Protein AF-A0A2E3PZI5-F1 (afdb_monomer_lite)

Sequence (386 aa):
MILSADVLGIIYLLVALAGALVALLAWRGRRAGRARWCPQCDHDLSDSTARTCPACGYHSTDEQSFRQPERRWAMVILGLVMVTMASVLFVGSGQVVRTSGMLGPTWSTVESQPLPGGLVALQLVSNDPDRTGFRTRVRIQDGNETLFDWRGWSATLGFFDRVTAERAG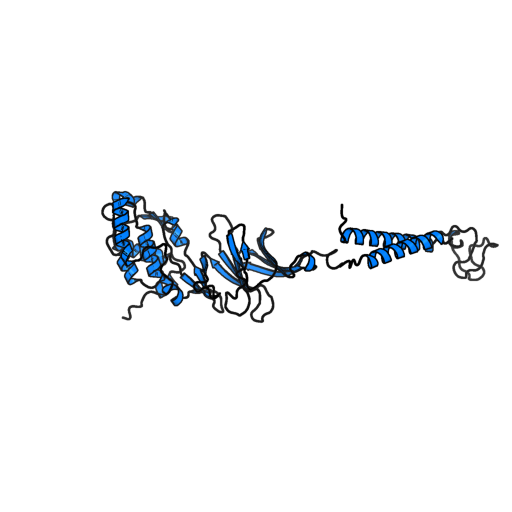LGDDLDRNGEPDLAFRVRRNADDPGSWIVVSLADRTGATRIQPMAVLDDGSFEDANLDGRFEFIATDSVLRDLWNEPRRIRVPAVVMSPDPDGWVFDPELTMSRPWPSDLTAPDDAIRMSADAWRESRTPFITELFGIALELVARGRWEEARGLVGQRWPGDEAYDVFGDTLVLTMPSGESVFYRPDPAFRSELLDRVVSLSRFDGRLRSLEPRLDP

Radius of gyration: 40.38 Å; chains: 1; bounding box: 69×48×125 Å

Structure (mmCIF, N/CA/C/O backbone):
data_AF-A0A2E3PZI5-F1
#
_entry.id   AF-A0A2E3PZI5-F1
#
loop_
_atom_site.group_PDB
_atom_site.id
_atom_site.type_symbol
_atom_site.label_atom_id
_atom_site.label_alt_id
_atom_site.label_comp_id
_atom_site.label_asym_id
_atom_site.label_entity_id
_atom_site.label_seq_id
_atom_site.pdbx_PDB_ins_code
_atom_site.Cartn_x
_atom_site.Cartn_y
_atom_site.Cartn_z
_atom_site.occupancy
_atom_site.B_iso_or_equiv
_atom_site.auth_seq_id
_atom_site.auth_comp_id
_atom_site.auth_asym_id
_atom_site.auth_atom_id
_atom_site.pdbx_PDB_model_num
ATOM 1 N N . MET A 1 1 ? -29.366 25.465 30.460 1.00 44.22 1 MET A N 1
ATOM 2 C CA . MET A 1 1 ? -28.382 24.373 30.616 1.00 44.22 1 MET A CA 1
ATOM 3 C C . MET A 1 1 ? -29.170 23.091 30.813 1.00 44.22 1 MET A C 1
ATOM 5 O O . MET A 1 1 ? -29.795 22.940 31.853 1.00 44.22 1 MET A O 1
ATOM 9 N N . ILE A 1 2 ? -29.258 22.245 29.789 1.00 52.69 2 ILE A N 1
ATOM 10 C CA . ILE A 1 2 ? -29.947 20.954 29.892 1.00 52.69 2 ILE A CA 1
ATOM 11 C C . ILE A 1 2 ? -28.926 19.999 30.514 1.00 52.69 2 ILE A C 1
ATOM 13 O O . ILE A 1 2 ? -27.900 19.725 29.895 1.00 52.69 2 ILE A O 1
ATOM 17 N N . LEU A 1 3 ? -29.138 19.593 31.769 1.00 62.12 3 LEU A N 1
ATOM 18 C CA . LEU A 1 3 ? -28.306 18.571 32.409 1.00 62.12 3 LEU A CA 1
ATOM 19 C C . LEU A 1 3 ? -28.459 17.277 31.603 1.00 62.12 3 LEU A C 1
ATOM 21 O O . LEU A 1 3 ? -29.582 16.903 31.261 1.00 62.12 3 LEU A O 1
ATOM 25 N N . SER A 1 4 ? -27.347 16.619 31.266 1.00 72.75 4 SER A N 1
ATOM 26 C CA . SER A 1 4 ? -27.413 15.334 30.572 1.00 72.75 4 SER A CA 1
ATOM 27 C C . SER A 1 4 ? -28.145 14.310 31.441 1.00 72.75 4 SER A C 1
ATOM 29 O O . SER A 1 4 ? -28.104 14.377 32.674 1.00 72.75 4 SER A O 1
ATOM 31 N N . ALA A 1 5 ? -28.827 13.366 30.791 1.00 71.25 5 ALA A N 1
ATOM 32 C CA . ALA A 1 5 ? -29.592 12.320 31.464 1.00 71.25 5 ALA A CA 1
ATOM 33 C C . ALA A 1 5 ? -28.757 11.594 32.538 1.00 71.25 5 ALA A C 1
ATOM 35 O O . ALA A 1 5 ? -29.240 11.380 33.649 1.00 71.25 5 ALA A O 1
ATOM 36 N N . ASP A 1 6 ? -27.478 11.344 32.247 1.00 69.38 6 ASP A N 1
ATOM 37 C CA . ASP A 1 6 ? -26.530 10.692 33.154 1.00 69.38 6 ASP A CA 1
ATOM 38 C C . ASP A 1 6 ? -26.280 11.489 34.440 1.00 69.38 6 ASP A C 1
ATOM 40 O O . ASP A 1 6 ? -26.226 10.922 35.531 1.00 69.38 6 ASP A O 1
ATOM 44 N N . VAL A 1 7 ? -26.164 12.818 34.340 1.00 77.31 7 VAL A N 1
ATOM 45 C CA . VAL A 1 7 ? -25.943 13.684 35.508 1.00 77.31 7 VAL A CA 1
ATOM 46 C C . VAL A 1 7 ? -27.165 13.666 36.422 1.00 77.31 7 VAL A C 1
ATOM 48 O O . VAL A 1 7 ? -27.022 13.630 37.644 1.00 77.31 7 VAL A O 1
ATOM 51 N N . LEU A 1 8 ? -28.366 13.629 35.842 1.00 80.88 8 LEU A N 1
ATOM 52 C CA . LEU A 1 8 ? -29.612 13.521 36.598 1.00 80.88 8 LEU A CA 1
ATOM 53 C C . LEU A 1 8 ? -29.688 12.186 37.363 1.00 80.88 8 LEU A C 1
ATOM 55 O O . LEU A 1 8 ? -29.986 12.179 38.558 1.00 80.88 8 LEU A O 1
ATOM 59 N N . GLY A 1 9 ? -29.326 11.078 36.705 1.00 78.69 9 GLY A N 1
ATOM 60 C CA . GLY A 1 9 ? -29.261 9.750 37.319 1.00 78.69 9 GLY A CA 1
ATOM 61 C C . GLY A 1 9 ? -28.290 9.682 38.504 1.00 78.69 9 GLY A C 1
ATOM 62 O O . GLY A 1 9 ? -28.630 9.134 39.555 1.00 78.69 9 GLY A O 1
ATOM 63 N N . ILE A 1 10 ? -27.111 10.306 38.381 1.00 80.94 10 ILE A N 1
ATOM 64 C CA . ILE A 1 10 ? -26.120 10.389 39.469 1.00 80.94 10 ILE A CA 1
ATOM 65 C C . ILE A 1 10 ? -26.683 11.156 40.668 1.00 80.94 10 ILE A C 1
ATOM 67 O O . ILE A 1 10 ? -26.527 10.722 41.811 1.00 80.94 10 ILE A O 1
ATOM 71 N N . ILE A 1 11 ? -27.358 12.282 40.422 1.00 86.88 11 ILE A N 1
ATOM 72 C CA . ILE A 1 11 ? -27.960 13.086 41.490 1.00 86.88 11 ILE A CA 1
ATOM 73 C C . ILE A 1 11 ? -28.996 12.254 42.257 1.00 86.88 11 ILE A C 1
ATOM 75 O O . ILE A 1 11 ? -28.969 12.245 43.488 1.00 86.88 11 ILE A O 1
ATOM 79 N N . TYR A 1 12 ? -29.857 11.498 41.566 1.00 87.12 12 TYR A N 1
ATOM 80 C CA . TYR A 1 12 ? -30.839 10.633 42.229 1.00 87.12 12 TYR A CA 1
ATOM 81 C C . TYR A 1 12 ? -30.189 9.528 43.066 1.00 87.12 12 TYR A C 1
ATOM 83 O O . TYR A 1 12 ? -30.612 9.302 44.202 1.00 87.12 12 TYR A O 1
ATOM 91 N N . LEU A 1 13 ? -29.131 8.889 42.557 1.00 85.75 13 LEU A N 1
ATOM 92 C CA . LEU A 1 13 ? -28.398 7.865 43.303 1.00 85.75 13 LEU A CA 1
ATOM 93 C C . LEU A 1 13 ? -27.760 8.436 44.579 1.00 85.75 13 LEU A C 1
ATOM 95 O O . LEU A 1 13 ? -27.880 7.840 45.650 1.00 85.75 13 LEU A O 1
ATOM 99 N N . LEU A 1 14 ? -27.121 9.607 44.494 1.00 89.69 14 LEU A N 1
ATOM 100 C CA . LEU A 1 14 ? -26.512 10.269 45.652 1.00 89.69 14 LEU A CA 1
ATOM 101 C C . LEU A 1 14 ? -2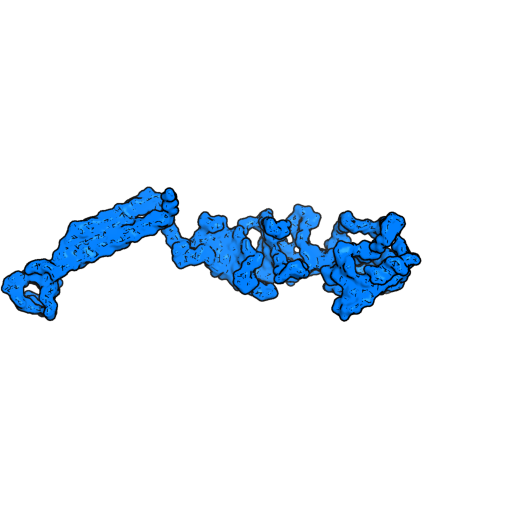7.559 10.664 46.699 1.00 89.69 14 LEU A C 1
ATOM 103 O O . LEU A 1 14 ? -27.336 10.465 47.894 1.00 89.69 14 LEU A O 1
ATOM 107 N N . VAL A 1 15 ? -28.718 11.170 46.265 1.00 91.62 15 VAL A N 1
ATOM 108 C CA . VAL A 1 15 ? -29.840 11.495 47.159 1.00 91.62 15 VAL A CA 1
ATOM 109 C C . VAL A 1 15 ? -30.377 10.238 47.848 1.00 91.62 15 VAL A C 1
ATOM 111 O O . VAL A 1 15 ? -30.625 10.271 49.056 1.00 91.62 15 VAL A O 1
ATOM 114 N N . ALA A 1 16 ? -30.505 9.120 47.127 1.00 90.81 16 ALA A N 1
ATOM 115 C CA . ALA A 1 16 ? -30.934 7.849 47.704 1.00 90.81 16 ALA A CA 1
ATOM 116 C C . ALA A 1 16 ? -29.923 7.318 48.737 1.00 90.81 16 ALA A C 1
ATOM 118 O O . ALA A 1 16 ? -30.311 6.952 49.845 1.00 90.81 16 ALA A O 1
ATOM 119 N N . LEU A 1 17 ? -28.622 7.339 48.428 1.00 92.06 17 LEU A N 1
ATOM 120 C CA . LEU A 1 17 ? -27.571 6.914 49.361 1.00 92.06 17 LEU A CA 1
ATOM 121 C C . LEU A 1 17 ? -27.518 7.799 50.613 1.00 92.06 17 LEU A C 1
ATOM 123 O O . LEU A 1 17 ? -27.419 7.283 51.728 1.00 92.06 17 LEU A O 1
ATOM 127 N N . ALA A 1 18 ? -27.642 9.118 50.451 1.00 93.25 18 ALA A N 1
ATOM 128 C CA . ALA A 1 18 ? -27.716 10.049 51.572 1.00 93.25 18 ALA A CA 1
ATOM 129 C C . ALA A 1 18 ? -28.957 9.786 52.443 1.00 93.25 18 ALA A C 1
ATOM 131 O O . ALA A 1 18 ? -28.843 9.716 53.667 1.00 93.25 18 ALA A O 1
ATOM 132 N N . GLY A 1 19 ? -30.125 9.570 51.827 1.00 91.62 19 GLY A N 1
ATOM 133 C CA . GLY A 1 19 ? -31.361 9.219 52.532 1.00 91.62 19 GLY A CA 1
ATOM 134 C C . GLY A 1 19 ? -31.247 7.903 53.308 1.00 91.62 19 GLY A C 1
ATOM 135 O O . GLY A 1 19 ? -31.623 7.843 54.481 1.00 91.62 19 GLY A O 1
ATOM 136 N N . ALA A 1 20 ? -30.651 6.873 52.700 1.00 91.94 20 ALA A N 1
ATOM 137 C CA . ALA A 1 20 ? -30.399 5.585 53.342 1.00 91.94 20 ALA A CA 1
ATOM 138 C C . ALA A 1 20 ? -29.429 5.711 54.528 1.00 91.94 20 ALA A C 1
ATOM 140 O O . ALA A 1 20 ? -29.676 5.139 55.592 1.00 91.94 20 ALA A O 1
ATOM 141 N N . LEU A 1 21 ? -28.363 6.507 54.387 1.00 93.06 21 LEU A N 1
ATOM 142 C CA . LEU A 1 21 ? -27.416 6.776 55.468 1.00 93.06 21 LEU A CA 1
ATOM 143 C C . LEU A 1 21 ? -28.087 7.516 56.633 1.00 93.06 21 LEU A C 1
ATOM 145 O O . LEU A 1 21 ? -27.906 7.129 57.788 1.00 93.06 21 LEU A O 1
ATOM 149 N N . VAL A 1 22 ? -28.898 8.541 56.347 1.00 91.12 22 VAL A N 1
ATOM 150 C CA . VAL A 1 22 ? -29.671 9.273 57.364 1.00 91.12 22 VAL A CA 1
ATOM 151 C C . VAL A 1 22 ? -30.633 8.336 58.091 1.00 91.12 22 VAL A C 1
ATOM 153 O O . VAL A 1 22 ? -30.660 8.339 59.323 1.00 91.12 22 VAL A O 1
ATOM 156 N N . ALA A 1 23 ? -31.368 7.491 57.362 1.00 90.00 23 ALA A N 1
ATOM 157 C CA . ALA A 1 23 ? -32.277 6.516 57.955 1.00 90.00 23 ALA A CA 1
ATOM 158 C C . ALA A 1 23 ? -31.530 5.510 58.846 1.00 90.00 23 ALA A C 1
ATOM 160 O O . ALA A 1 23 ? -31.954 5.261 59.973 1.00 90.00 23 ALA A O 1
ATOM 161 N N . LEU A 1 24 ? -30.385 4.991 58.392 1.00 90.44 24 LEU A N 1
ATOM 162 C CA . LEU A 1 24 ? -29.572 4.026 59.136 1.00 90.44 24 LEU A CA 1
ATOM 163 C C . LEU A 1 24 ? -28.967 4.630 60.413 1.00 90.44 24 LEU A C 1
ATOM 165 O O . LEU A 1 24 ? -29.005 4.005 61.476 1.00 90.44 24 LEU A O 1
ATOM 169 N N . LEU A 1 25 ? -28.444 5.856 60.338 1.00 88.38 25 LEU A N 1
ATOM 170 C CA . LEU A 1 25 ? -27.908 6.569 61.501 1.00 88.38 25 LEU A CA 1
ATOM 171 C C . LEU A 1 25 ? -29.017 6.951 62.493 1.00 88.38 25 LEU A C 1
ATOM 173 O O . LEU A 1 25 ? -28.835 6.813 63.703 1.00 88.38 25 LEU A O 1
ATOM 177 N N . ALA A 1 26 ? -30.180 7.385 62.002 1.00 87.25 26 ALA A N 1
ATOM 178 C CA . ALA A 1 26 ? -31.329 7.718 62.842 1.00 87.25 26 ALA A CA 1
ATOM 179 C C . ALA A 1 26 ? -31.964 6.478 63.496 1.00 87.25 26 ALA A C 1
ATOM 181 O O . ALA A 1 26 ? -32.426 6.563 64.637 1.00 87.25 26 ALA A O 1
ATOM 182 N N . TRP A 1 27 ? -31.941 5.334 62.803 1.00 85.75 27 TRP A N 1
ATOM 183 C CA . TRP A 1 27 ? -32.412 4.043 63.305 1.00 85.75 27 TRP A CA 1
ATOM 184 C C . TRP A 1 27 ? -31.510 3.482 64.402 1.00 85.75 27 TRP A C 1
ATOM 186 O O . TRP A 1 27 ? -32.006 3.026 65.432 1.00 85.75 27 TRP A O 1
ATOM 196 N N . ARG A 1 28 ? -30.182 3.560 64.216 1.00 81.75 28 ARG A N 1
ATOM 197 C CA . ARG A 1 28 ? -29.206 3.200 65.260 1.00 81.75 28 ARG A CA 1
ATOM 198 C C . ARG A 1 28 ? -29.387 4.040 66.527 1.00 81.75 28 ARG A C 1
ATOM 200 O O . ARG A 1 28 ? -29.111 3.549 67.620 1.00 81.75 28 ARG A O 1
ATOM 207 N N . GLY A 1 29 ? -29.913 5.258 66.377 1.00 72.50 29 GLY A N 1
ATOM 208 C CA . GLY A 1 29 ? -30.230 6.161 67.477 1.00 72.50 29 GLY A CA 1
ATOM 209 C C . GLY A 1 29 ? -28.978 6.651 68.206 1.00 72.50 29 GLY A C 1
ATOM 210 O O . GLY A 1 29 ? -27.852 6.241 67.926 1.00 72.50 29 GLY A O 1
ATOM 211 N N . ARG A 1 30 ? -29.164 7.555 69.171 1.00 71.88 30 ARG A N 1
ATOM 212 C CA . ARG A 1 30 ? -28.128 7.860 70.170 1.00 71.88 30 ARG A CA 1
ATOM 213 C C . ARG A 1 30 ? -28.566 7.253 71.497 1.00 71.88 30 ARG A C 1
ATOM 215 O O . ARG A 1 30 ? -29.729 7.390 71.876 1.00 71.88 30 ARG A O 1
ATOM 222 N N . ARG A 1 31 ? -27.642 6.616 72.222 1.00 65.88 31 ARG A N 1
ATOM 223 C CA . ARG A 1 31 ? -27.869 6.110 73.589 1.00 65.88 31 ARG A CA 1
ATOM 224 C C . ARG A 1 31 ? -27.849 7.270 74.591 1.00 65.88 31 ARG A C 1
ATOM 226 O O . ARG A 1 31 ? -26.936 7.417 75.395 1.00 65.88 31 ARG A O 1
ATOM 233 N N . ALA A 1 32 ? -28.826 8.161 74.460 1.00 64.62 32 ALA A N 1
ATOM 234 C CA . ALA A 1 32 ? -28.942 9.389 75.243 1.00 64.62 32 ALA A CA 1
ATOM 235 C C . ALA A 1 32 ? -30.206 9.429 76.117 1.00 64.62 32 ALA A C 1
ATOM 237 O O . ALA A 1 32 ? -30.366 10.384 76.875 1.00 64.62 32 ALA A O 1
ATOM 238 N N . GLY A 1 33 ? -31.063 8.403 76.040 1.00 64.38 33 GLY A N 1
ATOM 239 C CA . GLY A 1 33 ? -32.292 8.323 76.823 1.00 64.38 33 GLY A CA 1
ATOM 240 C C . GLY A 1 33 ? -32.035 8.351 78.329 1.00 64.38 33 GLY A C 1
ATOM 241 O O . GLY A 1 33 ? -31.012 7.858 78.811 1.00 64.38 33 GLY A O 1
ATOM 242 N N . ARG A 1 34 ? -32.971 8.951 79.076 1.00 65.00 34 ARG A N 1
ATOM 243 C CA . ARG A 1 34 ? -32.920 9.023 80.549 1.00 65.00 34 ARG A CA 1
ATOM 244 C C . ARG A 1 34 ? -33.280 7.698 81.229 1.00 65.00 34 ARG A C 1
ATOM 246 O O . ARG A 1 34 ? -32.854 7.480 82.356 1.00 65.00 34 ARG A O 1
ATOM 253 N N . ALA A 1 35 ? -34.041 6.834 80.558 1.00 77.31 35 ALA A N 1
ATOM 254 C CA . ALA A 1 35 ? -34.474 5.549 81.096 1.00 77.31 35 ALA A CA 1
ATOM 255 C C . ALA A 1 35 ? -33.365 4.486 80.984 1.00 77.31 35 ALA A C 1
ATOM 257 O O . ALA A 1 35 ? -32.714 4.370 79.936 1.00 77.31 35 ALA A O 1
ATOM 258 N N . ARG A 1 36 ? -33.165 3.709 82.058 1.00 84.62 36 ARG A N 1
ATOM 259 C CA . ARG A 1 36 ? -32.172 2.628 82.122 1.00 84.62 36 ARG A CA 1
ATOM 260 C C . ARG A 1 36 ? -32.819 1.283 81.817 1.00 84.62 36 ARG A C 1
ATOM 262 O O . ARG A 1 36 ? -33.778 0.914 82.474 1.00 84.62 36 ARG A O 1
ATOM 269 N N . TRP A 1 37 ? -32.261 0.541 80.870 1.00 86.31 37 TRP A N 1
ATOM 270 C CA . TRP A 1 37 ? -32.748 -0.769 80.440 1.00 86.31 37 TRP A CA 1
ATOM 271 C C . TRP A 1 37 ? -31.567 -1.707 80.183 1.00 86.31 37 TRP A C 1
ATOM 273 O O . TRP A 1 37 ? -30.492 -1.274 79.758 1.00 86.31 37 TRP A O 1
ATOM 283 N N . CYS A 1 38 ? -31.741 -3.002 80.440 1.00 83.69 38 CYS A N 1
ATOM 284 C CA . CYS A 1 38 ? -30.738 -3.998 80.072 1.00 83.69 38 CYS A CA 1
ATOM 285 C C . CYS A 1 38 ? -30.801 -4.299 78.562 1.00 83.69 38 CYS A C 1
ATOM 287 O O . CYS A 1 38 ? -31.843 -4.752 78.100 1.00 83.69 38 CYS A O 1
ATOM 289 N N . PRO A 1 39 ? -29.701 -4.166 77.793 1.00 83.38 39 PRO A N 1
ATOM 290 C CA . PRO A 1 39 ? -29.722 -4.401 76.345 1.00 83.38 39 PRO A CA 1
ATOM 291 C C . PRO A 1 39 ? -29.872 -5.879 75.947 1.00 83.38 39 PRO A C 1
ATOM 293 O O . PRO A 1 39 ? -30.065 -6.167 74.770 1.00 83.38 39 PRO A O 1
ATOM 296 N N . GLN A 1 40 ? -29.725 -6.816 76.891 1.00 85.50 40 GLN A N 1
ATOM 297 C CA . GLN A 1 40 ? -29.783 -8.255 76.619 1.00 85.50 40 GLN A CA 1
ATOM 298 C C . GLN A 1 40 ? -31.158 -8.870 76.909 1.00 85.50 40 GLN A C 1
ATOM 300 O O . GLN A 1 40 ? -31.545 -9.819 76.235 1.00 85.50 40 GLN A O 1
ATOM 305 N N . CYS A 1 41 ? -31.882 -8.369 77.913 1.00 86.19 41 CYS A N 1
ATOM 306 C CA . CYS A 1 41 ? -33.167 -8.940 78.332 1.00 86.19 41 CYS A CA 1
ATOM 307 C C . CYS A 1 41 ? -34.310 -7.922 78.433 1.00 86.19 41 CYS A C 1
ATOM 309 O O . CYS A 1 41 ? -35.385 -8.297 78.891 1.00 86.19 41 CYS A O 1
ATOM 311 N N . ASP A 1 42 ? -34.081 -6.657 78.060 1.00 85.25 42 ASP A N 1
ATOM 312 C CA . ASP A 1 42 ? -35.052 -5.558 78.172 1.00 85.25 42 ASP A CA 1
ATOM 313 C C . ASP A 1 42 ? -35.654 -5.403 79.584 1.00 85.25 42 ASP A C 1
ATOM 315 O O . ASP A 1 42 ? -36.768 -4.918 79.757 1.00 85.25 42 ASP A O 1
ATOM 319 N N . HIS A 1 43 ? -34.920 -5.794 80.630 1.00 84.81 43 HIS A N 1
ATOM 320 C CA . HIS A 1 43 ? -35.343 -5.539 82.006 1.00 84.81 43 HIS A CA 1
ATOM 321 C C . HIS A 1 43 ? -35.156 -4.058 82.353 1.00 84.81 43 HIS A C 1
ATOM 323 O O . HIS A 1 43 ? -34.079 -3.500 82.108 1.00 84.81 43 HIS A O 1
ATOM 329 N N . ASP A 1 44 ? -36.188 -3.444 82.934 1.00 87.06 44 ASP A N 1
ATOM 330 C CA . ASP A 1 44 ? -36.150 -2.063 83.410 1.00 87.06 44 ASP A CA 1
ATOM 331 C C . ASP A 1 44 ? -35.185 -1.950 84.601 1.00 87.06 44 ASP A C 1
ATOM 333 O O . ASP A 1 44 ? -35.259 -2.700 85.574 1.00 87.06 44 ASP A O 1
ATOM 337 N N . LEU A 1 45 ? -34.229 -1.033 84.492 1.00 84.75 45 LEU A N 1
ATOM 338 C CA . LEU A 1 45 ? -33.209 -0.747 85.499 1.00 84.75 45 LEU A CA 1
ATOM 339 C C . LEU A 1 45 ? -33.365 0.674 86.051 1.00 84.75 45 LEU A C 1
ATOM 341 O O . LEU A 1 45 ? -32.415 1.206 86.624 1.00 84.75 45 LEU A O 1
ATOM 345 N N . SER A 1 46 ? -34.525 1.310 85.867 1.00 83.81 46 SER A N 1
ATOM 346 C CA . SER A 1 46 ? -34.779 2.686 86.311 1.00 83.81 46 SER A CA 1
ATOM 347 C C . SER A 1 46 ? -34.549 2.876 87.815 1.00 83.81 46 SER A C 1
ATOM 349 O O . SER A 1 46 ? -34.027 3.915 88.217 1.00 83.81 46 SER A O 1
ATOM 351 N N . ASP A 1 47 ? -34.816 1.840 88.616 1.00 81.94 47 ASP A N 1
ATOM 352 C CA . ASP A 1 47 ? -34.646 1.849 90.076 1.00 81.94 47 ASP A CA 1
ATOM 353 C C . ASP A 1 47 ? -33.284 1.311 90.554 1.00 81.94 47 ASP A C 1
ATOM 355 O O . ASP A 1 47 ? -33.016 1.257 91.755 1.00 81.94 47 ASP A O 1
ATOM 359 N N . SER A 1 48 ? -32.397 0.903 89.638 1.00 78.19 48 SER A N 1
ATOM 360 C CA . SER A 1 48 ? -31.110 0.290 89.979 1.00 78.19 48 SER A CA 1
ATOM 361 C C . SER A 1 48 ? -29.936 1.077 89.414 1.00 78.19 48 SER A C 1
ATOM 363 O O . SER A 1 48 ? -29.838 1.320 88.214 1.00 78.19 48 SER A O 1
ATOM 365 N N . THR A 1 49 ? -28.977 1.415 90.277 1.00 80.56 49 THR A N 1
ATOM 366 C CA . THR A 1 49 ? -27.691 1.999 89.866 1.00 80.56 49 THR A CA 1
ATOM 367 C C . THR A 1 49 ? -26.628 0.947 89.546 1.00 80.56 49 THR A C 1
ATOM 369 O O . THR A 1 49 ? -25.513 1.290 89.146 1.00 80.56 49 THR A O 1
ATOM 372 N N . ALA A 1 50 ? -26.957 -0.342 89.684 1.00 82.19 50 ALA A N 1
ATOM 373 C CA . ALA A 1 50 ? -26.012 -1.431 89.484 1.00 82.19 50 ALA A CA 1
ATOM 374 C C . ALA A 1 50 ? -25.581 -1.552 88.012 1.00 82.19 50 ALA A C 1
ATOM 376 O O . ALA A 1 50 ? -26.391 -1.450 87.090 1.00 82.19 50 ALA A O 1
ATOM 377 N N . ARG A 1 51 ? -24.288 -1.826 87.793 1.00 83.75 51 ARG A N 1
ATOM 378 C CA . ARG A 1 51 ? -23.698 -2.082 86.462 1.00 83.75 51 ARG A CA 1
ATOM 379 C C . ARG A 1 51 ? -23.836 -3.531 85.988 1.00 83.75 51 ARG A C 1
ATOM 381 O O . ARG A 1 51 ? -23.261 -3.910 84.970 1.00 83.75 51 ARG A O 1
ATOM 388 N N . THR A 1 52 ? -24.611 -4.326 86.716 1.00 88.31 52 THR A N 1
ATOM 389 C CA . THR A 1 52 ? -24.943 -5.708 86.380 1.00 88.31 52 THR A CA 1
ATOM 390 C C . THR A 1 52 ? -26.454 -5.845 86.410 1.00 88.31 52 THR A C 1
ATOM 392 O O . THR A 1 52 ? -27.089 -5.474 87.397 1.00 88.31 52 THR A O 1
ATOM 395 N N . CYS A 1 53 ? -27.039 -6.369 85.337 1.00 87.94 53 CYS A N 1
ATOM 396 C CA . CYS A 1 53 ? -28.466 -6.646 85.306 1.00 87.94 53 CYS A CA 1
ATOM 397 C C . CYS A 1 53 ? -28.792 -7.796 86.279 1.00 87.94 53 CYS A C 1
ATOM 399 O O . CYS A 1 53 ? -28.231 -8.883 86.122 1.00 87.94 53 CYS A O 1
ATOM 401 N N . PRO A 1 54 ? -29.713 -7.608 87.240 1.00 86.44 54 PRO A N 1
ATOM 402 C CA . PRO A 1 54 ? -30.070 -8.648 88.202 1.00 86.44 54 PRO A CA 1
ATOM 403 C C . PRO A 1 54 ? -30.867 -9.798 87.568 1.00 86.44 54 PRO A C 1
ATOM 405 O O . PRO A 1 54 ? -30.874 -10.896 88.109 1.00 86.44 54 PRO A O 1
ATOM 408 N N . ALA A 1 55 ? -31.514 -9.566 86.420 1.00 89.69 55 ALA A N 1
ATOM 409 C CA . ALA A 1 55 ? -32.340 -10.570 85.752 1.00 89.69 55 ALA A CA 1
ATOM 410 C C . ALA A 1 55 ? -31.527 -11.547 84.885 1.00 89.69 55 ALA A C 1
ATOM 412 O O . ALA A 1 55 ? -31.828 -12.736 84.857 1.00 89.69 55 ALA A O 1
ATOM 413 N N . CYS A 1 56 ? -30.511 -11.062 84.159 1.00 89.81 56 CYS A N 1
ATOM 414 C CA . CYS A 1 56 ? -29.766 -11.873 83.183 1.00 89.81 56 CYS A CA 1
ATOM 415 C C . CYS A 1 56 ? -28.249 -11.917 83.412 1.00 89.81 56 CYS A C 1
ATOM 417 O O . CYS A 1 56 ? -27.542 -12.592 82.668 1.00 89.81 56 CYS A O 1
ATOM 419 N N . GLY A 1 57 ? -27.729 -11.183 84.401 1.00 88.38 57 GLY A N 1
ATOM 420 C CA . GLY A 1 57 ? -26.299 -11.141 84.711 1.00 88.38 57 GLY A CA 1
ATOM 421 C C . GLY A 1 57 ? -25.441 -10.330 83.733 1.00 88.38 57 GLY A C 1
ATOM 422 O O . GLY A 1 57 ? -24.226 -10.282 83.904 1.00 88.38 57 GLY A O 1
ATOM 423 N N . TYR A 1 58 ? -26.031 -9.669 82.729 1.00 89.44 58 TYR A N 1
ATOM 424 C CA . TYR A 1 58 ? -25.284 -8.825 81.791 1.00 89.44 58 TYR A CA 1
ATOM 425 C C . TYR A 1 58 ? -24.574 -7.680 82.523 1.00 89.44 58 TYR A C 1
ATOM 427 O O . TYR A 1 58 ? -25.220 -6.880 83.204 1.00 89.44 58 TYR A O 1
ATOM 435 N N . HIS A 1 59 ? -23.257 -7.585 82.348 1.00 90.56 59 HIS A N 1
ATOM 436 C CA . HIS A 1 59 ? -22.411 -6.551 82.936 1.00 90.56 59 HIS A CA 1
ATOM 437 C C . HIS A 1 59 ? -21.758 -5.707 81.838 1.00 90.56 59 HIS A C 1
ATOM 439 O O . HIS A 1 59 ? -21.185 -6.242 80.889 1.00 90.56 59 HIS A O 1
ATOM 445 N N . SER A 1 60 ? -21.804 -4.383 81.995 1.00 86.31 60 SER A N 1
ATOM 446 C CA . SER A 1 60 ? -21.122 -3.431 81.114 1.00 86.31 60 SER A CA 1
ATOM 447 C C . SER A 1 60 ? -20.348 -2.417 81.948 1.00 86.31 60 SER A C 1
ATOM 449 O O . SER A 1 60 ? -20.855 -1.877 82.930 1.00 86.31 60 SER A O 1
ATOM 451 N N . THR A 1 61 ? -19.116 -2.129 81.534 1.00 84.88 61 THR A N 1
ATOM 452 C CA . THR A 1 61 ? -18.266 -1.101 82.150 1.00 84.88 61 THR A CA 1
ATOM 453 C C . THR A 1 61 ? -18.709 0.320 81.797 1.00 84.88 61 THR A C 1
ATOM 455 O O . THR A 1 61 ? -18.419 1.246 82.557 1.00 84.88 61 THR A O 1
ATOM 458 N N . ASP A 1 62 ? -19.432 0.489 80.686 1.00 83.56 62 ASP A N 1
ATOM 459 C CA . ASP A 1 62 ? -19.951 1.768 80.201 1.00 83.56 62 ASP A CA 1
ATOM 460 C C . ASP A 1 62 ? -21.434 1.948 80.563 1.00 83.56 62 ASP A C 1
ATOM 462 O O . ASP A 1 62 ? -22.294 1.166 80.141 1.00 83.56 62 ASP A O 1
ATOM 466 N N . GLU A 1 63 ? -21.725 3.015 81.313 1.00 81.38 63 GLU A N 1
ATOM 467 C CA . GLU A 1 63 ? -23.069 3.419 81.742 1.00 81.38 63 GLU A CA 1
ATOM 468 C C . GLU A 1 63 ? -23.980 3.747 80.548 1.00 81.38 63 GLU A C 1
ATOM 470 O O . GLU A 1 63 ? -25.193 3.546 80.608 1.00 81.38 63 GLU A O 1
ATOM 475 N N . GLN A 1 64 ? -23.413 4.217 79.429 1.00 79.38 64 GLN A N 1
ATOM 476 C CA . GLN A 1 64 ? -24.194 4.524 78.228 1.00 79.38 64 GLN A CA 1
ATOM 477 C C . GLN A 1 64 ? -24.815 3.275 77.595 1.00 79.38 64 GLN A C 1
ATOM 479 O O . GLN A 1 64 ? -25.811 3.382 76.880 1.00 79.38 64 GLN A O 1
ATOM 484 N N . SER A 1 65 ? -24.273 2.087 77.870 1.00 79.81 65 SER A N 1
ATOM 485 C CA . SER A 1 65 ? -24.802 0.825 77.343 1.00 79.81 65 SER A CA 1
ATOM 486 C C . SER A 1 65 ? -26.115 0.397 78.002 1.00 79.81 65 SER A C 1
ATOM 488 O O . SER A 1 65 ? -26.840 -0.403 77.418 1.00 79.81 65 SER A O 1
ATOM 490 N N . PHE A 1 66 ? -26.450 0.967 79.164 1.00 78.56 66 PHE A N 1
ATOM 491 C CA . PHE A 1 66 ? -27.728 0.752 79.847 1.00 78.56 66 PHE A CA 1
ATOM 492 C C . PHE A 1 66 ? -28.789 1.797 79.484 1.00 78.56 66 PHE A C 1
ATOM 494 O O . PHE A 1 66 ? -29.880 1.767 80.039 1.00 78.56 66 PHE A O 1
ATOM 501 N N . ARG A 1 67 ? -28.506 2.748 78.584 1.00 80.56 67 ARG A N 1
ATOM 502 C CA . ARG A 1 67 ? -29.490 3.762 78.171 1.00 80.56 67 ARG A CA 1
ATOM 503 C C . ARG A 1 67 ? -30.280 3.291 76.963 1.00 80.56 67 ARG A C 1
ATOM 505 O O . ARG A 1 67 ? -29.695 2.861 75.965 1.00 80.56 67 ARG A O 1
ATOM 512 N N . GLN A 1 68 ? -31.601 3.455 77.019 1.00 73.56 68 GLN A N 1
ATOM 513 C CA . GLN A 1 68 ? -32.457 3.155 75.876 1.00 73.56 68 GLN A CA 1
ATOM 514 C C . GLN A 1 68 ? -32.048 4.032 74.671 1.00 73.56 68 GLN A C 1
ATOM 516 O O . GLN A 1 68 ? -31.875 5.250 74.820 1.00 73.56 68 GLN A O 1
ATOM 521 N N . PRO A 1 69 ? -31.853 3.450 73.474 1.00 72.62 69 PRO A N 1
ATOM 522 C CA . PRO A 1 69 ? -31.572 4.233 72.281 1.00 72.62 69 PRO A CA 1
ATOM 523 C C . PRO A 1 69 ? -32.807 5.060 71.913 1.00 72.62 69 PRO A C 1
ATOM 525 O O . PRO A 1 69 ? -33.854 4.514 71.565 1.00 72.62 69 PRO A O 1
ATOM 528 N N . GLU A 1 70 ? -32.681 6.386 71.946 1.00 77.56 70 GLU A N 1
ATOM 529 C CA . GLU A 1 70 ? -33.724 7.274 71.435 1.00 77.56 70 GLU A CA 1
ATOM 530 C C . GLU A 1 70 ? -33.676 7.243 69.907 1.00 77.56 70 GLU A C 1
ATOM 532 O O . GLU A 1 70 ? -32.820 7.865 69.261 1.00 77.56 70 GLU A O 1
ATOM 537 N N . ARG A 1 71 ? -34.590 6.467 69.320 1.00 78.25 71 ARG A N 1
ATOM 538 C CA . ARG A 1 71 ? -34.771 6.405 67.870 1.00 78.25 71 ARG A CA 1
ATOM 539 C C . ARG A 1 71 ? -35.474 7.673 67.418 1.00 78.25 71 ARG A C 1
ATOM 541 O O . ARG A 1 71 ? -36.600 7.963 67.820 1.00 78.25 71 ARG A O 1
ATOM 548 N N . ARG A 1 72 ? -34.820 8.437 66.549 1.00 85.06 72 ARG A N 1
ATOM 549 C CA . ARG A 1 72 ? -35.388 9.670 65.999 1.00 85.06 72 ARG A CA 1
ATOM 550 C C . ARG A 1 72 ? -36.251 9.324 64.790 1.00 85.06 72 ARG A C 1
ATOM 552 O O . ARG A 1 72 ? -35.843 9.546 63.653 1.00 85.06 72 ARG A O 1
ATOM 559 N N . TRP A 1 73 ? -37.433 8.766 65.048 1.00 84.69 73 TRP A N 1
ATOM 560 C CA . TRP A 1 73 ? -38.357 8.269 64.021 1.00 84.69 73 TRP A CA 1
ATOM 561 C C . TRP A 1 73 ? -38.666 9.292 62.926 1.00 84.69 73 TRP A C 1
ATOM 563 O O . TRP A 1 73 ? -38.711 8.921 61.759 1.00 84.69 73 TRP A O 1
ATOM 573 N N . ALA A 1 74 ? -38.757 10.582 63.263 1.00 87.19 74 ALA A N 1
ATOM 574 C CA . ALA A 1 74 ? -38.924 11.647 62.272 1.00 87.19 74 ALA A CA 1
ATOM 575 C C . ALA A 1 74 ? -37.797 11.671 61.216 1.00 87.19 74 ALA A C 1
ATOM 577 O O . ALA A 1 74 ? -38.069 11.835 60.032 1.00 87.19 74 ALA A O 1
ATOM 578 N N . MET A 1 75 ? -36.538 11.446 61.615 1.00 88.06 75 MET A N 1
ATOM 579 C CA . MET A 1 75 ? -35.413 11.369 60.672 1.00 88.06 75 MET A CA 1
ATOM 580 C C . MET A 1 75 ? -35.360 10.043 59.914 1.00 88.06 75 MET A C 1
ATOM 582 O O . MET A 1 75 ? -34.948 10.030 58.758 1.00 88.06 75 MET A O 1
ATOM 586 N N . VAL A 1 76 ? -35.802 8.942 60.531 1.00 87.50 76 VAL A N 1
ATOM 587 C CA . VAL A 1 76 ? -35.948 7.657 59.828 1.00 87.50 76 VAL A CA 1
ATOM 588 C C . VAL A 1 76 ? -36.967 7.795 58.696 1.00 87.50 76 VAL A C 1
ATOM 590 O O . VAL A 1 76 ? -36.673 7.428 57.561 1.00 87.50 76 VAL A O 1
ATOM 593 N N . ILE A 1 77 ? -38.128 8.390 58.986 1.00 91.38 77 ILE A N 1
ATOM 594 C CA . ILE A 1 77 ? -39.179 8.656 57.998 1.00 91.38 77 ILE A CA 1
ATOM 595 C C . ILE A 1 77 ? -38.652 9.588 56.905 1.00 91.38 77 ILE A C 1
ATOM 597 O O . ILE A 1 77 ? -38.820 9.285 55.729 1.00 91.38 77 ILE A O 1
ATOM 601 N N . LEU A 1 78 ? -37.955 10.671 57.266 1.00 93.44 78 LEU A N 1
ATOM 602 C CA . LEU A 1 78 ? -37.377 11.595 56.287 1.00 93.44 78 LEU A CA 1
ATOM 603 C C . LEU A 1 78 ? -36.396 10.895 55.332 1.00 93.44 78 LEU A C 1
ATOM 605 O O . LEU A 1 78 ? -36.494 11.072 54.119 1.00 93.44 78 LEU A O 1
ATOM 609 N N . GLY A 1 79 ? -35.486 10.070 55.860 1.00 90.12 79 GLY A N 1
ATOM 610 C CA . GLY A 1 79 ? -34.536 9.312 55.043 1.00 90.12 79 GLY A CA 1
ATOM 611 C C . GLY A 1 79 ? -35.229 8.320 54.103 1.00 90.12 79 GLY A C 1
ATOM 612 O O . GLY A 1 79 ? -34.890 8.251 52.923 1.00 90.12 79 GLY A O 1
ATOM 613 N N . LEU A 1 80 ? -36.256 7.613 54.587 1.00 92.81 80 LEU A N 1
ATOM 614 C CA . LEU A 1 80 ? -37.063 6.703 53.764 1.00 92.81 80 LEU A CA 1
ATOM 615 C C . LEU A 1 80 ? -37.848 7.441 52.673 1.00 92.81 80 LEU A C 1
ATOM 617 O O . LEU A 1 80 ? -37.907 6.968 51.538 1.00 92.81 80 LEU A O 1
ATOM 621 N N . VAL A 1 81 ? -38.409 8.613 52.979 1.00 94.50 81 VAL A N 1
ATOM 622 C CA . VAL A 1 81 ? -39.104 9.454 51.993 1.00 94.50 81 VAL A CA 1
ATOM 623 C C . VAL A 1 81 ? -38.138 9.914 50.903 1.00 94.50 81 VAL A C 1
ATOM 625 O O . VAL A 1 81 ? -38.475 9.810 49.727 1.00 94.50 81 VAL A O 1
ATOM 628 N N . MET A 1 82 ? -36.922 10.343 51.258 1.00 91.88 82 MET A N 1
ATOM 629 C CA . MET A 1 82 ? -35.897 10.709 50.272 1.00 91.88 82 MET A CA 1
ATOM 630 C C . MET A 1 82 ? -35.549 9.544 49.339 1.00 91.88 82 MET A C 1
ATOM 632 O O . MET A 1 82 ? -35.523 9.729 48.124 1.00 91.88 82 MET A O 1
ATOM 636 N N . VAL A 1 83 ? -35.326 8.344 49.888 1.00 92.94 83 VAL A N 1
ATOM 637 C CA . VAL A 1 83 ? -35.037 7.134 49.095 1.00 92.94 83 VAL A CA 1
ATOM 638 C C . VAL A 1 83 ? -36.201 6.804 48.165 1.00 92.94 83 VAL A C 1
ATOM 640 O O . VAL A 1 83 ? -35.992 6.539 46.981 1.00 92.94 83 VAL A O 1
ATOM 643 N N . THR A 1 84 ? -37.430 6.854 48.681 1.00 91.62 84 THR A N 1
ATOM 644 C CA . THR A 1 84 ? -38.638 6.535 47.910 1.00 91.62 84 THR A CA 1
ATOM 645 C C . THR A 1 84 ? -38.835 7.537 46.778 1.00 91.62 84 THR A C 1
ATOM 647 O O . THR A 1 84 ? -39.037 7.139 45.635 1.00 91.62 84 THR A O 1
ATOM 650 N N . MET A 1 85 ? -38.709 8.836 47.062 1.00 89.31 85 MET A N 1
ATOM 651 C CA . MET A 1 85 ? -38.878 9.890 46.064 1.00 89.31 85 MET A CA 1
ATOM 652 C C . MET A 1 85 ? -37.789 9.830 44.989 1.00 89.31 85 MET A C 1
ATOM 654 O O . MET A 1 85 ? -38.108 9.908 43.808 1.00 89.31 85 MET A O 1
ATOM 658 N N . AL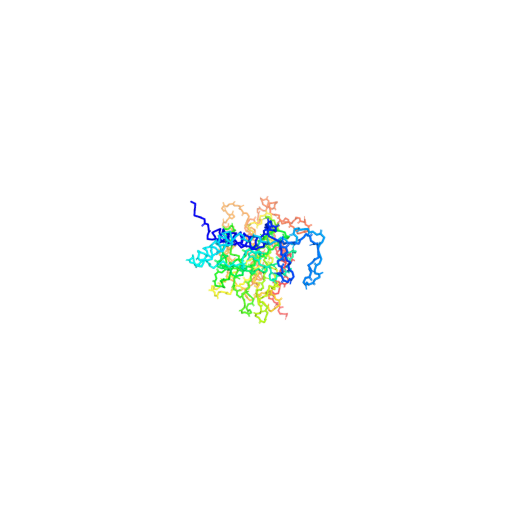A A 1 86 ? -36.525 9.616 45.370 1.00 88.25 86 ALA A N 1
ATOM 659 C CA . ALA A 1 86 ? -35.436 9.426 44.414 1.00 88.25 86 ALA A CA 1
ATOM 660 C C . ALA A 1 86 ? -35.667 8.193 43.525 1.00 88.25 86 ALA A C 1
ATOM 662 O O . ALA A 1 86 ? -35.482 8.274 42.316 1.00 88.25 86 ALA A O 1
ATOM 663 N N . SER A 1 87 ? -36.143 7.085 44.100 1.00 85.38 87 SER A N 1
ATOM 664 C CA . SER A 1 87 ? -36.429 5.850 43.356 1.00 85.38 87 SER A CA 1
ATOM 665 C C . SER A 1 87 ? -37.601 6.016 42.383 1.00 85.38 87 SER A C 1
ATOM 667 O O . SER A 1 87 ? -37.511 5.589 41.235 1.00 85.38 87 SER A O 1
ATOM 669 N N . VAL A 1 88 ? -38.686 6.675 42.807 1.00 85.75 88 VAL A N 1
ATOM 670 C CA . VAL A 1 88 ? -39.854 6.949 41.951 1.00 85.75 88 VAL A CA 1
ATOM 671 C C . VAL A 1 88 ? -39.490 7.901 40.815 1.00 85.75 88 VAL A C 1
ATOM 673 O O . VAL A 1 88 ? -39.864 7.645 39.675 1.00 85.75 88 VAL A O 1
ATOM 676 N N . LEU A 1 89 ? -38.738 8.970 41.097 1.00 85.12 89 LEU A N 1
ATOM 677 C CA . LEU A 1 89 ? -38.283 9.908 40.067 1.00 85.12 89 LEU A CA 1
ATOM 678 C C . LEU A 1 89 ? -37.324 9.237 39.077 1.00 85.12 89 LEU A C 1
ATOM 680 O O . LEU A 1 89 ? -37.431 9.468 37.876 1.00 85.12 89 LEU A O 1
ATOM 684 N N . PHE A 1 90 ? -36.448 8.358 39.560 1.00 81.25 90 PHE A N 1
ATOM 685 C CA . PHE A 1 90 ? -35.544 7.584 38.720 1.00 81.25 90 PHE A CA 1
ATOM 686 C C . PHE A 1 90 ? -36.307 6.652 37.766 1.00 81.25 90 PHE A C 1
ATOM 688 O O . PHE A 1 90 ? -36.125 6.734 36.554 1.00 81.25 90 PHE A O 1
ATOM 695 N N . VAL A 1 91 ? -37.235 5.839 38.281 1.00 79.25 91 VAL A N 1
ATOM 696 C CA . VAL A 1 91 ? -38.044 4.917 37.461 1.00 79.25 91 VAL A CA 1
ATOM 697 C C . VAL A 1 91 ? -38.988 5.676 36.521 1.00 79.25 91 VAL A C 1
ATOM 699 O O . VAL A 1 91 ? -39.087 5.343 35.342 1.00 79.25 91 VAL A O 1
ATOM 702 N N . GLY A 1 92 ? -39.651 6.726 37.014 1.00 72.19 92 GLY A N 1
ATOM 703 C CA . GLY A 1 92 ? -40.584 7.547 36.237 1.00 72.19 92 GLY A CA 1
ATOM 704 C C . GLY A 1 92 ? -39.920 8.352 35.118 1.00 72.19 92 GLY A C 1
ATOM 705 O O . GLY A 1 92 ? -40.581 8.701 34.144 1.00 72.19 92 GLY A O 1
ATOM 706 N N . SER A 1 93 ? -38.613 8.606 35.218 1.00 73.00 93 SER A N 1
ATOM 707 C CA . SER A 1 93 ? -37.845 9.276 34.165 1.00 73.00 93 SER A CA 1
ATOM 708 C C . SER A 1 93 ? -37.534 8.384 32.954 1.00 73.00 93 SER A C 1
ATOM 710 O O . SER A 1 93 ? -37.003 8.878 31.961 1.00 73.00 93 SER A O 1
ATOM 712 N N . GLY A 1 94 ? -37.833 7.078 33.017 1.00 58.78 94 GLY A N 1
ATOM 713 C CA . GLY A 1 94 ? -37.494 6.121 31.957 1.00 58.78 94 GLY A CA 1
ATOM 714 C C . GLY A 1 94 ? -35.984 5.921 31.766 1.00 58.78 94 GLY A C 1
ATOM 715 O O . GLY A 1 94 ? -35.562 5.319 30.780 1.00 58.78 94 GLY A O 1
ATOM 716 N N . GLN A 1 95 ? -35.160 6.428 32.690 1.00 60.69 95 GLN A N 1
ATOM 717 C CA . GLN A 1 95 ? -33.710 6.322 32.617 1.00 60.69 95 GLN A CA 1
ATOM 718 C C . GLN A 1 95 ? -33.257 4.917 33.008 1.00 60.69 95 GLN A C 1
ATOM 720 O O . GLN A 1 95 ? -33.247 4.533 34.175 1.00 60.69 95 GLN A O 1
ATOM 725 N N . VAL A 1 96 ? -32.818 4.151 32.014 1.00 55.97 96 VAL A N 1
ATOM 726 C CA . VAL A 1 96 ? -32.011 2.956 32.249 1.00 55.97 96 VAL A CA 1
ATOM 727 C C . VAL A 1 96 ? -30.574 3.432 32.433 1.00 55.97 96 VAL A C 1
ATOM 729 O O . VAL A 1 96 ? -29.882 3.692 31.451 1.00 55.97 96 VAL A O 1
ATOM 732 N N . VAL A 1 97 ? -30.107 3.573 33.679 1.00 51.47 97 VAL A N 1
ATOM 733 C CA . VAL A 1 97 ? -28.667 3.758 33.927 1.00 51.47 97 VAL A CA 1
ATOM 734 C C . VAL A 1 97 ? -27.970 2.467 33.523 1.00 51.47 97 VAL A C 1
ATOM 736 O O . VAL A 1 97 ? -27.908 1.499 34.281 1.00 51.47 97 VAL A O 1
ATOM 739 N N . ARG A 1 98 ? -27.471 2.440 32.288 1.00 53.78 98 ARG A N 1
ATOM 740 C CA . ARG A 1 98 ? -26.570 1.397 31.813 1.00 53.78 98 ARG A CA 1
ATOM 741 C C . ARG A 1 98 ? -25.226 1.604 32.498 1.00 53.78 98 ARG A C 1
ATOM 743 O O . ARG A 1 98 ? -24.395 2.401 32.077 1.00 53.78 98 ARG A O 1
ATOM 750 N N . THR A 1 99 ? -25.011 0.868 33.580 1.00 48.78 99 THR A N 1
ATOM 751 C CA . THR A 1 99 ? -23.736 0.843 34.309 1.00 48.78 99 THR A CA 1
ATOM 752 C C . THR A 1 99 ? -22.585 0.281 33.467 1.00 48.78 99 THR A C 1
ATOM 754 O O . THR A 1 99 ? -21.423 0.503 33.805 1.00 48.78 99 THR A O 1
ATOM 757 N N . SER A 1 100 ? -22.888 -0.381 32.342 1.00 48.09 100 SER A N 1
ATOM 758 C CA . SER A 1 100 ? -21.936 -1.022 31.427 1.00 48.09 100 SER A CA 1
ATOM 759 C C . SER A 1 100 ? -20.955 -0.073 30.714 1.00 48.09 100 SER A C 1
ATOM 761 O O . SER A 1 100 ? -20.040 -0.557 30.060 1.00 48.09 100 SER A O 1
ATOM 763 N N . GLY A 1 101 ? -21.057 1.250 30.892 1.00 50.72 101 GLY A N 1
ATOM 764 C CA . GLY A 1 101 ? -20.083 2.228 30.374 1.00 50.72 101 GLY A CA 1
ATOM 765 C C . GLY A 1 101 ? -19.442 3.150 31.422 1.00 50.72 101 GLY A C 1
ATOM 766 O O . GLY A 1 101 ? -18.660 4.022 31.052 1.00 50.72 101 GLY A O 1
ATOM 767 N N . MET A 1 102 ? -19.773 3.008 32.714 1.00 54.03 102 MET A N 1
ATOM 768 C CA . MET A 1 102 ? -19.435 4.012 33.744 1.00 54.03 102 MET A CA 1
ATOM 769 C C . MET A 1 102 ? -18.099 3.779 34.466 1.00 54.03 102 MET A C 1
ATOM 771 O O . MET A 1 102 ? -17.516 4.729 34.981 1.00 54.03 102 MET A O 1
ATOM 775 N N . LEU A 1 103 ? -17.617 2.534 34.527 1.00 56.41 103 LEU A N 1
ATOM 776 C CA . LEU A 1 103 ? -16.424 2.151 35.304 1.00 56.41 103 LEU A CA 1
ATOM 777 C C . LEU A 1 103 ? -15.342 1.451 34.467 1.00 56.41 103 LEU A C 1
ATOM 779 O O . LEU A 1 103 ? -14.343 0.993 35.015 1.00 56.41 103 LEU A O 1
ATOM 783 N N . GLY A 1 104 ? -15.528 1.370 33.149 1.00 55.31 104 GLY A N 1
ATOM 784 C CA . GLY A 1 104 ? -14.592 0.734 32.227 1.00 55.31 104 GLY A CA 1
ATOM 785 C C . GLY A 1 104 ? -14.269 1.637 31.039 1.00 55.31 104 GLY A C 1
ATOM 786 O O . GLY A 1 104 ? -15.033 2.559 30.739 1.00 55.31 104 GLY A O 1
ATOM 787 N N . PRO A 1 105 ? -13.147 1.395 30.343 1.00 56.22 105 PRO A N 1
ATOM 788 C CA . PRO A 1 105 ? -12.862 2.101 29.105 1.00 56.22 105 PRO A CA 1
ATOM 789 C C . PRO A 1 105 ? -14.001 1.842 28.111 1.00 56.22 105 PRO A C 1
ATOM 791 O O . PRO A 1 105 ? -14.505 0.724 28.005 1.00 56.22 105 PRO A O 1
ATOM 794 N N . THR A 1 106 ? -14.424 2.873 27.373 1.00 77.44 106 THR A N 1
ATOM 795 C CA . THR A 1 106 ? -15.474 2.738 26.344 1.00 77.44 106 THR A CA 1
ATOM 796 C C . THR A 1 106 ? -15.122 1.663 25.309 1.00 77.44 106 THR A C 1
ATOM 798 O O . THR A 1 106 ? -16.011 1.032 24.752 1.00 77.44 106 THR A O 1
ATOM 801 N N . TRP A 1 107 ? -13.826 1.429 25.105 1.00 80.62 107 TRP A N 1
ATOM 802 C CA . TRP A 1 107 ? -13.270 0.410 24.228 1.00 80.62 107 TRP A CA 1
ATOM 803 C C . TRP A 1 107 ? -12.393 -0.543 25.036 1.00 80.62 107 TRP A C 1
ATOM 805 O O . TRP A 1 107 ? -11.494 -0.094 25.744 1.00 80.62 107 TRP A O 1
ATOM 815 N N . SER A 1 108 ? -12.634 -1.842 24.912 1.00 83.81 108 SER A N 1
ATOM 816 C CA . SER A 1 108 ? -11.778 -2.886 25.477 1.00 83.81 108 SER A CA 1
ATOM 817 C C . SER A 1 108 ? -10.986 -3.559 24.361 1.00 83.81 108 SER A C 1
ATOM 819 O O . SER A 1 108 ? -11.550 -3.872 23.316 1.00 83.81 108 SER A O 1
ATOM 821 N N . THR A 1 109 ? -9.680 -3.747 24.554 1.00 86.50 109 THR A N 1
ATOM 822 C CA . THR A 1 109 ? -8.854 -4.516 23.616 1.00 86.50 109 THR A CA 1
ATOM 823 C C . THR A 1 109 ? -9.206 -5.992 23.751 1.00 86.50 109 THR A C 1
ATOM 825 O O . THR A 1 109 ? -9.112 -6.545 24.846 1.00 86.50 109 THR A O 1
ATOM 828 N N . VAL A 1 110 ? -9.620 -6.608 22.648 1.00 83.31 110 VAL A N 1
ATOM 829 C CA . VAL A 1 110 ? -9.948 -8.037 22.564 1.00 83.31 110 VAL A CA 1
ATOM 830 C C . VAL A 1 110 ? -8.764 -8.822 22.021 1.00 83.31 110 VAL A C 1
ATOM 832 O O . VAL A 1 110 ? -8.419 -9.865 22.568 1.00 83.31 110 VAL A O 1
ATOM 835 N N . GLU A 1 111 ? -8.104 -8.285 20.997 1.00 81.12 111 GLU A N 1
ATOM 836 C CA . GLU A 1 111 ? -6.930 -8.891 20.380 1.00 81.12 111 GLU A CA 1
ATOM 837 C C . GLU A 1 111 ? -5.846 -7.835 20.150 1.00 81.12 111 GLU A C 1
ATOM 839 O O . GLU A 1 111 ? -6.133 -6.663 19.887 1.00 81.12 111 GLU A O 1
ATOM 844 N N . SER A 1 112 ? -4.592 -8.264 20.275 1.00 87.81 112 SER A N 1
ATOM 845 C CA . SER A 1 112 ? -3.406 -7.497 19.916 1.00 87.81 112 SER A CA 1
ATOM 846 C C . SER A 1 112 ? -2.496 -8.396 19.097 1.00 87.81 112 SER A C 1
ATOM 848 O O . SER A 1 112 ? -2.075 -9.447 19.586 1.00 87.81 112 SER A O 1
ATOM 850 N N . GLN A 1 113 ? -2.203 -7.986 17.869 1.00 85.25 113 GLN A N 1
ATOM 851 C CA . GLN A 1 113 ? -1.376 -8.738 16.942 1.00 85.25 113 GLN A CA 1
ATOM 852 C C . GLN A 1 113 ? -0.181 -7.875 16.514 1.00 85.25 113 GLN A C 1
ATOM 854 O O . GLN A 1 113 ? -0.379 -6.767 16.005 1.00 85.25 113 GLN A O 1
ATOM 859 N N . PRO A 1 114 ? 1.065 -8.345 16.700 1.00 86.75 114 PRO A N 1
ATOM 860 C CA . PRO A 1 114 ? 2.221 -7.662 16.142 1.00 86.75 114 PRO A CA 1
ATOM 861 C C . PRO A 1 114 ? 2.183 -7.741 14.614 1.00 86.75 114 PRO A C 1
ATOM 863 O O . PRO A 1 114 ? 1.894 -8.790 14.033 1.00 86.75 114 PRO A O 1
ATOM 866 N N . LEU A 1 115 ? 2.502 -6.623 13.977 1.00 80.12 115 LEU A N 1
ATOM 867 C CA . LEU A 1 115 ? 2.633 -6.481 12.537 1.00 80.12 115 LEU A CA 1
ATOM 868 C C . LEU A 1 115 ? 4.102 -6.211 12.160 1.00 80.12 115 LEU A C 1
ATOM 870 O O . LEU A 1 115 ? 4.910 -5.809 13.008 1.00 80.12 115 LEU A O 1
ATOM 874 N N . PRO A 1 116 ? 4.478 -6.420 10.886 1.00 77.56 116 PRO A N 1
ATOM 875 C CA . PRO A 1 116 ? 5.803 -6.067 10.390 1.00 77.56 116 PRO A CA 1
ATOM 876 C C . PRO A 1 116 ? 6.170 -4.602 10.666 1.00 77.56 116 PRO A C 1
ATOM 878 O O . PRO A 1 116 ? 5.315 -3.722 10.730 1.00 77.56 116 PRO A O 1
ATOM 881 N N . GLY A 1 117 ? 7.468 -4.337 10.832 1.00 78.12 117 GLY A N 1
ATOM 882 C CA . GLY A 1 117 ? 7.973 -2.980 11.063 1.00 78.12 117 GLY A CA 1
ATOM 883 C C . GLY A 1 117 ? 7.802 -2.444 12.488 1.00 78.12 117 GLY A C 1
ATOM 884 O O . GLY A 1 117 ? 8.034 -1.261 12.690 1.00 78.12 117 GLY A O 1
ATOM 885 N N . GLY A 1 118 ? 7.441 -3.287 13.463 1.00 83.50 118 GLY A N 1
ATOM 886 C CA . GLY A 1 118 ? 7.250 -2.874 14.864 1.00 83.50 118 GLY A CA 1
ATOM 887 C C . GLY A 1 118 ? 5.847 -2.346 15.172 1.00 83.50 118 GLY A C 1
ATOM 888 O O . GLY A 1 118 ? 5.581 -1.919 16.294 1.00 83.50 118 GLY A O 1
ATOM 889 N N . LEU A 1 119 ? 4.951 -2.413 14.189 1.00 83.12 119 LEU A N 1
ATOM 890 C CA . LEU A 1 119 ? 3.568 -1.988 14.313 1.00 83.12 119 LEU A CA 1
ATOM 891 C C . LEU A 1 119 ? 2.749 -2.981 15.141 1.00 83.12 119 LEU A C 1
ATOM 893 O O . LEU A 1 119 ? 3.061 -4.171 15.222 1.00 83.12 119 LEU A O 1
ATOM 897 N N . VAL A 1 120 ? 1.654 -2.503 15.724 1.00 87.88 120 VAL A N 1
ATOM 898 C CA . VAL A 1 120 ? 0.712 -3.330 16.484 1.00 87.88 120 VAL A CA 1
ATOM 899 C C . VAL A 1 120 ? -0.705 -3.068 16.002 1.00 87.88 120 VAL A C 1
ATOM 901 O O . VAL A 1 120 ? -1.167 -1.928 16.001 1.00 87.88 120 VAL A O 1
ATOM 904 N N . ALA A 1 121 ? -1.407 -4.132 15.625 1.00 82.69 121 ALA A N 1
ATOM 905 C CA . ALA A 1 121 ? -2.830 -4.098 15.344 1.00 82.69 121 ALA A CA 1
ATOM 906 C C . ALA A 1 121 ? -3.626 -4.446 16.602 1.00 82.69 121 ALA A C 1
ATOM 908 O O . ALA A 1 121 ? -3.425 -5.495 17.209 1.00 82.69 121 ALA A O 1
ATOM 909 N N . LEU A 1 122 ? -4.548 -3.573 16.988 1.00 85.44 122 LEU A N 1
ATOM 910 C CA . LEU A 1 122 ? -5.430 -3.750 18.132 1.00 85.44 122 LEU A CA 1
ATOM 911 C C . LEU A 1 122 ? -6.868 -3.882 17.654 1.00 85.44 122 LEU A C 1
ATOM 913 O O . LEU A 1 122 ? -7.413 -2.939 17.076 1.00 85.44 122 LEU A O 1
ATOM 917 N N . GLN A 1 123 ? -7.509 -5.002 17.971 1.00 81.62 123 GLN A N 1
ATOM 918 C CA . GLN A 1 123 ? -8.954 -5.131 17.856 1.00 81.62 123 GLN A CA 1
ATOM 919 C C . GLN A 1 123 ? -9.597 -4.673 19.161 1.00 81.62 123 GLN A C 1
ATOM 921 O O . GLN A 1 123 ? -9.290 -5.186 20.239 1.00 81.62 123 GLN A O 1
ATOM 926 N N . LEU A 1 124 ? -10.508 -3.709 19.072 1.00 82.56 124 LEU A N 1
ATOM 927 C CA . LEU A 1 124 ? -11.231 -3.165 20.210 1.00 82.56 124 LEU A CA 1
ATOM 928 C C . LEU A 1 124 ? -12.736 -3.380 20.055 1.00 82.56 124 LEU A C 1
ATOM 930 O O . LEU A 1 124 ? -13.297 -3.167 18.980 1.00 82.56 124 LEU A O 1
ATOM 934 N N . VAL A 1 125 ? -13.405 -3.725 21.153 1.00 81.06 125 VAL A N 1
ATOM 935 C CA . VAL A 1 125 ? -14.866 -3.841 21.224 1.00 81.06 125 VAL A CA 1
ATOM 936 C C . VAL A 1 125 ? -15.429 -2.768 22.146 1.00 81.06 125 VAL A C 1
ATOM 938 O O . VAL A 1 125 ? -14.890 -2.494 23.222 1.00 81.06 125 VAL A O 1
ATOM 941 N N . SER A 1 126 ? -16.503 -2.125 21.691 1.00 80.38 126 SER A N 1
ATOM 942 C CA . SER A 1 126 ? -17.211 -1.113 22.461 1.00 80.38 126 SER A CA 1
ATOM 943 C C . SER A 1 126 ? -18.058 -1.768 23.543 1.00 80.38 126 SER A C 1
ATOM 945 O O . SER A 1 126 ? -18.854 -2.668 23.269 1.00 80.38 126 SER A O 1
ATOM 947 N N . ASN A 1 127 ? -17.927 -1.256 24.762 1.00 79.44 127 ASN A N 1
ATOM 948 C CA . ASN A 1 127 ? -18.794 -1.616 25.883 1.00 79.44 127 ASN A CA 1
ATOM 949 C C . ASN A 1 127 ? -20.149 -0.877 25.832 1.00 79.44 127 ASN A C 1
ATOM 951 O O . ASN A 1 127 ? -21.054 -1.184 26.607 1.00 79.44 127 ASN A O 1
ATOM 955 N N . ASP A 1 128 ? -20.294 0.090 24.917 1.00 77.19 128 ASP A N 1
ATOM 956 C CA . ASP A 1 128 ? -21.503 0.890 24.711 1.00 77.19 128 ASP A CA 1
ATOM 957 C C . ASP A 1 128 ? -21.667 1.264 23.218 1.00 77.19 128 ASP A C 1
ATOM 959 O O . ASP A 1 128 ? -21.362 2.394 22.812 1.00 77.19 128 ASP A O 1
ATOM 963 N N . PRO A 1 129 ? -22.083 0.305 22.365 1.00 71.62 129 PRO A N 1
ATOM 964 C CA . PRO A 1 129 ? -22.170 0.498 20.917 1.00 71.62 129 PRO A CA 1
ATOM 965 C C . PRO A 1 129 ? -23.170 1.586 20.513 1.00 71.62 129 PRO A C 1
ATOM 967 O O . PRO A 1 129 ? -22.938 2.273 19.522 1.00 71.62 129 PRO A O 1
ATOM 970 N N . ASP A 1 130 ? -24.234 1.789 21.296 1.00 72.50 130 ASP A N 1
ATOM 971 C CA . ASP A 1 130 ? -25.249 2.818 21.034 1.00 72.50 130 ASP A CA 1
ATOM 972 C C . ASP A 1 130 ? -24.648 4.229 21.139 1.00 72.50 130 ASP A C 1
ATOM 974 O O . ASP A 1 130 ? -25.012 5.130 20.385 1.00 72.50 130 ASP A O 1
ATOM 978 N N . ARG A 1 131 ? -23.673 4.416 22.039 1.00 72.19 131 ARG A N 1
ATOM 979 C CA . ARG A 1 131 ? -22.945 5.679 22.200 1.00 72.19 131 ARG A CA 1
ATOM 980 C C . ARG A 1 131 ? -21.791 5.831 21.212 1.00 72.19 131 ARG A C 1
ATOM 982 O O . ARG A 1 131 ? -21.529 6.939 20.746 1.00 72.19 131 ARG A O 1
ATOM 989 N N . THR A 1 132 ? -21.048 4.762 20.932 1.00 70.62 132 THR A N 1
ATOM 990 C CA . THR A 1 132 ? -19.894 4.825 20.016 1.00 70.62 132 THR A CA 1
ATOM 991 C C . THR A 1 132 ? -20.283 4.770 18.544 1.00 70.62 132 THR A C 1
ATOM 993 O O . THR A 1 132 ? -19.436 5.048 17.697 1.00 70.62 132 THR A O 1
ATOM 996 N N . GLY A 1 133 ? -21.522 4.383 18.236 1.00 71.06 133 GLY A N 1
ATOM 997 C CA . GLY A 1 133 ? -22.029 4.154 16.882 1.00 71.06 133 GLY A CA 1
ATOM 998 C C . GLY A 1 133 ? -21.555 2.841 16.252 1.00 71.06 133 GLY A C 1
ATOM 999 O O . GLY A 1 133 ? -22.085 2.430 15.226 1.00 71.06 133 GLY A O 1
ATOM 1000 N N . PHE A 1 134 ? -20.576 2.165 16.861 1.00 71.19 134 PHE A N 1
ATOM 1001 C CA . PHE A 1 134 ? -19.945 0.959 16.328 1.00 71.19 134 PHE A CA 1
ATOM 1002 C C . PHE A 1 134 ? -19.590 -0.019 17.446 1.00 71.19 134 PHE A C 1
ATOM 1004 O O . PHE A 1 134 ? -19.124 0.393 18.512 1.00 71.19 134 PHE A O 1
ATOM 1011 N N . ARG A 1 135 ? -19.762 -1.319 17.175 1.00 72.56 135 ARG A N 1
ATOM 1012 C CA . ARG A 1 135 ? -19.419 -2.404 18.106 1.00 72.56 135 ARG A CA 1
ATOM 1013 C C . ARG A 1 135 ? -17.931 -2.743 18.103 1.00 72.56 135 ARG A C 1
ATOM 1015 O O . ARG A 1 135 ? -17.388 -3.015 19.166 1.00 72.56 135 ARG A O 1
ATOM 1022 N N . THR A 1 136 ? -17.284 -2.692 16.944 1.00 71.88 136 THR A N 1
ATOM 1023 C CA . THR A 1 136 ? -15.888 -3.112 16.766 1.00 71.88 136 THR A CA 1
ATOM 1024 C C . THR A 1 136 ? -15.081 -2.002 16.104 1.00 71.88 136 THR A C 1
ATOM 1026 O O . THR A 1 136 ? -15.612 -1.199 15.331 1.00 71.88 136 THR A O 1
ATOM 1029 N N . ARG A 1 137 ? -13.796 -1.948 16.439 1.00 78.12 137 ARG A N 1
ATOM 1030 C CA . ARG A 1 137 ? -12.816 -0.988 15.941 1.00 78.12 137 ARG A CA 1
ATOM 1031 C C . ARG A 1 137 ? -11.468 -1.684 15.801 1.00 78.12 137 ARG A C 1
ATOM 1033 O O . ARG A 1 137 ? -11.123 -2.484 16.663 1.00 78.12 137 ARG A O 1
ATOM 1040 N N . VAL A 1 138 ? -10.696 -1.346 14.776 1.00 77.81 138 VAL A N 1
ATOM 1041 C CA . VAL A 1 138 ? -9.302 -1.794 14.639 1.00 77.81 138 VAL A CA 1
ATOM 1042 C C . VAL A 1 138 ? -8.397 -0.572 14.638 1.00 77.81 138 VAL A C 1
ATOM 1044 O O . VAL A 1 138 ? -8.697 0.421 13.980 1.00 77.81 138 VAL A O 1
ATOM 1047 N N . ARG A 1 139 ? -7.304 -0.615 15.396 1.00 82.94 139 ARG A N 1
ATOM 1048 C CA . ARG A 1 139 ? -6.262 0.418 15.374 1.00 82.94 139 ARG A CA 1
ATOM 1049 C C . ARG A 1 139 ? -4.934 -0.185 14.980 1.00 82.94 139 ARG A C 1
ATOM 1051 O O . ARG A 1 139 ? -4.588 -1.234 15.505 1.00 82.94 139 ARG A O 1
ATOM 1058 N N . ILE A 1 140 ? -4.176 0.521 14.154 1.00 79.88 140 ILE A N 1
ATOM 1059 C CA . ILE A 1 140 ? -2.767 0.210 13.915 1.00 79.88 140 ILE A CA 1
ATOM 1060 C C . ILE A 1 140 ? -1.932 1.282 14.592 1.00 79.88 140 ILE A C 1
ATOM 1062 O O . ILE A 1 140 ? -2.176 2.480 14.406 1.00 79.88 140 ILE A O 1
ATOM 1066 N N . GLN A 1 141 ? -0.982 0.844 15.407 1.00 84.56 141 GLN A N 1
ATOM 1067 C CA . GLN A 1 141 ? -0.142 1.716 16.210 1.00 84.56 141 GLN A CA 1
ATOM 1068 C C . GLN A 1 141 ? 1.336 1.499 15.915 1.00 84.56 141 GLN A C 1
ATOM 1070 O O . GLN A 1 141 ? 1.763 0.364 15.714 1.00 84.56 141 GLN A O 1
ATOM 1075 N N . ASP A 1 142 ? 2.094 2.592 15.950 1.00 83.44 142 ASP A N 1
ATOM 1076 C CA . ASP A 1 142 ? 3.551 2.592 16.068 1.00 83.44 142 ASP A CA 1
ATOM 1077 C C . ASP A 1 142 ? 3.911 3.193 17.433 1.00 83.44 142 ASP A C 1
ATOM 1079 O O . ASP A 1 142 ? 3.720 4.386 17.691 1.00 83.44 142 ASP A O 1
ATOM 1083 N N . GLY A 1 143 ? 4.305 2.338 18.377 1.00 86.81 143 GLY A N 1
ATOM 1084 C CA . GLY A 1 143 ? 4.429 2.724 19.781 1.00 86.81 143 GLY A CA 1
ATOM 1085 C C . GLY A 1 143 ? 3.115 3.285 20.345 1.00 86.81 143 GLY A C 1
ATOM 1086 O O . GLY A 1 143 ? 2.150 2.551 20.540 1.00 86.81 143 GLY A O 1
ATOM 1087 N N . ASN A 1 144 ? 3.084 4.591 20.629 1.00 83.81 144 ASN A N 1
ATOM 1088 C CA . ASN A 1 144 ? 1.896 5.288 21.148 1.00 83.81 144 ASN A CA 1
ATOM 1089 C C . ASN A 1 144 ? 1.123 6.061 20.068 1.00 83.81 144 ASN A C 1
ATOM 1091 O O . ASN A 1 144 ? 0.039 6.587 20.344 1.00 83.81 144 ASN A O 1
ATOM 1095 N N . GLU A 1 145 ? 1.673 6.169 18.860 1.00 81.88 145 GLU A N 1
ATOM 1096 C CA . GLU A 1 145 ? 1.042 6.875 17.756 1.00 81.88 145 GLU A CA 1
ATOM 1097 C C . GLU A 1 145 ? 0.027 5.962 17.071 1.00 81.88 145 GLU A C 1
ATOM 1099 O O . GLU A 1 145 ? 0.286 4.789 16.821 1.00 81.88 145 GLU A O 1
ATOM 1104 N N . THR A 1 146 ? -1.168 6.484 16.795 1.00 81.06 146 THR A N 1
ATOM 1105 C CA . THR A 1 146 ? -2.179 5.746 16.031 1.00 81.06 146 THR A CA 1
ATOM 1106 C C . THR A 1 146 ? -2.058 6.152 14.574 1.00 81.06 146 THR A C 1
ATOM 1108 O O . THR A 1 146 ? -2.511 7.233 14.209 1.00 81.06 146 THR A O 1
ATOM 1111 N N . LEU A 1 147 ? -1.461 5.278 13.767 1.00 72.81 147 LEU A N 1
ATOM 1112 C CA . LEU A 1 147 ? -1.304 5.487 12.328 1.00 72.81 147 LEU A CA 1
ATOM 1113 C C . LEU A 1 147 ? -2.614 5.241 11.580 1.00 72.81 147 LEU A C 1
ATOM 1115 O O . LEU A 1 147 ? -2.898 5.886 10.576 1.00 72.81 147 LEU A O 1
ATOM 1119 N N . PHE A 1 148 ? -3.427 4.312 12.085 1.00 72.81 148 PHE A N 1
ATOM 1120 C CA . PHE A 1 148 ? -4.695 3.948 11.470 1.00 72.81 148 PHE A CA 1
ATOM 1121 C C . PHE A 1 148 ? -5.755 3.660 12.529 1.00 72.81 148 PHE A C 1
ATOM 1123 O O . PHE A 1 148 ? -5.483 3.030 13.554 1.00 72.81 148 PHE A O 1
ATOM 1130 N N . ASP A 1 149 ? -6.978 4.123 12.282 1.00 76.56 149 ASP A N 1
ATOM 1131 C CA . ASP A 1 149 ? -8.085 4.033 13.225 1.00 76.56 149 ASP A CA 1
ATOM 1132 C C . ASP A 1 149 ? -9.418 3.754 12.523 1.00 76.56 149 ASP A C 1
ATOM 1134 O O . ASP A 1 149 ? -10.129 4.669 12.106 1.00 76.56 149 ASP A O 1
ATOM 1138 N N . TRP A 1 150 ? -9.785 2.481 12.436 1.00 71.62 150 TRP A N 1
ATOM 1139 C CA . TRP A 1 150 ? -10.976 2.022 11.733 1.00 71.62 150 TRP A CA 1
ATOM 1140 C C . TRP A 1 150 ? -12.142 1.758 12.676 1.00 71.62 150 TRP A C 1
ATOM 1142 O O . TRP A 1 150 ? -12.009 1.018 13.650 1.00 71.62 150 TRP A O 1
ATOM 1152 N N . ARG A 1 151 ? -13.305 2.353 12.390 1.00 71.44 151 ARG A N 1
ATOM 1153 C CA . ARG A 1 151 ? -14.497 2.314 13.251 1.00 71.44 151 ARG A CA 1
ATOM 1154 C C . ARG A 1 151 ? -15.674 1.714 12.485 1.00 71.44 151 ARG A C 1
ATOM 1156 O O . ARG A 1 151 ? -16.249 2.387 11.638 1.00 71.44 151 ARG A O 1
ATOM 1163 N N . GLY A 1 152 ? -16.058 0.490 12.845 1.00 54.22 152 GLY A N 1
ATOM 1164 C CA . GLY A 1 152 ? -17.215 -0.196 12.273 1.00 54.22 152 GLY A CA 1
ATOM 1165 C C . GLY A 1 152 ? -16.971 -0.888 10.936 1.00 54.22 152 GLY A C 1
ATOM 1166 O O . GLY A 1 152 ? -16.125 -0.485 10.150 1.00 54.22 152 GLY A O 1
ATOM 1167 N N . TRP A 1 153 ? -17.762 -1.930 10.685 1.00 50.94 153 TRP A N 1
ATOM 1168 C CA . TRP A 1 153 ? -17.721 -2.751 9.478 1.00 50.94 153 TRP A CA 1
ATOM 1169 C C . TRP A 1 153 ? -18.850 -2.346 8.518 1.00 50.94 153 TRP A C 1
ATOM 1171 O O . TRP A 1 153 ? -20.020 -2.344 8.897 1.00 50.94 153 TRP A O 1
ATOM 1181 N N . SER A 1 154 ? -18.497 -2.031 7.271 1.00 43.12 154 SER A N 1
ATOM 1182 C CA . SER A 1 154 ? -19.361 -2.194 6.097 1.00 43.12 154 SER A CA 1
ATOM 1183 C C . SER A 1 154 ? -18.495 -2.769 4.975 1.00 43.12 154 SER A C 1
ATOM 1185 O O . SER A 1 154 ? -17.785 -2.005 4.322 1.00 43.12 154 SER A O 1
ATOM 1187 N N . ALA A 1 155 ? -18.548 -4.093 4.775 1.00 37.34 155 ALA A N 1
ATOM 1188 C CA . ALA A 1 155 ? -17.779 -4.829 3.757 1.00 37.34 155 ALA A CA 1
ATOM 1189 C C . ALA A 1 155 ? -17.862 -4.166 2.368 1.00 37.34 155 ALA A C 1
ATOM 1191 O O . ALA A 1 155 ? -16.893 -4.067 1.639 1.00 37.34 155 ALA A O 1
ATOM 1192 N N . THR A 1 156 ? -19.013 -3.583 2.041 1.00 33.88 156 THR A N 1
ATOM 1193 C CA . THR A 1 156 ? -19.311 -3.045 0.710 1.00 33.88 156 THR A CA 1
ATOM 1194 C C . THR A 1 156 ? -18.704 -1.686 0.354 1.00 33.88 156 THR A C 1
ATOM 1196 O O . THR A 1 156 ? -18.855 -1.269 -0.789 1.00 33.88 156 THR A O 1
ATOM 1199 N N . LEU A 1 157 ? -18.124 -0.921 1.289 1.00 36.88 157 LEU A N 1
ATOM 1200 C CA . LEU A 1 157 ? -17.884 0.516 1.036 1.00 36.88 157 LEU A CA 1
ATOM 1201 C C . LEU A 1 157 ? -16.420 0.960 1.071 1.00 36.88 157 LEU A C 1
ATOM 1203 O O . LEU A 1 157 ? -16.111 2.014 0.509 1.00 36.88 157 LEU A O 1
ATOM 1207 N N . GLY A 1 158 ? -15.528 0.193 1.705 1.00 46.91 158 GLY A N 1
ATOM 1208 C CA . GLY A 1 158 ? -14.195 0.688 2.063 1.00 46.91 158 GLY A CA 1
ATOM 1209 C C . GLY A 1 158 ? -14.248 2.041 2.798 1.00 46.91 158 GLY A C 1
ATOM 1210 O O . GLY A 1 158 ? -15.319 2.525 3.182 1.00 46.91 158 GLY A O 1
ATOM 1211 N N . PHE A 1 159 ? -13.101 2.681 3.024 1.00 44.50 159 PHE A N 1
ATOM 1212 C CA . PHE A 1 159 ? -13.058 4.045 3.560 1.00 44.50 159 PHE A CA 1
ATOM 1213 C C . PHE A 1 159 ? -12.215 4.969 2.676 1.00 44.50 159 PHE A C 1
ATOM 1215 O O . PHE A 1 159 ? -11.152 4.609 2.179 1.00 44.50 159 PHE A O 1
ATOM 1222 N N . PHE A 1 160 ? -12.716 6.186 2.473 1.00 45.41 160 PHE A N 1
ATOM 1223 C CA . PHE A 1 160 ? -11.992 7.273 1.824 1.00 45.41 160 PHE A CA 1
ATOM 1224 C C . PHE A 1 160 ? -11.371 8.147 2.911 1.00 45.41 160 PHE A C 1
ATOM 1226 O O . PHE A 1 160 ? -12.098 8.820 3.652 1.00 45.41 160 PHE A O 1
ATOM 1233 N N . ASP A 1 161 ? -10.046 8.146 3.011 1.00 45.84 161 ASP A N 1
ATOM 1234 C CA . ASP A 1 161 ? -9.349 9.057 3.904 1.00 45.84 161 ASP A CA 1
ATOM 1235 C C . ASP A 1 161 ? -9.452 10.483 3.353 1.00 45.84 161 ASP A C 1
ATOM 1237 O O . ASP A 1 161 ? -8.931 10.821 2.293 1.00 45.84 161 ASP A O 1
ATOM 1241 N N . ARG A 1 162 ? -10.153 11.350 4.089 1.00 38.19 162 ARG A N 1
ATOM 1242 C CA . ARG A 1 162 ? -10.356 12.754 3.705 1.00 38.19 162 ARG A CA 1
ATOM 1243 C C . ARG A 1 162 ? -9.089 13.603 3.795 1.00 38.19 162 ARG A C 1
ATOM 1245 O O . ARG A 1 162 ? -9.090 14.698 3.241 1.00 38.19 162 ARG A O 1
ATOM 1252 N N . VAL A 1 163 ? -8.065 13.156 4.521 1.00 41.44 163 VAL A N 1
ATOM 1253 C CA . VAL A 1 163 ? -6.814 13.899 4.718 1.00 41.44 163 VAL A CA 1
ATOM 1254 C C . VAL A 1 163 ? -5.833 13.601 3.591 1.00 41.44 163 VAL A C 1
ATOM 1256 O O . VAL A 1 163 ? -5.244 14.526 3.039 1.00 41.44 163 VAL A O 1
ATOM 1259 N N . THR A 1 164 ? -5.687 12.330 3.222 1.00 47.88 164 THR A N 1
ATOM 1260 C CA . THR A 1 164 ? -4.773 11.900 2.151 1.00 47.88 164 THR A CA 1
ATOM 1261 C C . THR A 1 164 ? -5.442 11.821 0.779 1.00 47.88 164 THR A C 1
ATOM 1263 O O . THR A 1 164 ? -4.744 11.749 -0.228 1.00 47.88 164 THR A O 1
ATOM 1266 N N . ALA A 1 165 ? -6.779 11.859 0.724 1.00 40.22 165 ALA A N 1
ATOM 1267 C CA . ALA A 1 165 ? -7.585 11.557 -0.462 1.00 40.22 165 ALA A CA 1
ATOM 1268 C C . ALA A 1 165 ? -7.338 10.147 -1.045 1.00 40.22 165 ALA A C 1
ATOM 1270 O O . ALA A 1 165 ? -7.762 9.861 -2.165 1.00 40.22 165 ALA A O 1
ATOM 1271 N N . GLU A 1 166 ? -6.687 9.257 -0.289 1.00 47.50 166 GLU A N 1
ATOM 1272 C CA . GLU A 1 166 ? -6.461 7.861 -0.658 1.00 47.50 166 GLU A CA 1
ATOM 1273 C C . GLU A 1 166 ? -7.593 6.984 -0.083 1.00 47.50 166 GLU A C 1
ATOM 1275 O O . GLU A 1 166 ? -8.130 7.232 1.002 1.00 47.50 166 GLU A O 1
ATOM 1280 N N . ARG A 1 167 ? -7.998 5.937 -0.813 1.00 47.72 167 ARG A N 1
ATOM 1281 C CA . ARG A 1 167 ? -8.847 4.889 -0.229 1.00 47.72 167 ARG A CA 1
ATOM 1282 C C . ARG A 1 167 ? -7.969 4.023 0.671 1.00 47.72 167 ARG A C 1
ATOM 1284 O O . ARG A 1 167 ? -7.016 3.418 0.193 1.00 47.72 167 ARG A O 1
ATOM 1291 N N . ALA A 1 168 ? -8.299 3.966 1.955 1.00 45.84 168 ALA A N 1
ATOM 1292 C CA . ALA A 1 168 ? -7.626 3.130 2.940 1.00 45.84 168 ALA A CA 1
ATOM 1293 C C . ALA A 1 168 ? -8.635 2.123 3.500 1.00 45.84 168 ALA A C 1
ATOM 1295 O O . ALA A 1 168 ? -9.730 2.504 3.915 1.00 45.84 168 ALA A O 1
ATOM 1296 N N . GLY A 1 169 ? -8.272 0.841 3.505 1.00 53.06 169 GLY A N 1
ATOM 1297 C CA . GLY A 1 169 ? -9.171 -0.254 3.849 1.00 53.06 169 GLY A CA 1
ATOM 1298 C C . GLY A 1 169 ? -10.108 -0.601 2.696 1.00 53.06 169 GLY A C 1
ATOM 1299 O O . GLY A 1 169 ? -11.252 -0.146 2.646 1.00 53.06 169 GLY A O 1
ATOM 1300 N N . LEU A 1 170 ? -9.617 -1.418 1.768 1.00 55.84 170 LEU A N 1
ATOM 1301 C CA . LEU A 1 170 ? -10.480 -2.233 0.921 1.00 55.84 170 LEU A CA 1
ATOM 1302 C C . LEU A 1 170 ? -11.070 -3.308 1.827 1.00 55.84 170 LEU A C 1
ATOM 1304 O O . LEU A 1 170 ? -10.364 -4.243 2.153 1.00 55.84 170 LEU A O 1
ATOM 1308 N N . GLY A 1 171 ? -12.312 -3.134 2.285 1.00 54.88 171 GLY A N 1
ATOM 1309 C CA . GLY A 1 171 ? -13.039 -4.153 3.060 1.00 54.88 171 GLY A CA 1
ATOM 1310 C C . GLY A 1 171 ? -13.563 -5.293 2.186 1.00 54.88 171 GLY A C 1
ATOM 1311 O O . GLY A 1 171 ? -14.642 -5.813 2.465 1.00 54.88 171 GLY A O 1
ATOM 1312 N N . ASP A 1 172 ? -12.834 -5.579 1.113 1.00 64.62 172 ASP A N 1
ATOM 1313 C CA . ASP A 1 172 ? -13.138 -6.586 0.111 1.00 64.62 172 ASP A CA 1
ATOM 1314 C C . ASP A 1 172 ? -12.270 -7.821 0.359 1.00 64.62 172 ASP A C 1
ATOM 1316 O O . ASP A 1 172 ? -11.294 -7.766 1.111 1.00 64.62 172 ASP A O 1
ATOM 1320 N N . ASP A 1 173 ? -12.648 -8.924 -0.265 1.00 75.06 173 ASP A N 1
ATOM 1321 C CA . ASP A 1 173 ? -11.921 -10.190 -0.222 1.00 75.06 173 ASP A CA 1
ATOM 1322 C C . ASP A 1 173 ? -10.722 -10.118 -1.183 1.00 75.06 173 ASP A C 1
ATOM 1324 O O . ASP A 1 173 ? -10.805 -10.502 -2.355 1.00 75.06 173 ASP A O 1
ATOM 1328 N N . LEU A 1 174 ? -9.627 -9.505 -0.714 1.00 78.25 174 LEU A N 1
ATOM 1329 C CA . LEU A 1 174 ? -8.452 -9.225 -1.540 1.00 78.25 174 LEU A CA 1
ATOM 1330 C C . LEU A 1 174 ? -7.691 -10.506 -1.862 1.00 78.25 174 LEU A C 1
ATOM 1332 O O . LEU A 1 174 ? -7.121 -10.608 -2.948 1.00 78.25 174 LEU A O 1
ATOM 1336 N N . ASP A 1 175 ? -7.663 -11.459 -0.933 1.00 76.44 175 ASP A N 1
ATOM 1337 C CA . ASP A 1 175 ? -6.983 -12.738 -1.102 1.00 76.44 175 ASP A CA 1
ATOM 1338 C C . ASP A 1 175 ? -7.860 -13.862 -1.682 1.00 76.44 175 ASP A C 1
ATOM 1340 O O . ASP A 1 175 ? -7.353 -14.942 -2.004 1.00 76.44 175 ASP A O 1
ATOM 1344 N N . ARG A 1 176 ? -9.151 -13.582 -1.903 1.00 78.81 176 ARG A N 1
ATOM 1345 C CA . ARG A 1 176 ? -10.152 -14.491 -2.482 1.00 78.81 176 ARG A CA 1
ATOM 1346 C C . ARG A 1 176 ? -10.474 -15.687 -1.581 1.00 78.81 176 ARG A C 1
ATOM 1348 O O . ARG A 1 176 ? -10.828 -16.760 -2.087 1.00 78.81 176 ARG A O 1
ATOM 1355 N N . ASN A 1 177 ? -10.330 -15.538 -0.267 1.00 74.19 177 ASN A N 1
ATOM 1356 C CA . ASN A 1 177 ? -10.634 -16.573 0.716 1.00 74.19 177 ASN A CA 1
ATOM 1357 C C . ASN A 1 177 ? -12.095 -16.537 1.222 1.00 74.19 177 ASN A C 1
ATOM 1359 O O . ASN A 1 177 ? -12.512 -17.448 1.943 1.00 74.19 177 ASN A O 1
ATOM 1363 N N . GLY A 1 178 ? -12.885 -15.545 0.803 1.00 73.31 178 GLY A N 1
ATOM 1364 C CA . GLY A 1 178 ? -14.280 -15.328 1.191 1.00 73.31 178 GLY A CA 1
ATOM 1365 C C . GLY A 1 178 ? -14.476 -14.419 2.409 1.00 73.31 178 GLY A C 1
ATOM 1366 O O . GLY A 1 178 ? -15.621 -14.190 2.808 1.00 73.31 178 GLY A O 1
ATOM 1367 N N . GLU A 1 179 ? -13.398 -13.900 2.988 1.00 74.25 179 GLU A N 1
ATOM 1368 C CA . GLU A 1 179 ? -13.381 -13.043 4.170 1.00 74.25 179 GLU A CA 1
ATOM 1369 C C . GLU A 1 179 ? -12.844 -11.647 3.818 1.00 74.25 179 GLU A C 1
ATOM 1371 O O . GLU A 1 179 ? -12.052 -11.486 2.897 1.00 74.25 179 GLU A O 1
ATOM 1376 N N . PRO A 1 180 ? -13.274 -10.591 4.527 1.00 72.69 180 PRO A N 1
ATOM 1377 C CA . PRO A 1 180 ? -12.792 -9.248 4.249 1.00 72.69 180 PRO A CA 1
ATOM 1378 C C . PRO A 1 180 ? -11.354 -9.054 4.736 1.00 72.69 180 PRO A C 1
ATOM 1380 O O . PRO A 1 180 ? -11.030 -9.304 5.906 1.00 72.69 180 PRO A O 1
ATOM 1383 N N . ASP A 1 181 ? -10.533 -8.463 3.879 1.00 77.62 181 ASP A N 1
ATOM 1384 C CA . ASP A 1 181 ? -9.184 -8.045 4.227 1.00 77.62 181 ASP A CA 1
ATOM 1385 C C . ASP A 1 181 ? -9.122 -6.550 4.558 1.00 77.62 181 ASP A C 1
ATOM 1387 O O . ASP A 1 181 ? -10.073 -5.780 4.416 1.00 77.62 181 ASP A O 1
ATOM 1391 N N . LEU A 1 182 ? -7.977 -6.121 5.075 1.00 78.06 182 LEU A N 1
ATOM 1392 C CA . LEU A 1 182 ? -7.647 -4.733 5.330 1.00 78.06 182 LEU A CA 1
ATOM 1393 C C . LEU A 1 182 ? -6.280 -4.434 4.722 1.00 78.06 182 LEU A C 1
ATOM 1395 O O . LEU A 1 182 ? -5.253 -4.862 5.244 1.00 78.06 182 LEU A O 1
ATOM 1399 N N . ALA A 1 183 ? -6.269 -3.630 3.662 1.00 80.12 183 ALA A N 1
ATOM 1400 C CA . ALA A 1 183 ? -5.055 -3.044 3.107 1.00 80.12 183 ALA A CA 1
ATOM 1401 C C . ALA A 1 183 ? -4.932 -1.563 3.494 1.00 80.12 183 ALA A C 1
ATOM 1403 O O . ALA A 1 183 ? -5.842 -0.763 3.248 1.00 80.12 183 ALA A O 1
ATOM 1404 N N . PHE A 1 184 ? -3.800 -1.178 4.080 1.00 76.94 184 PHE A N 1
ATOM 1405 C CA . PHE A 1 184 ? -3.491 0.216 4.406 1.00 76.94 184 PHE A CA 1
ATOM 1406 C C . PHE A 1 184 ? -2.024 0.529 4.131 1.00 76.94 184 PHE A C 1
ATOM 1408 O O . PHE A 1 184 ? -1.152 -0.323 4.286 1.00 76.94 184 PHE A O 1
ATOM 1415 N N . ARG A 1 185 ? -1.752 1.768 3.722 1.00 78.56 185 ARG A N 1
ATOM 1416 C CA . ARG A 1 185 ? -0.401 2.235 3.419 1.00 78.56 185 ARG A CA 1
ATOM 1417 C C . ARG A 1 185 ? 0.221 2.882 4.649 1.00 78.56 185 ARG A C 1
ATOM 1419 O O . ARG A 1 185 ? -0.388 3.749 5.271 1.00 78.56 185 ARG A O 1
ATOM 1426 N N . VAL A 1 186 ? 1.440 2.480 4.981 1.00 77.00 186 VAL A N 1
ATOM 1427 C CA . VAL A 1 186 ? 2.233 3.052 6.070 1.00 77.00 186 VAL A CA 1
ATOM 1428 C C . VAL A 1 186 ? 3.428 3.776 5.475 1.00 77.00 186 VAL A C 1
ATOM 1430 O O . VAL A 1 186 ? 4.188 3.182 4.719 1.00 77.00 186 VAL A O 1
ATOM 1433 N N . ARG A 1 187 ? 3.603 5.049 5.836 1.00 75.56 187 ARG A N 1
ATOM 1434 C CA . ARG A 1 187 ? 4.796 5.843 5.515 1.00 75.56 187 ARG A CA 1
ATOM 1435 C C . ARG A 1 187 ? 5.496 6.206 6.813 1.00 75.56 187 ARG A C 1
ATOM 1437 O O . ARG A 1 187 ? 4.846 6.704 7.729 1.00 75.56 187 ARG A O 1
ATOM 1444 N N . ARG A 1 188 ? 6.804 5.973 6.899 1.00 68.88 188 ARG A N 1
ATOM 1445 C CA . ARG A 1 188 ? 7.598 6.330 8.086 1.00 68.88 188 ARG A CA 1
ATOM 1446 C C . ARG A 1 188 ? 7.994 7.802 8.106 1.00 68.88 188 ARG A C 1
ATOM 1448 O O . ARG A 1 188 ? 8.210 8.366 9.174 1.00 68.88 188 ARG A O 1
ATOM 1455 N N . ASN A 1 189 ? 8.118 8.428 6.940 1.00 70.12 189 ASN A N 1
ATOM 1456 C CA . ASN A 1 189 ? 8.389 9.854 6.786 1.00 70.12 189 ASN A CA 1
ATOM 1457 C C . ASN A 1 189 ? 7.828 10.362 5.441 1.00 70.12 189 ASN A C 1
ATOM 1459 O O . ASN A 1 189 ? 7.198 9.609 4.703 1.00 70.12 189 ASN A O 1
ATOM 1463 N N . ALA A 1 190 ? 8.007 11.653 5.143 1.00 68.12 190 ALA A N 1
ATOM 1464 C CA . ALA A 1 190 ? 7.462 12.272 3.930 1.00 68.12 190 ALA A CA 1
ATOM 1465 C C . ALA A 1 190 ? 8.091 11.748 2.625 1.00 68.12 190 ALA A C 1
ATOM 1467 O O . ALA A 1 190 ? 7.438 11.804 1.584 1.00 68.12 190 ALA A O 1
ATOM 1468 N N . ASP A 1 191 ? 9.324 11.242 2.701 1.00 66.69 191 ASP A N 1
ATOM 1469 C CA . ASP A 1 191 ? 10.108 10.774 1.554 1.00 66.69 191 ASP A CA 1
ATOM 1470 C C . ASP A 1 191 ? 10.016 9.248 1.360 1.00 66.69 191 ASP A C 1
ATOM 1472 O O . ASP A 1 191 ? 10.453 8.724 0.340 1.00 66.69 191 ASP A O 1
ATOM 1476 N N . ASP A 1 192 ? 9.435 8.531 2.325 1.00 68.88 192 ASP A N 1
ATOM 1477 C CA . ASP A 1 192 ? 9.192 7.096 2.268 1.00 68.88 192 ASP A CA 1
ATOM 1478 C C . ASP A 1 192 ? 8.024 6.830 1.309 1.00 68.88 192 ASP A C 1
ATOM 1480 O O . ASP A 1 192 ? 6.899 7.293 1.563 1.00 68.88 192 ASP A O 1
ATOM 1484 N N . PRO A 1 193 ? 8.247 6.083 0.212 1.00 67.81 193 PRO A N 1
ATOM 1485 C CA . PRO A 1 193 ? 7.168 5.739 -0.699 1.00 67.81 193 PRO A CA 1
ATOM 1486 C C . PRO A 1 193 ? 6.097 4.893 0.004 1.00 67.81 193 PRO A C 1
ATOM 1488 O O . PRO A 1 193 ? 4.939 4.888 -0.420 1.00 67.81 193 PRO A O 1
ATOM 1491 N N . GLY A 1 194 ? 6.425 4.280 1.138 1.00 76.31 194 GLY A N 1
ATOM 1492 C CA . GLY A 1 194 ? 5.497 3.612 2.022 1.00 76.31 194 GLY A CA 1
ATOM 1493 C C . GLY A 1 194 ? 5.115 2.222 1.546 1.00 76.31 194 GLY A C 1
ATOM 1494 O O . GLY A 1 194 ? 4.942 1.959 0.355 1.00 76.31 194 GLY A O 1
ATOM 1495 N N . SER A 1 195 ? 4.908 1.348 2.517 1.00 82.44 195 SER A N 1
ATOM 1496 C CA . SER A 1 195 ? 4.524 -0.040 2.296 1.00 82.44 195 SER A CA 1
ATOM 1497 C C . SER A 1 195 ? 3.030 -0.213 2.517 1.00 82.44 195 SER A C 1
ATOM 1499 O O . SER A 1 195 ? 2.459 0.331 3.466 1.00 82.44 195 SER A O 1
ATOM 1501 N N . TRP A 1 196 ? 2.387 -1.009 1.674 1.00 85.44 196 TRP A N 1
ATOM 1502 C CA . TRP A 1 196 ? 1.057 -1.522 1.957 1.00 85.44 196 TRP A CA 1
ATOM 1503 C C . TRP A 1 196 ? 1.162 -2.705 2.901 1.00 85.44 196 TRP A C 1
ATOM 1505 O O . TRP A 1 196 ? 1.931 -3.632 2.669 1.00 85.44 196 TRP A O 1
ATOM 1515 N N . ILE A 1 197 ? 0.371 -2.681 3.961 1.00 84.06 197 ILE A N 1
ATOM 1516 C CA . ILE A 1 197 ? 0.206 -3.808 4.866 1.00 84.06 197 ILE A CA 1
ATOM 1517 C C . ILE A 1 197 ? -1.179 -4.375 4.612 1.00 84.06 197 ILE A C 1
ATOM 1519 O O . ILE A 1 197 ? -2.173 -3.655 4.730 1.00 84.06 197 ILE A O 1
ATOM 1523 N N . VAL A 1 198 ? -1.216 -5.655 4.253 1.00 84.69 198 VAL A N 1
ATOM 1524 C CA . VAL A 1 198 ? -2.444 -6.420 4.042 1.00 84.69 198 VAL A CA 1
ATOM 1525 C C . VAL A 1 198 ? -2.642 -7.337 5.234 1.00 84.69 198 VAL A C 1
ATOM 1527 O O . VAL A 1 198 ? -1.734 -8.076 5.632 1.00 84.69 198 VAL A O 1
ATOM 1530 N N . VAL A 1 199 ? -3.822 -7.259 5.829 1.00 81.12 199 VAL A N 1
ATOM 1531 C CA . VAL A 1 199 ? -4.176 -7.981 7.042 1.00 81.12 199 VAL A CA 1
ATOM 1532 C C . VAL A 1 199 ? -5.554 -8.581 6.853 1.00 81.12 199 VAL A C 1
ATOM 1534 O O . VAL A 1 199 ? -6.500 -7.835 6.622 1.00 81.12 199 VAL A O 1
ATOM 1537 N N . SER A 1 200 ? -5.678 -9.894 6.999 1.00 78.06 200 SER A N 1
ATOM 1538 C CA . SER A 1 200 ? -6.992 -10.521 7.025 1.00 78.06 200 SER A CA 1
ATOM 1539 C C . SER A 1 200 ? -7.655 -10.272 8.370 1.00 78.06 200 SER A C 1
ATOM 1541 O O . SER A 1 200 ? -6.982 -10.237 9.409 1.00 78.06 200 SER A O 1
ATOM 1543 N N . LEU A 1 201 ? -8.966 -10.040 8.355 1.00 71.12 201 LEU A N 1
ATOM 1544 C CA . LEU A 1 201 ? -9.757 -9.797 9.565 1.00 71.12 201 LEU A CA 1
ATOM 1545 C C . LEU A 1 201 ? -10.493 -11.051 10.056 1.00 71.12 201 LEU A C 1
ATOM 1547 O O . LEU A 1 201 ? -11.155 -11.006 11.101 1.00 71.12 201 LEU A O 1
ATOM 1551 N N . ALA A 1 202 ? -10.344 -12.163 9.341 1.00 64.38 202 ALA A N 1
ATOM 1552 C CA . ALA A 1 202 ? -10.724 -13.492 9.777 1.00 64.38 202 ALA A CA 1
ATOM 1553 C C . ALA A 1 202 ? -9.572 -14.471 9.523 1.00 64.38 202 ALA A C 1
ATOM 1555 O O . ALA A 1 202 ? -8.770 -14.297 8.610 1.00 64.38 202 ALA A O 1
ATOM 1556 N N . ASP A 1 203 ? -9.467 -15.508 10.347 1.00 57.28 203 ASP A N 1
ATOM 1557 C CA . ASP A 1 203 ? -8.630 -16.648 9.997 1.00 57.28 203 ASP A CA 1
ATOM 1558 C C . ASP A 1 203 ? -9.340 -17.547 8.967 1.00 57.28 203 ASP A C 1
ATOM 1560 O O . ASP A 1 203 ? -10.541 -17.432 8.730 1.00 57.28 203 ASP A O 1
ATOM 1564 N N . ARG A 1 204 ? -8.616 -18.515 8.388 1.00 55.31 204 ARG A N 1
ATOM 1565 C CA . ARG A 1 204 ? -9.160 -19.471 7.397 1.00 55.31 204 ARG A CA 1
ATOM 1566 C C . ARG A 1 204 ? -10.323 -20.341 7.909 1.00 55.31 204 ARG A C 1
ATOM 1568 O O . ARG A 1 204 ? -10.856 -21.149 7.153 1.00 55.31 204 ARG A O 1
ATOM 1575 N N . THR A 1 205 ? -10.675 -20.253 9.194 1.00 55.06 205 THR A N 1
ATOM 1576 C CA . THR A 1 205 ? -11.831 -20.941 9.791 1.00 55.06 205 THR A CA 1
ATOM 1577 C C . THR A 1 205 ? -13.056 -20.032 9.931 1.00 55.06 205 THR A C 1
ATOM 1579 O O . THR A 1 205 ? -14.091 -20.485 10.424 1.00 55.06 205 THR A O 1
ATOM 1582 N N . GLY A 1 206 ? -12.951 -18.771 9.491 1.00 55.06 206 GLY A N 1
ATOM 1583 C CA . GLY A 1 206 ? -13.968 -17.730 9.636 1.00 55.06 206 GLY A CA 1
ATOM 1584 C C . GLY A 1 206 ? -14.011 -17.118 11.040 1.00 55.06 206 GLY A C 1
ATOM 1585 O O . GLY A 1 206 ? -14.946 -16.388 11.380 1.00 55.06 206 GLY A O 1
ATOM 1586 N N . ALA A 1 207 ? -13.036 -17.423 11.906 1.00 61.28 207 ALA A N 1
ATOM 1587 C CA . ALA A 1 207 ? -12.968 -16.795 13.217 1.00 61.28 207 ALA A CA 1
ATOM 1588 C C . ALA A 1 207 ? -12.378 -15.392 13.063 1.00 61.28 207 ALA A C 1
ATOM 1590 O O . ALA A 1 207 ? -11.305 -15.225 12.493 1.00 61.28 207 ALA A O 1
ATOM 1591 N N . THR A 1 208 ? -13.071 -14.376 13.583 1.00 61.53 208 THR A N 1
ATOM 1592 C CA . THR A 1 208 ? -12.633 -12.976 13.498 1.00 61.53 208 THR A CA 1
ATOM 1593 C C . THR A 1 208 ? -11.292 -12.799 14.207 1.00 61.53 208 THR A C 1
ATOM 1595 O O . THR A 1 208 ? -11.251 -12.733 15.438 1.00 61.53 208 THR A O 1
ATOM 1598 N N . ARG A 1 209 ? -10.208 -12.735 13.433 1.00 70.00 209 ARG A N 1
ATOM 1599 C CA . ARG A 1 209 ? -8.837 -12.655 13.920 1.00 70.00 209 ARG A CA 1
ATOM 1600 C C . ARG A 1 209 ? -8.006 -11.798 12.985 1.00 70.00 209 ARG A C 1
ATOM 1602 O O . ARG A 1 209 ? -8.110 -11.928 11.773 1.00 70.00 209 ARG A O 1
ATOM 1609 N N . ILE A 1 210 ? -7.158 -10.949 13.552 1.00 72.38 210 ILE A N 1
ATOM 1610 C CA . ILE A 1 210 ? -6.225 -10.138 12.770 1.00 72.38 210 ILE A CA 1
ATOM 1611 C C . ILE A 1 210 ? -5.023 -11.002 12.362 1.00 72.38 210 ILE A C 1
ATOM 1613 O O . ILE A 1 210 ? -4.216 -11.377 13.214 1.00 72.38 210 ILE A O 1
ATOM 1617 N N . GLN A 1 211 ? -4.861 -11.286 11.067 1.00 77.50 211 GLN A N 1
ATOM 1618 C CA . GLN A 1 211 ? -3.730 -12.055 10.541 1.00 77.50 211 GLN A CA 1
ATOM 1619 C C . GLN A 1 211 ? -2.936 -11.249 9.498 1.00 77.50 211 GLN A C 1
ATOM 1621 O O . GLN A 1 211 ? -3.475 -10.934 8.440 1.00 77.50 211 GLN A O 1
ATOM 1626 N N . PRO A 1 212 ? -1.653 -10.912 9.743 1.00 79.38 212 PRO A N 1
ATOM 1627 C CA . PRO A 1 212 ? -0.824 -10.273 8.726 1.00 79.38 212 PRO A CA 1
ATOM 1628 C C . PRO A 1 212 ? -0.624 -11.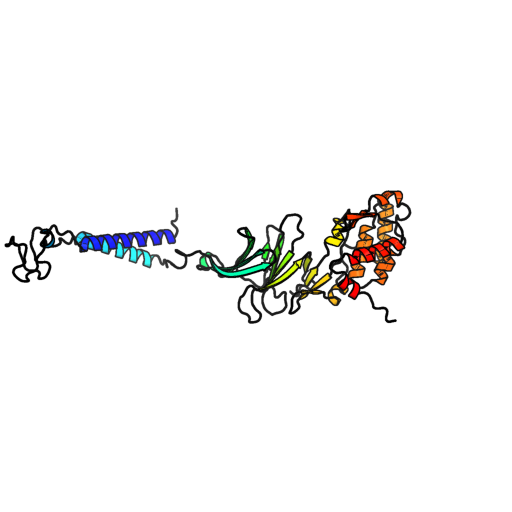224 7.547 1.00 79.38 212 PRO A C 1
ATOM 1630 O O . PRO A 1 212 ? -0.188 -12.360 7.736 1.00 79.38 212 PRO A O 1
ATOM 1633 N N . MET A 1 213 ? -0.925 -10.741 6.347 1.00 80.19 213 MET A N 1
ATOM 1634 C CA . MET A 1 213 ? -0.845 -11.525 5.118 1.00 80.19 213 MET A CA 1
ATOM 1635 C C . MET A 1 213 ? 0.369 -11.159 4.284 1.00 80.19 213 MET A C 1
ATOM 1637 O O . MET A 1 213 ? 1.130 -12.027 3.869 1.00 80.19 213 MET A O 1
ATOM 1641 N N . ALA A 1 214 ? 0.553 -9.863 4.040 1.00 85.19 214 ALA A N 1
ATOM 1642 C CA . ALA A 1 214 ? 1.599 -9.388 3.155 1.00 85.19 214 ALA A CA 1
ATOM 1643 C C . ALA A 1 214 ? 2.039 -7.968 3.501 1.00 85.19 214 ALA A C 1
ATOM 1645 O O . ALA A 1 214 ? 1.277 -7.159 4.036 1.00 85.19 214 ALA A O 1
ATOM 1646 N N . VAL A 1 215 ? 3.287 -7.681 3.142 1.00 87.50 215 VAL A N 1
ATOM 1647 C CA . VAL A 1 215 ? 3.817 -6.325 3.029 1.00 87.50 215 VAL A CA 1
ATOM 1648 C C . VAL A 1 215 ? 4.161 -6.125 1.561 1.00 87.50 215 VAL A C 1
ATOM 1650 O O . VAL A 1 215 ? 4.993 -6.852 1.022 1.00 87.50 215 VAL A O 1
ATOM 1653 N N . LEU A 1 216 ? 3.467 -5.196 0.910 1.00 87.50 216 LEU A N 1
ATOM 1654 C CA . LEU A 1 216 ? 3.617 -4.899 -0.509 1.00 87.50 216 LEU A CA 1
ATOM 1655 C C . LEU A 1 216 ? 4.196 -3.495 -0.649 1.00 87.50 216 LEU A C 1
ATOM 1657 O O . LEU A 1 216 ? 3.524 -2.490 -0.419 1.00 87.50 216 LEU A O 1
ATOM 1661 N N . ASP A 1 217 ? 5.471 -3.427 -0.996 1.00 85.44 217 ASP A N 1
ATOM 1662 C CA . ASP A 1 217 ? 6.173 -2.157 -1.156 1.00 85.44 217 ASP A CA 1
ATOM 1663 C C . ASP A 1 217 ? 5.881 -1.546 -2.535 1.00 85.44 217 ASP A C 1
ATOM 1665 O O . ASP A 1 217 ? 5.714 -2.284 -3.507 1.00 85.44 217 ASP A O 1
ATOM 1669 N N . ASP A 1 218 ? 5.897 -0.215 -2.643 1.00 83.50 218 ASP A N 1
ATOM 1670 C CA . ASP A 1 218 ? 5.861 0.550 -3.900 1.00 83.50 218 ASP A CA 1
ATOM 1671 C C . ASP A 1 218 ? 4.808 0.100 -4.918 1.00 83.50 218 ASP A C 1
ATOM 1673 O O . ASP A 1 218 ? 5.119 -0.523 -5.934 1.00 83.50 218 ASP A O 1
ATOM 1677 N N . GLY A 1 219 ? 3.550 0.466 -4.695 1.00 86.25 219 GLY A N 1
ATOM 1678 C CA . GLY A 1 219 ? 2.480 0.171 -5.642 1.00 86.25 219 GLY A CA 1
ATOM 1679 C C . GLY A 1 219 ? 1.115 0.665 -5.192 1.00 86.25 219 GLY A C 1
ATOM 1680 O O . GLY A 1 219 ? 0.995 1.475 -4.264 1.00 86.25 219 GLY A O 1
ATOM 1681 N N . SER A 1 220 ? 0.082 0.169 -5.861 1.00 86.25 220 SER A N 1
ATOM 1682 C CA . SER A 1 220 ? -1.316 0.488 -5.572 1.00 86.25 220 SER A CA 1
ATOM 1683 C C . SER A 1 220 ? -2.238 -0.667 -5.932 1.00 86.25 220 SER A C 1
ATOM 1685 O O . SER A 1 220 ? -1.969 -1.412 -6.868 1.00 86.25 220 SER A O 1
ATOM 1687 N N . PHE A 1 221 ? -3.355 -0.780 -5.218 1.00 85.38 221 PHE A N 1
ATOM 1688 C CA . PHE A 1 221 ? -4.436 -1.684 -5.597 1.00 85.38 221 PHE A CA 1
ATOM 1689 C C . PHE A 1 221 ? -5.281 -1.070 -6.714 1.00 85.38 221 PHE A C 1
ATOM 1691 O O . PHE A 1 221 ? -5.713 0.080 -6.602 1.00 85.38 221 PHE A O 1
ATOM 1698 N N . GLU A 1 222 ? -5.540 -1.843 -7.763 1.00 82.38 222 GLU A N 1
ATOM 1699 C CA . GLU A 1 222 ? -6.411 -1.465 -8.875 1.00 82.38 222 GLU A CA 1
ATOM 1700 C C . GLU A 1 222 ? -7.466 -2.549 -9.110 1.00 82.38 222 GLU A C 1
ATOM 1702 O O . GLU A 1 222 ? -7.147 -3.734 -9.157 1.00 82.38 222 GLU A O 1
ATOM 1707 N N . ASP A 1 223 ? -8.717 -2.130 -9.297 1.00 77.69 223 ASP A N 1
ATOM 1708 C CA . ASP A 1 223 ? -9.786 -2.970 -9.840 1.00 77.69 223 ASP A CA 1
ATOM 1709 C C . ASP A 1 223 ? -9.891 -2.669 -11.338 1.00 77.69 223 ASP A C 1
ATOM 1711 O O . ASP A 1 223 ? -10.555 -1.719 -11.763 1.00 77.69 223 ASP A O 1
ATOM 1715 N N . ALA A 1 224 ? -9.136 -3.425 -12.136 1.00 70.19 224 ALA A N 1
ATOM 1716 C CA . ALA A 1 224 ? -9.012 -3.179 -13.570 1.00 70.19 224 ALA A CA 1
ATOM 1717 C C . ALA A 1 224 ? -10.328 -3.422 -14.331 1.00 70.19 224 ALA A C 1
ATOM 1719 O O . ALA A 1 224 ? -10.562 -2.791 -15.363 1.00 70.19 224 ALA A O 1
ATOM 1720 N N . ASN A 1 225 ? -11.185 -4.313 -13.821 1.00 70.81 225 ASN A N 1
ATOM 1721 C CA . ASN A 1 225 ? -12.407 -4.757 -14.494 1.00 70.81 225 ASN A CA 1
ATOM 1722 C C . ASN A 1 225 ? -13.689 -4.186 -13.875 1.00 70.81 225 ASN A C 1
ATOM 1724 O O . ASN A 1 225 ? -14.771 -4.412 -14.421 1.00 70.81 225 ASN A O 1
ATOM 1728 N N . LEU A 1 226 ? -13.578 -3.428 -12.780 1.00 72.06 226 LEU A N 1
ATOM 1729 C CA . LEU A 1 226 ? -14.704 -2.936 -11.982 1.00 72.06 226 LEU A CA 1
ATOM 1730 C C . LEU A 1 226 ? -15.601 -4.076 -11.469 1.00 72.06 226 LEU A C 1
ATOM 1732 O O . LEU A 1 226 ? -16.819 -3.911 -11.351 1.00 72.06 226 LEU A O 1
ATOM 1736 N N . ASP A 1 227 ? -15.009 -5.243 -11.214 1.00 73.12 227 ASP A N 1
ATOM 1737 C CA . ASP A 1 227 ? -15.696 -6.457 -10.766 1.00 73.12 227 ASP A CA 1
ATOM 1738 C C . ASP A 1 227 ? -15.482 -6.743 -9.270 1.00 73.12 227 ASP A C 1
ATOM 1740 O O . ASP A 1 227 ? -15.942 -7.773 -8.771 1.00 73.12 227 ASP A O 1
ATOM 1744 N N . GLY A 1 228 ? -14.825 -5.824 -8.552 1.00 71.06 228 GLY A N 1
ATOM 1745 C CA . GLY A 1 228 ? -14.455 -5.975 -7.146 1.00 71.06 228 GLY A CA 1
ATOM 1746 C C . GLY A 1 228 ? -13.198 -6.819 -6.935 1.00 71.06 228 GLY A C 1
ATOM 1747 O O . GLY A 1 228 ? -12.793 -7.029 -5.795 1.00 71.06 228 GLY A O 1
ATOM 1748 N N . ARG A 1 229 ? -12.545 -7.307 -8.000 1.00 77.31 229 ARG A N 1
ATOM 1749 C CA . ARG A 1 229 ? -11.302 -8.075 -7.879 1.00 77.31 229 ARG A CA 1
ATOM 1750 C C . ARG A 1 229 ? -10.114 -7.142 -8.000 1.00 77.31 229 ARG A C 1
ATOM 1752 O O . ARG A 1 229 ? -9.708 -6.737 -9.087 1.00 77.31 229 ARG A O 1
ATOM 1759 N N . PHE A 1 230 ? -9.541 -6.825 -6.850 1.00 81.31 230 PHE A N 1
ATOM 1760 C CA . PHE A 1 230 ? -8.363 -5.979 -6.776 1.00 81.31 230 PHE A CA 1
ATOM 1761 C C . PHE A 1 230 ? -7.099 -6.779 -7.061 1.00 81.31 230 PHE A C 1
ATOM 1763 O O . PHE A 1 230 ? -6.873 -7.841 -6.488 1.00 81.31 230 PHE A O 1
ATOM 1770 N N . GLU A 1 231 ? -6.247 -6.210 -7.904 1.00 86.56 231 GLU A N 1
ATOM 1771 C CA . GLU A 1 231 ? -4.880 -6.666 -8.111 1.00 86.56 231 GLU A CA 1
ATOM 1772 C C . GLU A 1 231 ? -3.914 -5.621 -7.562 1.00 86.56 231 GLU A C 1
ATOM 1774 O O . GLU A 1 231 ? -4.196 -4.415 -7.586 1.00 86.56 231 GLU A O 1
ATOM 1779 N N . PHE A 1 232 ? -2.756 -6.059 -7.074 1.00 90.56 232 PHE A N 1
ATOM 1780 C CA . PHE A 1 232 ? -1.732 -5.131 -6.619 1.00 90.56 232 PHE A CA 1
ATOM 1781 C C . PHE A 1 232 ? -0.770 -4.815 -7.758 1.00 90.56 232 PHE A C 1
ATOM 1783 O O . PHE A 1 232 ? -0.041 -5.674 -8.252 1.00 90.56 232 PHE A O 1
ATOM 1790 N N . ILE A 1 233 ? -0.749 -3.553 -8.169 1.00 90.81 233 ILE A N 1
ATOM 1791 C CA . ILE A 1 233 ? 0.115 -3.062 -9.234 1.00 90.81 233 ILE A CA 1
ATOM 1792 C C . ILE A 1 233 ? 1.394 -2.558 -8.596 1.00 90.81 233 ILE A C 1
ATOM 1794 O O . ILE A 1 233 ? 1.465 -1.445 -8.067 1.00 90.81 233 ILE A O 1
ATOM 1798 N N . ALA A 1 234 ? 2.404 -3.416 -8.619 1.00 91.38 234 ALA A N 1
ATOM 1799 C CA . ALA A 1 234 ? 3.697 -3.115 -8.056 1.00 91.38 234 ALA A CA 1
ATOM 1800 C C . ALA A 1 234 ? 4.534 -2.330 -9.072 1.00 91.38 234 ALA A C 1
ATOM 1802 O O . ALA A 1 234 ? 4.632 -2.668 -10.250 1.00 91.38 234 ALA A O 1
ATOM 1803 N N . THR A 1 235 ? 5.160 -1.269 -8.592 1.00 89.12 235 THR A N 1
ATOM 1804 C CA . THR A 1 235 ? 6.093 -0.421 -9.337 1.00 89.12 235 THR A CA 1
ATOM 1805 C C . THR A 1 235 ? 7.486 -0.564 -8.746 1.00 89.12 235 THR A C 1
ATOM 1807 O O . THR A 1 235 ? 7.644 -1.094 -7.649 1.00 89.12 235 THR A O 1
ATOM 1810 N N . ASP A 1 236 ? 8.518 -0.126 -9.455 1.00 87.19 236 ASP A N 1
ATOM 1811 C CA . ASP A 1 236 ? 9.885 -0.164 -8.939 1.00 87.19 236 ASP A CA 1
ATOM 1812 C C . ASP A 1 236 ? 10.416 1.262 -8.782 1.00 87.19 236 ASP A C 1
ATOM 1814 O O . ASP A 1 236 ? 10.862 1.879 -9.750 1.00 87.19 236 ASP A O 1
ATOM 1818 N N . SER A 1 237 ? 10.290 1.824 -7.575 1.00 81.75 237 SER A N 1
ATOM 1819 C CA . SER A 1 237 ? 10.747 3.190 -7.294 1.00 81.75 237 SER A CA 1
ATOM 1820 C C . SER A 1 237 ? 12.262 3.327 -7.461 1.00 81.75 237 SER A C 1
ATOM 1822 O O . SER A 1 237 ? 12.719 4.358 -7.947 1.00 81.75 237 SER A O 1
ATOM 1824 N N . VAL A 1 238 ? 13.026 2.257 -7.200 1.00 83.50 238 VAL A N 1
ATOM 1825 C CA . VAL A 1 238 ? 14.485 2.240 -7.370 1.00 83.50 238 VAL A CA 1
ATOM 1826 C C . VAL A 1 238 ? 14.845 2.568 -8.809 1.00 83.50 238 VAL A C 1
ATOM 1828 O O . VAL A 1 238 ? 15.692 3.424 -9.038 1.00 83.50 238 VAL A O 1
ATOM 1831 N N . LEU A 1 239 ? 14.161 1.956 -9.785 1.00 87.62 239 LEU A N 1
ATOM 1832 C CA . LEU A 1 239 ? 14.399 2.244 -11.202 1.00 87.62 239 LEU A CA 1
ATOM 1833 C C . LEU A 1 239 ? 14.094 3.693 -11.571 1.00 87.62 239 LEU A C 1
ATOM 1835 O O . LEU A 1 239 ? 14.721 4.221 -12.485 1.00 87.62 239 LEU A O 1
ATOM 1839 N N . ARG A 1 240 ? 13.140 4.325 -10.883 1.00 86.25 240 ARG A N 1
ATOM 1840 C CA . ARG A 1 240 ? 12.775 5.727 -11.099 1.00 86.25 240 ARG A CA 1
ATOM 1841 C C . ARG A 1 240 ? 13.883 6.646 -10.603 1.00 86.25 240 ARG A C 1
ATOM 1843 O O . ARG A 1 240 ? 14.272 7.573 -11.308 1.00 86.25 240 ARG A O 1
ATOM 1850 N N . ASP A 1 241 ? 14.408 6.337 -9.425 1.00 86.19 241 ASP A N 1
ATOM 1851 C CA . ASP A 1 241 ? 15.412 7.136 -8.727 1.00 86.19 241 ASP A CA 1
ATOM 1852 C C . ASP A 1 241 ? 16.811 7.018 -9.344 1.00 86.19 241 ASP A C 1
ATOM 1854 O O . ASP A 1 241 ? 17.672 7.853 -9.072 1.00 86.19 241 ASP A O 1
ATOM 1858 N N . LEU A 1 242 ? 17.031 6.041 -10.236 1.00 87.19 242 LEU A N 1
ATOM 1859 C CA . LEU A 1 242 ? 18.251 5.983 -11.044 1.00 87.19 242 LEU A CA 1
ATOM 1860 C C . LEU A 1 242 ? 18.417 7.220 -11.928 1.00 87.19 242 LEU A C 1
ATOM 1862 O O . LEU A 1 242 ? 19.540 7.538 -12.296 1.00 87.19 242 LEU A O 1
ATOM 1866 N N . TRP A 1 243 ? 17.338 7.905 -12.303 1.00 86.81 243 TRP A N 1
ATOM 1867 C CA . TRP A 1 243 ? 17.376 8.983 -13.288 1.00 86.81 243 TRP A CA 1
ATOM 1868 C C . TRP A 1 243 ? 17.441 10.331 -12.588 1.00 86.81 243 TRP A C 1
ATOM 1870 O O . TRP A 1 243 ? 16.679 10.601 -11.664 1.00 86.81 243 TRP A O 1
ATOM 1880 N N . ASN A 1 244 ? 18.300 11.225 -13.073 1.00 82.69 244 ASN A N 1
ATOM 1881 C CA . ASN A 1 244 ? 18.379 12.596 -12.568 1.00 82.69 244 ASN A CA 1
ATOM 1882 C C . ASN A 1 244 ? 17.096 13.427 -12.798 1.00 82.69 244 ASN A C 1
ATOM 1884 O O . ASN A 1 244 ? 16.882 14.433 -12.121 1.00 82.69 244 ASN A O 1
ATOM 1888 N N . GLU A 1 245 ? 16.217 12.986 -13.702 1.00 78.56 245 GLU A N 1
ATOM 1889 C CA . GLU A 1 245 ? 14.849 13.482 -13.874 1.00 78.56 245 GLU A CA 1
ATOM 1890 C C . GLU A 1 245 ? 13.818 12.384 -13.532 1.00 78.56 245 GLU A C 1
ATOM 1892 O O . GLU A 1 245 ? 13.087 11.910 -14.407 1.00 78.56 245 GLU A O 1
ATOM 1897 N N . PRO A 1 246 ? 13.699 11.979 -12.254 1.00 66.25 246 PRO A N 1
ATOM 1898 C CA . PRO A 1 246 ? 12.982 10.759 -11.866 1.00 66.25 246 PRO A CA 1
ATOM 1899 C C . PRO A 1 246 ? 11.484 10.822 -12.197 1.00 66.25 246 PRO A C 1
ATOM 1901 O O . PRO A 1 246 ? 10.850 9.818 -12.500 1.00 66.25 246 PRO A O 1
ATOM 1904 N N . ARG A 1 247 ? 10.888 12.020 -12.217 1.00 71.88 247 ARG A N 1
ATOM 1905 C CA . ARG A 1 247 ? 9.467 12.204 -12.566 1.00 71.88 247 ARG A CA 1
ATOM 1906 C C . ARG A 1 247 ? 9.157 12.019 -14.051 1.00 71.88 247 ARG A C 1
ATOM 1908 O O . ARG A 1 247 ? 7.982 11.980 -14.399 1.00 71.88 247 ARG A O 1
ATOM 1915 N N . ARG A 1 248 ? 10.176 11.969 -14.911 1.00 73.88 248 ARG A N 1
ATOM 1916 C CA . ARG A 1 248 ? 9.999 11.824 -16.359 1.00 73.88 248 ARG A CA 1
ATOM 1917 C C . ARG A 1 248 ? 10.115 10.386 -16.839 1.00 73.88 248 ARG A C 1
ATOM 1919 O O . ARG A 1 248 ? 9.795 10.146 -17.995 1.00 73.88 248 ARG A O 1
ATOM 1926 N N . ILE A 1 249 ? 10.557 9.449 -15.995 1.00 82.88 249 ILE A N 1
ATOM 1927 C CA . ILE A 1 249 ? 10.584 8.040 -16.381 1.00 82.88 249 ILE A CA 1
ATOM 1928 C C . ILE A 1 249 ? 9.361 7.289 -15.874 1.00 82.88 249 ILE A C 1
ATOM 1930 O O . ILE A 1 249 ? 9.013 7.309 -14.689 1.00 82.88 249 ILE A O 1
ATOM 1934 N N . ARG A 1 250 ? 8.751 6.546 -16.793 1.00 84.44 250 ARG A N 1
ATOM 1935 C CA . ARG A 1 250 ? 7.844 5.463 -16.452 1.00 84.44 250 ARG A CA 1
ATOM 1936 C C . ARG A 1 250 ? 8.650 4.232 -16.055 1.00 84.44 250 ARG A C 1
ATOM 1938 O O . ARG A 1 250 ? 9.442 3.723 -16.838 1.00 84.44 250 ARG A O 1
ATOM 1945 N N . VAL A 1 251 ? 8.409 3.734 -14.851 1.00 86.06 251 VAL A N 1
ATOM 1946 C CA . VAL A 1 251 ? 8.940 2.441 -14.411 1.00 86.06 251 VAL A CA 1
ATOM 1947 C C . VAL A 1 251 ? 7.942 1.330 -14.725 1.00 86.06 251 VAL A C 1
ATOM 1949 O O . VAL A 1 251 ? 6.735 1.597 -14.712 1.00 86.06 251 VAL A O 1
ATOM 1952 N N . PRO A 1 252 ? 8.427 0.107 -14.989 1.00 85.19 252 PRO A N 1
ATOM 1953 C CA . PRO A 1 252 ? 7.572 -1.018 -15.320 1.00 85.19 252 PRO A CA 1
ATOM 1954 C C . PRO A 1 252 ? 6.585 -1.291 -14.185 1.00 85.19 252 PRO A C 1
ATOM 1956 O O . PRO A 1 252 ? 6.957 -1.308 -13.006 1.00 85.19 252 PRO A O 1
ATOM 1959 N N . ALA A 1 253 ? 5.324 -1.496 -14.556 1.00 88.81 253 ALA A N 1
ATOM 1960 C CA . ALA A 1 253 ? 4.283 -1.947 -13.647 1.00 88.81 253 ALA A CA 1
ATOM 1961 C C . ALA A 1 253 ? 4.123 -3.464 -13.775 1.00 88.81 253 ALA A C 1
ATOM 1963 O O . ALA A 1 253 ? 3.861 -3.971 -14.865 1.00 88.81 253 ALA A O 1
ATOM 1964 N N . VAL A 1 254 ? 4.254 -4.181 -12.662 1.00 92.44 254 VAL A N 1
ATOM 1965 C CA . VAL A 1 254 ? 4.008 -5.624 -12.600 1.00 92.44 254 VAL A CA 1
ATOM 1966 C C . VAL A 1 254 ? 2.773 -5.911 -11.763 1.00 92.44 254 VAL A C 1
ATOM 1968 O O . VAL A 1 254 ? 2.527 -5.255 -10.751 1.00 92.44 254 VAL A O 1
ATOM 1971 N N . VAL A 1 255 ? 1.984 -6.888 -12.192 1.00 92.62 255 VAL A N 1
ATOM 1972 C CA . VAL A 1 255 ? 0.798 -7.331 -11.465 1.00 92.62 255 VAL A CA 1
ATOM 1973 C C . VAL A 1 255 ? 1.215 -8.386 -10.457 1.00 92.62 255 VAL A C 1
ATOM 1975 O O . VAL A 1 255 ? 1.904 -9.355 -10.780 1.00 92.62 255 VAL A O 1
ATOM 1978 N N . MET A 1 256 ? 0.798 -8.168 -9.220 1.00 92.19 256 MET A N 1
ATOM 1979 C CA . MET A 1 256 ? 0.838 -9.153 -8.163 1.00 92.19 256 MET A CA 1
ATOM 1980 C C . MET A 1 256 ? -0.602 -9.559 -7.869 1.00 92.19 256 MET A C 1
ATOM 1982 O O . MET A 1 256 ? -1.443 -8.688 -7.635 1.00 92.19 256 MET A O 1
ATOM 1986 N N . SER A 1 257 ? -0.849 -10.860 -7.842 1.00 89.50 257 SER A N 1
ATOM 1987 C CA . SER A 1 257 ? -2.155 -11.448 -7.579 1.00 89.50 257 SER A CA 1
ATOM 1988 C C . SER A 1 257 ? -2.145 -12.260 -6.293 1.00 89.50 257 SER A C 1
ATOM 1990 O O . SER A 1 257 ? -1.086 -12.756 -5.886 1.00 89.50 257 SER A O 1
ATOM 1992 N N . PRO A 1 258 ? -3.302 -12.387 -5.632 1.00 86.38 258 PRO A N 1
ATOM 1993 C CA . PRO A 1 258 ? -3.411 -13.171 -4.417 1.00 86.38 258 PRO A CA 1
ATOM 1994 C C . PRO A 1 258 ? -3.194 -14.663 -4.692 1.00 86.38 258 PRO A C 1
ATOM 1996 O O . PRO A 1 258 ? -3.672 -15.215 -5.684 1.00 86.38 258 PRO A O 1
ATOM 1999 N N . ASP A 1 259 ? -2.489 -15.309 -3.774 1.00 84.88 259 ASP A N 1
ATOM 2000 C CA . ASP A 1 259 ? -2.152 -16.728 -3.745 1.00 84.88 259 ASP A CA 1
ATOM 2001 C C . ASP A 1 259 ? -2.302 -17.237 -2.298 1.00 84.88 259 ASP A C 1
ATOM 2003 O O . ASP A 1 259 ? -2.162 -16.447 -1.358 1.00 84.88 259 ASP A O 1
ATOM 2007 N N . PRO A 1 260 ? -2.570 -18.536 -2.060 1.00 77.00 260 PRO A N 1
ATOM 2008 C CA . PRO A 1 260 ? -2.690 -19.072 -0.705 1.00 77.00 260 PRO A CA 1
ATOM 2009 C C . PRO A 1 260 ? -1.564 -18.683 0.263 1.00 77.00 260 PRO A C 1
ATOM 2011 O O . PRO A 1 260 ? -1.832 -18.538 1.457 1.00 77.00 260 PRO A O 1
ATOM 2014 N N . ASP A 1 261 ? -0.331 -18.507 -0.217 1.00 77.06 261 ASP A N 1
ATOM 2015 C CA . ASP A 1 261 ? 0.821 -18.161 0.627 1.00 77.06 261 ASP A CA 1
ATOM 2016 C C . ASP A 1 261 ? 1.213 -16.669 0.571 1.00 77.06 261 ASP A C 1
ATOM 2018 O O . ASP A 1 261 ? 2.241 -16.276 1.130 1.00 77.06 261 ASP A O 1
ATOM 2022 N N . GLY A 1 262 ? 0.400 -15.814 -0.063 1.00 83.38 262 GLY A N 1
ATOM 2023 C CA . GLY A 1 262 ? 0.599 -14.365 -0.087 1.00 83.38 262 GLY A CA 1
ATOM 2024 C C . GLY A 1 262 ? 0.235 -13.730 -1.425 1.00 83.38 262 GLY A C 1
ATOM 2025 O O . GLY A 1 262 ? -0.809 -14.000 -1.993 1.00 83.38 262 GLY A O 1
ATOM 2026 N N . TRP A 1 263 ? 1.089 -12.839 -1.920 1.00 88.44 263 TRP A N 1
ATOM 2027 C CA . TRP A 1 263 ? 0.905 -12.195 -3.221 1.00 88.44 263 TRP A CA 1
ATOM 2028 C C . TRP A 1 263 ? 2.041 -12.605 -4.147 1.00 88.44 263 TRP A C 1
ATOM 2030 O O . TRP A 1 263 ? 3.220 -12.428 -3.818 1.00 88.44 263 TRP A O 1
ATOM 2040 N N . VAL A 1 264 ? 1.695 -13.138 -5.313 1.00 91.62 264 VAL A N 1
ATOM 2041 C CA . VAL A 1 264 ? 2.645 -13.675 -6.293 1.00 91.62 264 VAL A CA 1
ATOM 2042 C C . VAL A 1 264 ? 2.582 -12.884 -7.586 1.00 91.62 264 VAL A C 1
ATOM 2044 O O . VAL A 1 264 ? 1.581 -12.259 -7.904 1.00 91.62 264 VAL A O 1
ATOM 2047 N N . PHE A 1 265 ? 3.682 -12.882 -8.327 1.00 92.94 265 PHE A N 1
ATOM 2048 C CA . PHE A 1 265 ? 3.737 -12.229 -9.628 1.00 92.94 265 PHE A CA 1
ATOM 2049 C C . PHE A 1 265 ? 2.847 -12.965 -10.631 1.00 92.94 265 PHE A C 1
ATOM 2051 O O . PHE A 1 265 ? 3.037 -14.165 -10.832 1.00 92.94 265 PHE A O 1
ATOM 2058 N N . ASP A 1 266 ? 1.931 -12.237 -11.267 1.00 93.44 266 ASP A N 1
ATOM 2059 C CA . ASP A 1 266 ? 1.056 -12.763 -12.311 1.00 93.44 266 ASP A CA 1
ATOM 2060 C C . ASP A 1 266 ? 1.595 -12.354 -13.694 1.00 93.44 266 ASP A C 1
ATOM 2062 O O . ASP A 1 266 ? 1.443 -11.194 -14.102 1.00 93.44 266 ASP A O 1
ATOM 2066 N N . PRO A 1 267 ? 2.260 -13.268 -14.428 1.00 94.12 267 PRO A N 1
ATOM 2067 C CA . PRO A 1 267 ? 2.832 -12.951 -15.729 1.00 94.12 267 PRO A CA 1
ATOM 2068 C C . PRO A 1 267 ? 1.756 -12.676 -16.783 1.00 94.12 267 PRO A C 1
ATOM 2070 O O . PRO A 1 267 ? 1.955 -11.809 -17.632 1.00 94.12 267 PRO A O 1
ATOM 2073 N N . GLU A 1 268 ? 0.626 -13.383 -16.741 1.00 92.88 268 GLU A N 1
ATOM 2074 C CA . GLU A 1 268 ? -0.429 -13.257 -17.746 1.00 92.88 268 GLU A CA 1
ATOM 2075 C C . GLU A 1 268 ? -1.091 -11.886 -17.637 1.00 92.88 268 GLU A C 1
ATOM 2077 O O . GLU A 1 268 ? -1.106 -11.137 -18.618 1.00 92.88 268 GLU A O 1
ATOM 2082 N N . LEU A 1 269 ? -1.520 -11.510 -16.428 1.00 91.56 269 LEU A N 1
ATOM 2083 C CA . LEU A 1 269 ? -2.116 -10.202 -16.178 1.00 91.56 269 LEU A CA 1
ATOM 2084 C C . LEU A 1 269 ? -1.125 -9.069 -16.420 1.00 91.56 269 LEU A C 1
ATOM 2086 O O . LEU A 1 269 ? -1.517 -8.043 -16.972 1.00 91.56 269 LEU A O 1
ATOM 2090 N N . THR A 1 270 ? 0.150 -9.243 -16.055 1.00 93.12 270 THR A N 1
ATOM 2091 C CA . THR A 1 270 ? 1.210 -8.257 -16.327 1.00 93.12 270 THR A CA 1
ATOM 2092 C C . THR A 1 270 ? 1.358 -7.999 -17.827 1.00 93.12 270 THR A C 1
ATOM 2094 O O . THR A 1 270 ? 1.351 -6.842 -18.254 1.00 93.12 270 THR A O 1
ATOM 2097 N N . MET A 1 271 ? 1.409 -9.055 -18.644 1.00 93.50 271 MET A N 1
ATOM 2098 C CA . MET A 1 2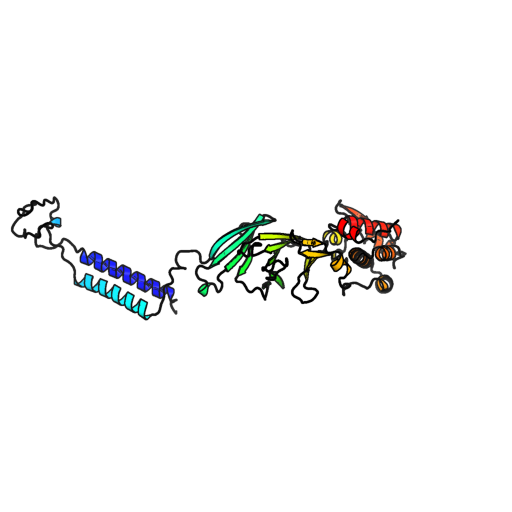71 ? 1.523 -8.928 -20.099 1.00 93.50 271 MET A CA 1
ATOM 2099 C C . MET A 1 271 ? 0.254 -8.374 -20.754 1.00 93.50 271 MET A C 1
ATOM 2101 O O . MET A 1 271 ? 0.345 -7.609 -21.718 1.00 93.50 271 MET A O 1
ATOM 2105 N N . SER A 1 272 ? -0.926 -8.721 -20.233 1.00 91.44 272 SER A N 1
ATOM 2106 C CA . SER A 1 272 ? -2.213 -8.342 -20.819 1.00 91.44 272 SER A CA 1
ATOM 2107 C C . SER A 1 272 ? -2.740 -6.975 -20.374 1.00 91.44 272 SER A C 1
ATOM 2109 O O . SER A 1 272 ? -3.814 -6.576 -20.833 1.00 91.44 272 SER A O 1
ATOM 2111 N N . ARG A 1 273 ? -2.042 -6.247 -19.485 1.00 88.94 273 ARG A N 1
ATOM 2112 C CA . ARG A 1 273 ? -2.482 -4.909 -19.044 1.00 88.94 273 ARG A CA 1
ATOM 2113 C C . ARG A 1 273 ? -2.744 -4.000 -20.252 1.00 88.94 273 ARG A C 1
ATOM 2115 O O . ARG A 1 273 ? -2.024 -4.085 -21.243 1.00 88.94 273 ARG A O 1
ATOM 2122 N N . PRO A 1 274 ? -3.694 -3.056 -20.197 1.00 89.56 274 PRO A N 1
ATOM 2123 C CA . PRO A 1 274 ? -3.802 -2.012 -21.215 1.00 89.56 274 PRO A CA 1
ATOM 2124 C C . PRO A 1 274 ? -2.508 -1.198 -21.304 1.00 89.56 274 PRO A C 1
ATOM 2126 O O . PRO A 1 274 ? -1.869 -0.955 -20.276 1.00 89.56 274 PRO A O 1
ATOM 2129 N N . TRP A 1 275 ? -2.102 -0.785 -22.510 1.00 90.31 275 TRP A N 1
ATOM 2130 C CA . TRP A 1 275 ? -0.985 0.155 -22.653 1.00 90.31 275 TRP A CA 1
ATOM 2131 C C . TRP A 1 275 ? -1.312 1.444 -21.895 1.00 90.31 275 TRP A C 1
ATOM 2133 O O . TRP A 1 275 ? -2.457 1.905 -21.973 1.00 90.31 275 TRP A O 1
ATOM 2143 N N . PRO A 1 276 ? -0.365 2.033 -21.154 1.00 87.94 276 PRO A N 1
ATOM 2144 C CA . PRO A 1 276 ? -0.704 3.194 -20.362 1.00 87.94 276 PRO A CA 1
ATOM 2145 C C . PRO A 1 276 ? -1.073 4.405 -21.210 1.00 87.94 276 PRO A C 1
ATOM 2147 O O . PRO A 1 276 ? -0.374 4.744 -22.159 1.00 87.94 276 PRO A O 1
ATOM 2150 N N . SER A 1 277 ? -2.162 5.081 -20.849 1.00 86.31 277 SER A N 1
ATOM 2151 C CA . SER A 1 277 ? -2.715 6.192 -21.636 1.00 86.31 277 SER A CA 1
ATOM 2152 C C . SER A 1 277 ? -1.819 7.432 -21.694 1.00 86.31 277 SER A C 1
ATOM 2154 O O . SER A 1 277 ? -1.972 8.262 -22.581 1.00 86.31 277 SER A O 1
ATOM 2156 N N . ASP A 1 278 ? -0.939 7.585 -20.712 1.00 84.50 278 ASP A N 1
ATOM 2157 C CA . ASP A 1 278 ? 0.031 8.670 -20.575 1.00 84.50 278 ASP A CA 1
ATOM 2158 C C . ASP A 1 278 ? 1.376 8.369 -21.253 1.00 84.50 278 ASP A C 1
ATOM 2160 O O . ASP A 1 278 ? 2.186 9.281 -21.380 1.00 84.50 278 ASP A O 1
ATOM 2164 N N . LEU A 1 279 ? 1.603 7.130 -21.711 1.00 87.38 279 LEU A N 1
ATOM 2165 C CA . LEU A 1 279 ? 2.784 6.769 -22.492 1.00 87.38 279 LEU A CA 1
ATOM 2166 C C . LEU A 1 279 ? 2.487 6.786 -23.986 1.00 87.38 279 LEU A C 1
ATOM 2168 O O . LEU A 1 279 ? 1.478 6.252 -24.455 1.00 87.38 279 LEU A O 1
ATOM 2172 N N . THR A 1 280 ? 3.446 7.294 -24.754 1.00 88.75 280 THR A N 1
ATOM 2173 C CA . THR A 1 280 ? 3.398 7.187 -26.215 1.00 88.75 280 THR A CA 1
ATOM 2174 C C . THR A 1 280 ? 3.396 5.716 -26.645 1.00 88.75 280 THR A C 1
ATOM 2176 O O . THR A 1 280 ? 4.122 4.894 -26.083 1.00 88.75 280 THR A O 1
ATOM 2179 N N . ALA A 1 281 ? 2.581 5.372 -27.645 1.00 90.69 281 ALA A N 1
ATOM 2180 C CA . ALA A 1 281 ? 2.573 4.027 -28.211 1.00 90.69 281 ALA A CA 1
ATOM 2181 C C . ALA A 1 281 ? 3.957 3.683 -28.804 1.00 90.69 281 ALA A C 1
ATOM 2183 O O . ALA A 1 281 ? 4.564 4.547 -29.442 1.00 90.69 281 ALA A O 1
ATOM 2184 N N . PRO A 1 282 ? 4.452 2.439 -28.657 1.00 89.88 282 PRO A N 1
ATOM 2185 C CA . PRO A 1 282 ? 5.784 2.049 -29.129 1.00 89.88 282 PRO A CA 1
ATOM 2186 C C . PRO A 1 282 ? 6.048 2.398 -30.599 1.00 89.88 282 PRO A C 1
ATOM 2188 O O . PRO A 1 282 ? 7.099 2.949 -30.924 1.00 89.88 282 PRO A O 1
ATOM 2191 N N . ASP A 1 283 ? 5.060 2.159 -31.463 1.00 89.94 283 ASP A N 1
ATOM 2192 C CA . ASP A 1 283 ? 5.157 2.391 -32.910 1.00 89.94 283 ASP A CA 1
ATOM 2193 C C . ASP A 1 283 ? 5.279 3.881 -33.271 1.00 89.94 283 ASP A C 1
ATOM 2195 O O . ASP A 1 283 ? 5.850 4.244 -34.300 1.00 89.94 283 ASP A O 1
ATOM 2199 N N . ASP A 1 284 ? 4.772 4.761 -32.406 1.00 92.44 284 ASP A N 1
ATOM 2200 C CA . ASP A 1 284 ? 4.792 6.210 -32.596 1.00 92.44 284 ASP A CA 1
ATOM 2201 C C . ASP A 1 284 ? 5.946 6.892 -31.844 1.00 92.44 284 ASP A C 1
ATOM 2203 O O . ASP A 1 284 ? 6.241 8.063 -32.103 1.00 92.44 284 ASP A O 1
ATOM 2207 N N . ALA A 1 285 ? 6.627 6.168 -30.949 1.00 91.25 285 ALA A N 1
ATOM 2208 C CA . ALA A 1 285 ? 7.601 6.705 -30.002 1.00 91.25 285 ALA A CA 1
ATOM 2209 C C . ALA A 1 285 ? 8.745 7.465 -30.687 1.00 91.25 285 ALA A C 1
ATOM 2211 O O . ALA A 1 285 ? 9.043 8.606 -30.331 1.00 91.25 285 ALA A O 1
ATOM 2212 N N . ILE A 1 286 ? 9.351 6.873 -31.722 1.00 92.06 286 ILE A N 1
ATOM 2213 C CA . ILE A 1 286 ? 10.457 7.496 -32.467 1.00 92.06 286 ILE A CA 1
ATOM 2214 C C . ILE A 1 286 ? 9.985 8.731 -33.240 1.00 92.06 286 ILE A C 1
ATOM 2216 O O . ILE A 1 286 ? 10.681 9.747 -33.267 1.00 92.06 286 ILE A O 1
ATOM 2220 N N . ARG A 1 287 ? 8.794 8.675 -33.848 1.00 92.88 287 ARG A N 1
ATOM 2221 C CA . ARG A 1 287 ? 8.231 9.811 -34.590 1.00 92.88 287 ARG A CA 1
ATOM 2222 C C . ARG A 1 287 ? 7.934 10.979 -33.651 1.00 92.88 287 ARG A C 1
ATOM 2224 O O . ARG A 1 287 ? 8.370 12.092 -33.923 1.00 92.88 287 ARG A O 1
ATOM 2231 N N . MET A 1 288 ? 7.251 10.722 -32.536 1.00 90.38 288 MET A N 1
ATOM 2232 C CA . MET A 1 288 ? 6.926 11.754 -31.547 1.00 90.38 288 MET A CA 1
ATOM 2233 C C . MET A 1 288 ? 8.179 12.324 -30.883 1.00 90.38 288 MET A C 1
ATOM 2235 O O . MET A 1 288 ? 8.281 13.537 -30.711 1.00 90.38 288 MET A O 1
ATOM 2239 N N . SER A 1 289 ? 9.174 11.479 -30.603 1.00 90.06 289 SER A N 1
ATOM 2240 C CA . SER A 1 289 ? 10.493 11.927 -30.155 1.00 90.06 289 SER A CA 1
ATOM 2241 C C . SER A 1 289 ? 11.148 12.871 -31.171 1.00 90.06 289 SER A C 1
ATOM 2243 O O . SER A 1 289 ? 11.688 13.910 -30.790 1.00 90.06 289 SER A O 1
ATOM 2245 N N . ALA A 1 290 ? 11.059 12.566 -32.470 1.00 91.19 290 ALA A N 1
ATOM 2246 C CA . ALA A 1 290 ? 11.621 13.411 -33.520 1.00 91.19 290 ALA A CA 1
ATOM 2247 C C . ALA A 1 290 ? 10.891 14.755 -33.636 1.00 91.19 290 ALA A C 1
ATOM 2249 O O . ALA A 1 290 ? 11.526 15.783 -33.876 1.00 91.19 290 ALA A O 1
ATOM 2250 N N . ASP A 1 291 ? 9.571 14.763 -33.458 1.00 91.31 291 ASP A N 1
ATOM 2251 C CA . ASP A 1 291 ? 8.760 15.981 -33.437 1.00 91.31 291 ASP A CA 1
ATOM 2252 C C . ASP A 1 291 ? 9.140 16.868 -32.243 1.00 91.31 291 ASP A C 1
ATOM 2254 O O . ASP A 1 291 ? 9.498 18.033 -32.435 1.00 91.31 291 ASP A O 1
ATOM 2258 N N . ALA A 1 292 ? 9.189 16.292 -31.038 1.00 88.50 292 ALA A N 1
ATOM 2259 C CA . ALA A 1 292 ? 9.579 16.990 -29.814 1.00 88.50 292 ALA A CA 1
ATOM 2260 C C . ALA A 1 292 ? 11.006 17.559 -29.896 1.00 88.50 292 ALA A C 1
ATOM 2262 O O . ALA A 1 292 ? 11.246 18.714 -29.521 1.00 88.50 292 ALA A O 1
ATOM 2263 N N . TRP A 1 293 ? 11.947 16.780 -30.442 1.00 89.38 293 TRP A N 1
ATOM 2264 C CA . TRP A 1 293 ? 13.326 17.212 -30.660 1.00 89.38 293 TRP A CA 1
ATOM 2265 C C . TRP A 1 293 ? 13.410 18.400 -31.624 1.00 89.38 293 TRP A C 1
ATOM 2267 O O . TRP A 1 293 ? 14.128 19.365 -31.355 1.00 89.38 293 TRP A O 1
ATOM 2277 N N . ARG A 1 294 ? 12.660 18.370 -32.733 1.00 90.88 294 ARG A N 1
ATOM 2278 C CA . ARG A 1 294 ? 12.632 19.472 -33.708 1.00 90.88 294 ARG A CA 1
ATOM 2279 C C . ARG A 1 294 ? 12.058 20.756 -33.121 1.00 90.88 294 ARG A C 1
ATOM 2281 O O . ARG A 1 294 ? 12.565 21.829 -33.439 1.00 90.88 294 ARG A O 1
ATOM 2288 N N . GLU A 1 295 ? 11.023 20.645 -32.297 1.00 91.12 295 GLU A N 1
ATOM 2289 C CA . GLU A 1 295 ? 10.330 21.798 -31.722 1.00 91.12 295 GLU A CA 1
ATOM 2290 C C . GLU A 1 295 ? 11.118 22.446 -30.581 1.00 91.12 295 GLU A C 1
ATOM 2292 O O . GLU A 1 295 ? 11.268 23.666 -30.538 1.00 91.12 295 GLU A O 1
ATOM 2297 N N . SER A 1 296 ? 11.637 21.633 -29.662 1.00 86.44 296 SER A N 1
ATOM 2298 C CA . SER A 1 296 ? 12.111 22.120 -28.361 1.00 86.44 296 SER A CA 1
ATOM 2299 C C . SER A 1 296 ? 13.555 21.752 -28.033 1.00 86.44 296 SER A C 1
ATOM 2301 O O . SER A 1 296 ? 14.079 22.230 -27.029 1.00 86.44 296 SER A O 1
ATOM 2303 N N . ARG A 1 297 ? 14.205 20.909 -28.852 1.00 84.81 297 ARG A N 1
ATOM 2304 C CA . ARG A 1 297 ? 15.538 20.341 -28.571 1.00 84.81 297 ARG A CA 1
ATOM 2305 C C . ARG A 1 297 ? 15.627 19.686 -27.187 1.00 84.81 297 ARG A C 1
ATOM 2307 O O . ARG A 1 297 ? 16.695 19.653 -26.582 1.00 84.81 297 ARG A O 1
ATOM 2314 N N . THR A 1 298 ? 14.506 19.182 -26.671 1.00 75.12 298 THR A N 1
ATOM 2315 C CA . THR A 1 298 ? 14.478 18.489 -25.383 1.00 75.12 298 THR A CA 1
ATOM 2316 C C . THR A 1 298 ? 14.825 17.011 -25.570 1.00 75.12 298 THR A C 1
ATOM 2318 O O . THR A 1 298 ? 14.339 16.381 -26.514 1.00 75.12 298 THR A O 1
ATOM 2321 N N . PRO A 1 299 ? 15.679 16.438 -24.704 1.00 69.12 299 PRO A N 1
ATOM 2322 C CA . PRO A 1 299 ? 16.005 15.023 -24.771 1.00 69.12 299 PRO A CA 1
ATOM 2323 C C . PRO A 1 299 ? 14.772 14.188 -24.399 1.00 69.12 299 PRO A C 1
ATOM 2325 O O . PRO A 1 299 ? 14.257 14.275 -23.289 1.00 69.12 299 PRO A O 1
ATOM 2328 N N . PHE A 1 300 ? 14.313 13.351 -25.333 1.00 82.44 300 PHE A N 1
ATOM 2329 C CA . PHE A 1 300 ? 13.169 12.439 -25.154 1.00 82.44 300 PHE A CA 1
ATOM 2330 C C . PHE A 1 300 ? 13.589 11.055 -24.621 1.00 82.44 300 PHE A C 1
ATOM 2332 O O . PHE A 1 300 ? 12.818 10.100 -24.623 1.00 82.44 300 PHE A O 1
ATOM 2339 N N . ILE A 1 301 ? 14.850 10.935 -24.202 1.00 86.19 301 ILE A N 1
ATOM 2340 C CA . ILE A 1 301 ? 15.518 9.673 -23.871 1.00 86.19 301 ILE A CA 1
ATOM 2341 C C . ILE A 1 301 ? 14.821 8.952 -22.718 1.00 86.19 301 ILE A C 1
ATOM 2343 O O . ILE A 1 301 ? 14.598 7.747 -22.788 1.00 86.19 301 ILE A O 1
ATOM 2347 N N . THR A 1 302 ? 14.453 9.696 -21.678 1.00 86.88 302 THR A N 1
ATOM 2348 C CA . THR A 1 302 ? 13.795 9.157 -20.487 1.00 86.88 302 THR A CA 1
ATOM 2349 C C . THR A 1 302 ? 12.451 8.502 -20.825 1.00 86.88 302 THR A C 1
ATOM 2351 O O . THR A 1 302 ? 12.152 7.421 -20.322 1.00 86.88 302 THR A O 1
ATOM 2354 N N . GLU A 1 303 ? 11.683 9.102 -21.740 1.00 88.94 303 GLU A N 1
ATOM 2355 C CA . GLU A 1 303 ? 10.421 8.542 -22.240 1.00 88.94 303 GLU A CA 1
ATOM 2356 C C . GLU A 1 303 ? 10.678 7.273 -23.068 1.00 88.94 303 GLU A C 1
ATOM 2358 O O . GLU A 1 303 ? 10.032 6.253 -22.849 1.00 88.94 303 GLU A O 1
ATOM 2363 N N . LEU A 1 304 ? 11.665 7.291 -23.975 1.00 92.50 304 LEU A N 1
ATOM 2364 C CA . LEU A 1 304 ? 12.005 6.125 -24.803 1.00 92.50 304 LEU A CA 1
ATOM 2365 C C . LEU A 1 304 ? 12.474 4.929 -23.962 1.00 92.50 304 LEU A C 1
ATOM 2367 O O . LEU A 1 304 ? 12.090 3.794 -24.247 1.00 92.50 304 LEU A O 1
ATOM 2371 N N . PHE A 1 305 ? 13.248 5.167 -22.899 1.00 93.06 305 PHE A N 1
ATOM 2372 C CA . PHE A 1 305 ? 13.581 4.121 -21.931 1.00 93.06 305 PHE A CA 1
ATOM 2373 C C . PHE A 1 305 ? 12.370 3.676 -21.111 1.00 93.06 305 PHE A C 1
ATOM 2375 O O . PHE A 1 305 ? 12.221 2.479 -20.886 1.00 93.06 305 PHE A O 1
ATOM 2382 N N . GLY A 1 306 ? 11.479 4.589 -20.715 1.00 92.50 306 GLY A N 1
ATOM 2383 C CA . GLY A 1 306 ? 10.222 4.231 -20.053 1.00 92.50 306 GLY A CA 1
ATOM 2384 C C . GLY A 1 306 ? 9.351 3.305 -20.910 1.00 92.50 306 GLY A C 1
ATOM 2385 O O . GLY A 1 306 ? 8.861 2.289 -20.422 1.00 92.50 306 GLY A O 1
ATOM 2386 N N . ILE A 1 307 ? 9.237 3.593 -22.211 1.00 94.56 307 ILE A N 1
ATOM 2387 C CA . ILE A 1 307 ? 8.542 2.743 -23.190 1.00 94.56 307 ILE A CA 1
ATOM 2388 C C . ILE A 1 307 ? 9.244 1.385 -23.322 1.00 94.56 307 ILE A C 1
ATOM 2390 O O . ILE A 1 307 ? 8.576 0.353 -23.309 1.00 94.56 307 ILE A O 1
ATOM 2394 N N . ALA A 1 308 ? 10.578 1.359 -23.411 1.00 95.69 308 ALA A N 1
ATOM 2395 C CA . ALA A 1 308 ? 11.340 0.111 -23.488 1.00 95.69 308 ALA A CA 1
ATOM 2396 C C . ALA A 1 308 ? 11.160 -0.767 -22.236 1.00 95.69 308 ALA A C 1
ATOM 2398 O O . ALA A 1 308 ? 10.973 -1.976 -22.356 1.00 95.69 308 ALA A O 1
ATOM 2399 N N . LEU A 1 309 ? 11.168 -0.175 -21.040 1.00 94.88 309 LEU A N 1
ATOM 2400 C CA . LEU A 1 309 ? 10.935 -0.897 -19.788 1.00 94.88 309 LEU A CA 1
ATOM 2401 C C . LEU A 1 309 ? 9.498 -1.426 -19.684 1.00 94.88 309 LEU A C 1
ATOM 2403 O O . LEU A 1 309 ? 9.288 -2.551 -19.234 1.00 94.88 309 LEU A O 1
ATOM 2407 N N . GLU A 1 310 ? 8.512 -0.653 -20.136 1.00 94.31 310 GLU A N 1
ATOM 2408 C CA . GLU A 1 310 ? 7.116 -1.095 -20.187 1.00 94.31 310 GLU A CA 1
ATOM 2409 C C . GLU A 1 310 ? 6.927 -2.246 -21.195 1.00 94.31 310 GLU A C 1
ATOM 2411 O O . GLU A 1 310 ? 6.205 -3.203 -20.917 1.00 94.31 310 GLU A O 1
ATOM 2416 N N . LEU A 1 311 ? 7.625 -2.217 -22.338 1.00 95.56 311 LEU A N 1
ATOM 2417 C CA . LEU A 1 311 ? 7.675 -3.339 -23.284 1.00 95.56 311 LEU A CA 1
ATOM 2418 C C . LEU A 1 311 ? 8.289 -4.596 -22.647 1.00 95.56 311 LEU A C 1
ATOM 2420 O O . LEU A 1 311 ? 7.739 -5.686 -22.812 1.00 95.56 311 LEU A O 1
ATOM 2424 N N . VAL A 1 312 ? 9.378 -4.449 -21.883 1.00 95.56 312 VAL A N 1
ATOM 2425 C CA . VAL A 1 312 ? 9.999 -5.549 -21.122 1.00 95.56 312 VAL A CA 1
ATOM 2426 C C . VAL A 1 312 ? 9.014 -6.165 -20.128 1.00 95.56 312 VAL A C 1
ATOM 2428 O O . VAL A 1 312 ? 8.847 -7.384 -20.112 1.00 95.56 312 VAL A O 1
ATOM 2431 N N . ALA A 1 313 ? 8.304 -5.344 -19.347 1.00 94.12 313 ALA A N 1
ATOM 2432 C CA . ALA A 1 313 ? 7.281 -5.824 -18.414 1.00 94.12 313 ALA A CA 1
ATOM 2433 C C . ALA A 1 313 ? 6.146 -6.585 -19.105 1.00 94.12 313 ALA A C 1
ATOM 2435 O O . ALA A 1 313 ? 5.500 -7.421 -18.489 1.00 94.12 313 ALA A O 1
ATOM 2436 N N . ARG A 1 314 ? 5.933 -6.351 -20.399 1.00 94.31 314 ARG A N 1
ATOM 2437 C CA . ARG A 1 314 ? 4.912 -7.030 -21.202 1.00 94.31 314 ARG A CA 1
ATOM 2438 C C . ARG A 1 314 ? 5.442 -8.233 -21.978 1.00 94.31 314 ARG A C 1
ATOM 2440 O O . ARG A 1 314 ? 4.750 -8.728 -22.862 1.00 94.31 314 ARG A O 1
ATOM 2447 N N . GLY A 1 315 ? 6.671 -8.673 -21.705 1.00 95.00 315 GLY A N 1
ATOM 2448 C CA . GLY A 1 315 ? 7.317 -9.776 -22.423 1.00 95.00 315 GLY A CA 1
ATOM 2449 C C . GLY A 1 315 ? 7.725 -9.440 -23.864 1.00 95.00 315 GLY A C 1
ATOM 2450 O O . GLY A 1 315 ? 8.225 -10.304 -24.582 1.00 95.00 315 GLY A O 1
ATOM 2451 N N . ARG A 1 316 ? 7.583 -8.183 -24.306 1.00 95.94 316 ARG A N 1
ATOM 2452 C CA . ARG A 1 316 ? 7.910 -7.716 -25.669 1.00 95.94 316 ARG A CA 1
ATOM 2453 C C . ARG A 1 316 ? 9.388 -7.324 -25.776 1.00 95.94 316 ARG A C 1
ATOM 2455 O O . ARG A 1 316 ? 9.737 -6.217 -26.182 1.00 95.94 316 ARG A O 1
ATOM 2462 N N . TRP A 1 317 ? 10.266 -8.245 -25.386 1.00 95.44 317 TRP A N 1
ATOM 2463 C CA . TRP A 1 317 ? 11.712 -8.023 -25.279 1.00 95.44 317 TRP A CA 1
ATOM 2464 C C . TRP A 1 317 ? 12.382 -7.671 -26.607 1.00 95.44 317 TRP A C 1
ATOM 2466 O O . TRP A 1 317 ? 13.230 -6.781 -26.651 1.00 95.44 317 TRP A O 1
ATOM 2476 N N . GLU A 1 318 ? 11.996 -8.336 -27.696 1.00 95.62 318 GLU A N 1
ATOM 2477 C CA . GLU A 1 318 ? 12.540 -8.045 -29.028 1.00 95.62 318 GLU A CA 1
ATOM 2478 C C . GLU A 1 318 ? 12.210 -6.621 -29.474 1.00 95.62 318 GLU A C 1
ATOM 2480 O O . GLU A 1 318 ? 13.068 -5.927 -30.013 1.00 95.62 318 GLU A O 1
ATOM 2485 N N . GLU A 1 319 ? 10.999 -6.149 -29.184 1.00 96.19 319 GLU A N 1
ATOM 2486 C CA . GLU A 1 319 ? 10.582 -4.788 -29.506 1.00 96.19 319 GLU A CA 1
ATOM 2487 C C . GLU A 1 319 ? 11.275 -3.754 -28.623 1.00 96.19 319 GLU A C 1
ATOM 2489 O O . GLU A 1 319 ? 11.715 -2.723 -29.127 1.00 96.19 319 GLU A O 1
ATOM 2494 N N . ALA A 1 320 ? 11.446 -4.042 -27.328 1.00 96.56 320 ALA A N 1
ATOM 2495 C CA . ALA A 1 320 ? 12.211 -3.187 -26.425 1.00 96.56 320 ALA A CA 1
ATOM 2496 C C . ALA A 1 320 ? 13.661 -3.024 -26.911 1.00 96.56 320 ALA A C 1
ATOM 2498 O O . ALA A 1 320 ? 14.152 -1.900 -27.036 1.00 96.56 320 ALA A O 1
ATOM 2499 N N . ARG A 1 321 ? 14.324 -4.137 -27.262 1.00 95.88 321 ARG A N 1
ATOM 2500 C CA . ARG A 1 321 ? 15.677 -4.146 -27.844 1.00 95.88 321 ARG A CA 1
ATOM 2501 C C . ARG A 1 321 ? 15.717 -3.448 -29.199 1.00 95.88 321 ARG A C 1
ATOM 2503 O O . ARG A 1 321 ? 16.636 -2.680 -29.464 1.00 95.88 321 ARG A O 1
ATOM 2510 N N . GLY A 1 322 ? 14.704 -3.661 -30.035 1.00 95.62 322 GLY A N 1
ATOM 2511 C CA . GLY A 1 322 ? 14.540 -2.966 -31.306 1.00 95.62 322 GLY A CA 1
ATOM 2512 C C . GLY A 1 322 ? 14.418 -1.454 -31.126 1.00 95.62 322 GLY A C 1
ATOM 2513 O O . GLY A 1 322 ? 15.030 -0.701 -31.879 1.00 95.62 322 GLY A O 1
ATOM 2514 N N . LEU A 1 323 ? 13.683 -0.987 -30.115 1.00 95.81 323 LEU A N 1
ATOM 2515 C CA . LEU A 1 323 ? 13.515 0.435 -29.817 1.00 95.81 323 LEU A CA 1
ATOM 2516 C C . LEU A 1 323 ? 14.829 1.081 -29.362 1.00 95.81 323 LEU A C 1
ATOM 2518 O O . LEU A 1 323 ? 15.215 2.121 -29.899 1.00 95.81 323 LEU A O 1
ATOM 2522 N N . VAL A 1 324 ? 15.540 0.469 -28.408 1.00 95.69 324 VAL A N 1
ATOM 2523 C CA . VAL A 1 324 ? 16.822 1.004 -27.903 1.00 95.69 324 VAL A CA 1
ATOM 2524 C C . VAL A 1 324 ? 17.985 0.796 -28.878 1.00 95.69 324 VAL A C 1
ATOM 2526 O O . VAL A 1 324 ? 18.962 1.539 -28.829 1.00 95.69 324 VAL A O 1
ATOM 2529 N N . GLY A 1 325 ? 17.869 -0.167 -29.796 1.00 94.81 325 GLY A N 1
ATOM 2530 C CA . GLY A 1 325 ? 18.844 -0.447 -30.850 1.00 94.81 325 GLY A CA 1
ATOM 2531 C C . GLY A 1 325 ? 18.749 0.481 -32.070 1.00 94.81 325 GLY A C 1
ATOM 2532 O O . GLY A 1 325 ? 19.622 0.459 -32.938 1.00 94.81 325 GLY A O 1
ATOM 2533 N N . GLN A 1 326 ? 17.708 1.308 -32.163 1.00 91.81 326 GLN A N 1
ATOM 2534 C CA . GLN A 1 326 ? 17.538 2.278 -33.248 1.00 91.81 326 GLN A CA 1
ATOM 2535 C C . GLN A 1 326 ? 18.277 3.581 -32.965 1.00 91.81 326 GLN A C 1
ATOM 2537 O O . GLN A 1 326 ? 18.430 3.985 -31.819 1.00 91.81 326 GLN A O 1
ATOM 2542 N N . ARG A 1 327 ? 18.685 4.313 -34.004 1.00 90.19 327 ARG A N 1
ATOM 2543 C CA . ARG A 1 327 ? 19.183 5.685 -33.830 1.00 90.19 327 ARG A CA 1
ATOM 2544 C C . ARG A 1 327 ? 18.056 6.583 -33.313 1.00 90.19 327 ARG A C 1
ATOM 2546 O O . ARG A 1 327 ? 16.991 6.620 -33.927 1.00 90.19 327 ARG A O 1
ATOM 2553 N N . TRP A 1 328 ? 18.287 7.296 -32.214 1.00 92.12 328 TRP A N 1
ATOM 2554 C CA . TRP A 1 328 ? 17.284 8.190 -31.641 1.00 92.12 328 TRP A CA 1
ATOM 2555 C C . TRP A 1 328 ? 17.455 9.629 -32.135 1.00 92.12 328 TRP A C 1
ATOM 2557 O O . TRP A 1 328 ? 18.573 10.058 -32.440 1.00 92.12 328 TRP A O 1
ATOM 2567 N N . PRO A 1 329 ? 16.355 10.394 -32.240 1.00 89.69 329 PRO A N 1
ATOM 2568 C CA . PRO A 1 329 ? 16.423 11.817 -32.546 1.00 89.69 329 PRO A CA 1
ATOM 2569 C C . PRO A 1 329 ? 17.293 12.567 -31.531 1.00 89.69 329 PRO A C 1
ATOM 2571 O O . PRO A 1 329 ? 17.099 12.430 -30.325 1.00 89.69 329 PRO A O 1
ATOM 2574 N N . GLY A 1 330 ? 18.244 13.363 -32.022 1.00 85.75 330 GLY A N 1
ATOM 2575 C CA . GLY A 1 330 ? 19.174 14.113 -31.179 1.00 85.75 330 GLY A CA 1
ATOM 2576 C C . GLY A 1 330 ? 20.481 13.394 -30.859 1.00 85.75 330 GLY A C 1
ATOM 2577 O O . GLY A 1 330 ? 21.395 14.053 -30.376 1.00 85.75 330 GLY A O 1
ATOM 2578 N N . ASP A 1 331 ? 20.645 12.111 -31.207 1.00 89.62 331 ASP A N 1
ATOM 2579 C CA . ASP A 1 331 ? 21.918 11.388 -31.029 1.00 89.62 331 ASP A CA 1
ATOM 2580 C C . ASP A 1 331 ? 23.107 12.125 -31.691 1.00 89.62 331 ASP A C 1
ATOM 2582 O O . ASP A 1 331 ? 24.230 12.091 -31.192 1.00 89.62 331 ASP A O 1
ATOM 2586 N N . GLU A 1 332 ? 22.870 12.848 -32.792 1.00 87.50 332 GLU A N 1
ATOM 2587 C CA . GLU A 1 332 ? 23.874 13.684 -33.468 1.00 87.50 332 GLU A CA 1
ATOM 2588 C C . GLU A 1 332 ? 24.309 14.947 -32.711 1.00 87.50 332 GLU A C 1
ATOM 2590 O O . GLU A 1 332 ? 25.337 15.522 -33.059 1.00 87.50 332 GLU A O 1
ATOM 2595 N N . ALA A 1 333 ? 23.535 15.390 -31.724 1.00 85.50 333 ALA A N 1
ATOM 2596 C CA . ALA A 1 333 ? 23.760 16.615 -30.955 1.00 85.50 333 ALA A CA 1
ATOM 2597 C C . ALA A 1 333 ? 24.015 16.298 -29.475 1.00 85.50 333 ALA A C 1
ATOM 2599 O O . ALA A 1 333 ? 23.594 17.030 -28.580 1.00 85.50 333 ALA A O 1
ATOM 2600 N N . TYR A 1 334 ? 24.660 15.160 -29.213 1.00 82.44 334 TYR A N 1
ATOM 2601 C CA . TYR A 1 334 ? 24.982 14.694 -27.868 1.00 82.44 334 TYR A CA 1
ATOM 2602 C C . TYR A 1 334 ? 25.782 15.714 -27.050 1.00 82.44 334 TYR A C 1
ATOM 2604 O O . TYR A 1 334 ? 25.601 15.807 -25.845 1.00 82.44 334 TYR A O 1
ATOM 2612 N N . ASP A 1 335 ? 26.619 16.528 -27.686 1.00 83.06 335 ASP A N 1
ATOM 2613 C CA . ASP A 1 335 ? 27.348 17.622 -27.037 1.00 83.06 335 ASP A CA 1
ATOM 2614 C C . ASP A 1 335 ? 26.431 18.661 -26.361 1.00 83.06 335 ASP A C 1
ATOM 2616 O O . ASP A 1 335 ? 26.871 19.382 -25.469 1.00 83.06 335 ASP A O 1
ATOM 2620 N N . VAL A 1 336 ? 25.151 18.716 -26.742 1.00 78.25 336 VAL A N 1
ATOM 2621 C CA . VAL A 1 336 ? 24.160 19.648 -26.188 1.00 78.25 336 VAL A CA 1
ATOM 2622 C C . VAL A 1 336 ? 23.526 19.143 -24.883 1.00 78.25 336 VAL A C 1
ATOM 2624 O O . VAL A 1 336 ? 23.140 19.960 -24.049 1.00 78.25 336 VAL A O 1
ATOM 2627 N N . PHE A 1 337 ? 23.396 17.827 -24.685 1.00 76.12 337 PHE A N 1
ATOM 2628 C CA . PHE A 1 337 ? 22.642 17.251 -23.551 1.00 76.12 337 PHE A CA 1
ATOM 2629 C C . PHE A 1 337 ? 23.294 16.020 -22.898 1.00 76.12 337 PHE A C 1
ATOM 2631 O O . PHE A 1 337 ? 22.775 15.473 -21.929 1.00 76.12 337 PHE A O 1
ATOM 2638 N N . GLY A 1 338 ? 24.424 15.547 -23.410 1.00 71.12 338 GLY A N 1
ATOM 2639 C CA . GLY A 1 338 ? 25.084 14.336 -22.935 1.00 71.12 338 GLY A CA 1
ATOM 2640 C C . GLY A 1 338 ? 25.502 14.411 -21.473 1.00 71.12 338 GLY A C 1
ATOM 2641 O O . GLY A 1 338 ? 25.281 13.476 -20.707 1.00 71.12 338 GLY A O 1
ATOM 2642 N N . ASP A 1 339 ? 26.005 1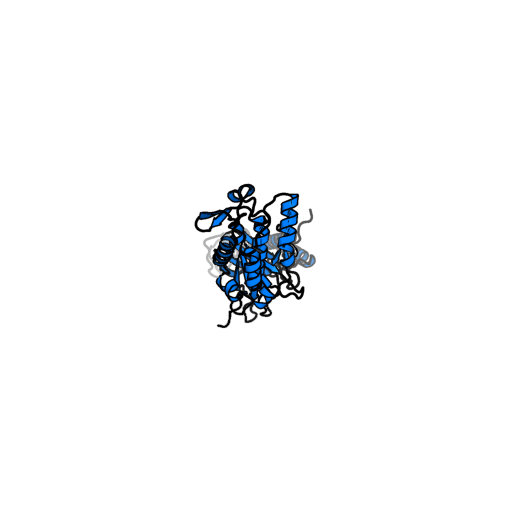5.576 -21.069 1.00 71.62 339 ASP A N 1
ATOM 2643 C CA . ASP A 1 339 ? 26.411 15.848 -19.690 1.00 71.62 339 ASP A CA 1
ATOM 2644 C C . ASP A 1 339 ? 25.211 16.090 -18.757 1.00 71.62 339 ASP A C 1
ATOM 2646 O O . ASP A 1 339 ? 25.365 16.091 -17.535 1.00 71.62 339 ASP A O 1
ATOM 2650 N N . THR A 1 340 ? 24.010 16.299 -19.313 1.00 71.12 340 THR A N 1
ATOM 2651 C CA . THR A 1 340 ? 22.794 16.577 -18.540 1.00 71.12 340 THR A CA 1
ATOM 2652 C C . THR A 1 340 ? 21.922 15.353 -18.320 1.00 71.12 340 THR A C 1
ATOM 2654 O O . THR A 1 340 ? 21.005 15.448 -17.512 1.00 71.12 340 THR A O 1
ATOM 2657 N N . LEU A 1 341 ? 22.198 14.208 -18.956 1.00 78.06 341 LEU A N 1
ATOM 2658 C CA . LEU A 1 341 ? 21.500 12.951 -18.681 1.00 78.06 341 LEU A CA 1
ATOM 2659 C C . LEU A 1 341 ? 22.428 11.961 -17.973 1.00 78.06 341 LEU A C 1
ATOM 2661 O O . LEU A 1 341 ? 23.255 11.283 -18.589 1.00 78.06 341 LEU A O 1
ATOM 2665 N N . VAL A 1 342 ? 22.255 11.882 -16.655 1.00 84.06 342 VAL A N 1
ATOM 2666 C CA . VAL A 1 342 ? 23.059 11.045 -15.765 1.00 84.06 342 VAL A CA 1
ATOM 2667 C C . VAL A 1 342 ? 22.146 10.068 -15.047 1.00 84.06 342 VAL A C 1
ATOM 2669 O O . VAL A 1 342 ? 21.139 10.474 -14.463 1.00 84.06 342 VAL A O 1
ATOM 2672 N N . LEU A 1 343 ? 22.532 8.794 -15.065 1.00 87.94 343 LEU A N 1
ATOM 2673 C CA . LEU A 1 343 ? 21.959 7.784 -14.196 1.00 87.94 343 LEU A CA 1
ATOM 2674 C C . LEU A 1 343 ? 22.856 7.599 -12.973 1.00 87.94 343 LEU A C 1
ATOM 2676 O O . LEU A 1 343 ? 24.065 7.416 -13.113 1.00 87.94 343 LEU A O 1
ATOM 2680 N N . THR A 1 344 ? 22.286 7.634 -11.775 1.00 89.62 344 THR A N 1
ATOM 2681 C CA . THR A 1 344 ? 22.998 7.340 -10.531 1.00 89.62 344 THR A CA 1
ATOM 2682 C C . THR A 1 344 ? 22.668 5.924 -10.094 1.00 89.62 344 THR A C 1
ATOM 2684 O O . THR A 1 344 ? 21.552 5.620 -9.687 1.00 89.62 344 THR A O 1
ATOM 2687 N N . MET A 1 345 ? 23.655 5.038 -10.186 1.00 87.75 345 MET A N 1
ATOM 2688 C CA . MET A 1 345 ? 23.496 3.637 -9.817 1.00 87.75 345 MET A CA 1
ATOM 2689 C C . MET A 1 345 ? 23.402 3.481 -8.295 1.00 87.75 345 MET A C 1
ATOM 2691 O O . MET A 1 345 ? 23.964 4.301 -7.567 1.00 87.75 345 MET A O 1
ATOM 2695 N N . PRO A 1 346 ? 22.811 2.385 -7.778 1.00 85.19 346 PRO A N 1
ATOM 2696 C CA . PRO A 1 346 ? 22.760 2.135 -6.334 1.00 85.19 346 PRO A CA 1
ATOM 2697 C C . PRO A 1 346 ? 24.148 2.043 -5.677 1.00 85.19 346 PRO A C 1
ATOM 2699 O O . PRO A 1 346 ? 24.291 2.269 -4.480 1.00 85.19 346 PRO A O 1
ATOM 2702 N N . SER A 1 347 ? 25.190 1.744 -6.463 1.00 86.00 347 SER A N 1
ATOM 2703 C CA . SER A 1 347 ? 26.597 1.770 -6.040 1.00 86.00 347 SER A CA 1
ATOM 2704 C C . SER A 1 347 ? 27.171 3.181 -5.837 1.00 86.00 347 SER A C 1
ATOM 2706 O O . SER A 1 347 ? 28.296 3.310 -5.359 1.00 86.00 347 SER A O 1
ATOM 2708 N N . GLY A 1 348 ? 26.444 4.231 -6.230 1.00 88.31 348 GLY A N 1
ATOM 2709 C CA . GLY A 1 348 ? 26.929 5.611 -6.309 1.00 88.31 348 GLY A CA 1
ATOM 2710 C C . GLY A 1 348 ? 27.695 5.938 -7.598 1.00 88.31 348 GLY A C 1
ATOM 2711 O O . GLY A 1 348 ? 28.191 7.051 -7.744 1.00 88.31 348 GLY A O 1
ATOM 2712 N N . GLU A 1 349 ? 27.811 4.989 -8.533 1.00 91.88 349 GLU A N 1
ATOM 2713 C CA . GLU A 1 349 ? 28.405 5.220 -9.855 1.00 91.88 349 GLU A CA 1
ATOM 2714 C C . GLU A 1 349 ? 27.483 6.097 -10.714 1.00 91.88 349 GLU A C 1
ATOM 2716 O O . GLU A 1 349 ? 26.303 5.789 -10.872 1.00 91.88 349 GLU A O 1
ATOM 2721 N N . SER A 1 350 ? 28.030 7.156 -11.313 1.00 91.12 350 SER A N 1
ATOM 2722 C CA . SER A 1 350 ? 27.321 7.962 -12.311 1.00 91.12 350 SER A CA 1
ATOM 2723 C C . SER A 1 350 ? 27.577 7.423 -13.715 1.00 91.12 350 SER A C 1
ATOM 2725 O O . SER A 1 350 ? 28.712 7.435 -14.196 1.00 91.12 350 SER A O 1
ATOM 2727 N N . VAL A 1 351 ? 26.516 6.989 -14.388 1.00 90.19 351 VAL A N 1
ATOM 2728 C CA . VAL A 1 351 ? 26.537 6.534 -15.778 1.00 90.19 351 VAL A CA 1
ATOM 2729 C C . VAL A 1 351 ? 25.981 7.647 -16.657 1.00 90.19 351 VAL A C 1
ATOM 2731 O O . VAL A 1 351 ? 24.808 8.000 -16.576 1.00 90.19 351 VAL A O 1
ATOM 2734 N N . PHE A 1 352 ? 26.837 8.207 -17.503 1.00 89.38 352 PHE A N 1
ATOM 2735 C CA . PHE A 1 352 ? 26.448 9.230 -18.471 1.00 89.38 352 PHE A CA 1
ATOM 2736 C C . PHE A 1 352 ? 25.868 8.568 -19.715 1.00 89.38 352 PHE A C 1
ATOM 2738 O O . PHE A 1 352 ? 26.399 7.552 -20.180 1.00 89.38 352 PHE A O 1
ATOM 2745 N N . TYR A 1 353 ? 24.795 9.147 -20.252 1.00 87.75 353 TYR A N 1
ATOM 2746 C CA . TYR A 1 353 ? 24.221 8.699 -21.515 1.00 87.75 353 TYR A CA 1
ATOM 2747 C C . TYR A 1 353 ? 25.273 8.687 -22.630 1.00 87.75 353 TYR A C 1
ATOM 2749 O O . TYR A 1 353 ? 26.199 9.491 -22.636 1.00 87.75 353 TYR A O 1
ATOM 2757 N N . ARG A 1 354 ? 25.127 7.781 -23.599 1.00 90.56 354 ARG A N 1
ATOM 2758 C CA . ARG A 1 354 ? 25.899 7.792 -24.844 1.00 90.56 354 ARG A CA 1
ATOM 2759 C C . ARG A 1 354 ? 24.943 7.557 -26.013 1.00 90.56 354 ARG A C 1
ATOM 2761 O O . ARG A 1 354 ? 24.092 6.672 -25.907 1.00 90.56 354 ARG A O 1
ATOM 2768 N N . PRO A 1 355 ? 25.089 8.290 -27.130 1.00 89.50 355 PRO A N 1
ATOM 2769 C CA . PRO A 1 355 ? 24.210 8.206 -28.296 1.00 89.50 355 PRO A CA 1
ATOM 2770 C C . PRO A 1 355 ? 24.570 6.984 -29.160 1.00 89.50 355 PRO A C 1
ATOM 2772 O O . PRO A 1 355 ? 24.825 7.088 -30.357 1.00 89.50 355 PRO A O 1
ATOM 2775 N N . ASP A 1 356 ? 24.676 5.820 -28.525 1.00 91.38 356 ASP A N 1
ATOM 2776 C CA . ASP A 1 356 ? 25.157 4.578 -29.117 1.00 91.38 356 ASP A CA 1
ATOM 2777 C C . ASP A 1 356 ? 24.135 3.454 -28.858 1.00 91.38 356 ASP A C 1
ATOM 2779 O O . ASP A 1 356 ? 23.778 3.211 -27.700 1.00 91.38 356 ASP A O 1
ATOM 2783 N N . PRO A 1 357 ? 23.630 2.773 -29.905 1.00 93.31 357 PRO A N 1
ATOM 2784 C CA . PRO A 1 357 ? 22.699 1.655 -29.757 1.00 93.31 357 PRO A CA 1
ATOM 2785 C C . PRO A 1 357 ? 23.209 0.512 -28.871 1.00 93.31 357 PRO A C 1
ATOM 2787 O O . PRO A 1 357 ? 22.429 -0.080 -28.118 1.00 93.31 357 PRO A O 1
ATOM 2790 N N . ALA A 1 358 ? 24.508 0.195 -28.943 1.00 93.88 358 ALA A N 1
ATOM 2791 C CA . ALA A 1 358 ? 25.086 -0.884 -28.144 1.00 93.88 358 ALA A CA 1
ATOM 2792 C C . ALA A 1 358 ? 25.073 -0.515 -26.655 1.00 93.88 358 ALA A C 1
ATOM 2794 O O . ALA A 1 358 ? 24.561 -1.284 -25.842 1.00 93.88 358 ALA A O 1
ATOM 2795 N N . PHE A 1 359 ? 25.516 0.702 -26.322 1.00 94.19 359 PHE A N 1
ATOM 2796 C CA . PHE A 1 359 ? 25.399 1.255 -24.974 1.00 94.19 359 PHE A CA 1
ATOM 2797 C C . PHE A 1 359 ? 23.959 1.238 -24.444 1.00 94.19 359 PHE A C 1
ATOM 2799 O O . PHE A 1 359 ? 23.735 0.832 -23.310 1.00 94.19 359 PHE A O 1
ATOM 2806 N N . ARG A 1 360 ? 22.966 1.667 -25.234 1.00 94.69 360 ARG A N 1
ATOM 2807 C CA . ARG A 1 360 ? 21.565 1.713 -24.776 1.00 94.69 360 ARG A CA 1
ATOM 2808 C C . ARG A 1 360 ? 20.974 0.327 -24.534 1.00 94.69 360 ARG A C 1
ATOM 2810 O O . ARG A 1 360 ? 20.199 0.160 -23.596 1.00 94.69 360 ARG A O 1
ATOM 2817 N N . SER A 1 361 ? 21.367 -0.654 -25.342 1.00 95.19 361 SER A N 1
ATOM 2818 C CA . SER A 1 361 ? 20.977 -2.055 -25.148 1.00 95.19 361 SER A CA 1
ATOM 2819 C C . SER A 1 361 ? 21.576 -2.619 -23.856 1.00 95.19 361 SER A C 1
ATOM 2821 O O . SER A 1 361 ? 20.847 -3.165 -23.033 1.00 95.19 361 SER A O 1
ATOM 2823 N N . GLU A 1 362 ? 22.876 -2.398 -23.628 1.00 95.12 362 GLU A N 1
ATOM 2824 C CA . GLU A 1 362 ? 23.547 -2.776 -22.377 1.00 95.12 362 GLU A CA 1
ATOM 2825 C C . GLU A 1 362 ? 22.920 -2.068 -21.169 1.00 95.12 362 GLU A C 1
ATOM 2827 O O . GLU A 1 362 ? 22.695 -2.681 -20.126 1.00 95.12 362 GLU A O 1
ATOM 2832 N N . LEU A 1 363 ? 22.590 -0.781 -21.313 1.00 93.56 363 LEU A N 1
ATOM 2833 C CA . LEU A 1 363 ? 21.959 -0.000 -20.259 1.00 93.56 363 LEU A CA 1
ATOM 2834 C C . LEU A 1 363 ? 20.562 -0.527 -19.925 1.00 93.56 363 LEU A C 1
ATOM 2836 O O . LEU A 1 363 ? 20.243 -0.621 -18.745 1.00 93.56 363 LEU A O 1
ATOM 2840 N N . LEU A 1 364 ? 19.749 -0.903 -20.919 1.00 94.69 364 LEU A N 1
ATOM 2841 C CA . LEU A 1 364 ? 18.443 -1.524 -20.686 1.00 94.69 364 LEU A CA 1
ATOM 2842 C C . LEU A 1 364 ? 18.593 -2.811 -19.864 1.00 94.69 364 LEU A C 1
ATOM 2844 O O . LEU A 1 364 ? 17.947 -2.947 -18.825 1.00 94.69 364 LEU A O 1
ATOM 2848 N N . ASP A 1 365 ? 19.485 -3.716 -20.274 1.00 94.62 365 ASP A N 1
ATOM 2849 C CA . ASP A 1 365 ? 19.731 -4.969 -19.550 1.00 94.62 365 ASP A CA 1
ATOM 2850 C C . ASP A 1 365 ? 20.252 -4.719 -18.127 1.00 94.62 365 ASP A C 1
ATOM 2852 O O . ASP A 1 365 ? 19.829 -5.395 -17.181 1.00 94.62 365 ASP A O 1
ATOM 2856 N N . ARG A 1 366 ? 21.134 -3.725 -17.960 1.00 93.81 366 ARG A N 1
ATOM 2857 C CA . ARG A 1 366 ? 21.677 -3.313 -16.661 1.00 93.81 366 ARG A CA 1
ATOM 2858 C C . ARG A 1 366 ? 20.587 -2.727 -15.763 1.00 93.81 366 ARG A C 1
ATOM 2860 O O . ARG A 1 366 ? 20.504 -3.117 -14.603 1.00 93.81 366 ARG A O 1
ATOM 2867 N N . VAL A 1 367 ? 19.732 -1.846 -16.276 1.00 92.44 367 VAL A N 1
ATOM 2868 C CA . VAL A 1 367 ? 18.608 -1.260 -15.527 1.00 92.44 367 VAL A CA 1
ATOM 2869 C C . VAL A 1 367 ? 17.616 -2.346 -15.115 1.00 92.44 367 VAL A C 1
ATOM 2871 O O . VAL A 1 367 ? 17.237 -2.394 -13.949 1.00 92.44 367 VAL A O 1
ATOM 2874 N N . VAL A 1 368 ? 17.262 -3.277 -16.008 1.00 93.69 368 VAL A N 1
ATOM 2875 C CA . VAL A 1 368 ? 16.387 -4.405 -15.646 1.00 93.69 368 VAL A CA 1
ATOM 2876 C C . VAL A 1 368 ? 17.023 -5.276 -14.560 1.00 93.69 368 VAL A C 1
ATOM 2878 O O . VAL A 1 368 ? 16.331 -5.648 -13.619 1.00 93.69 368 VAL A O 1
ATOM 2881 N N . SER A 1 369 ? 18.340 -5.516 -14.616 1.00 93.69 369 SER A N 1
ATOM 2882 C CA . SER A 1 369 ? 19.054 -6.282 -13.578 1.00 93.69 369 SER A CA 1
ATOM 2883 C C . SER A 1 369 ? 19.063 -5.625 -12.194 1.00 93.69 369 SER A C 1
ATOM 2885 O O . SER A 1 369 ? 19.250 -6.308 -11.190 1.00 93.69 369 SER A O 1
ATOM 2887 N N . LEU A 1 370 ? 18.859 -4.306 -12.130 1.00 92.62 370 LEU A N 1
ATOM 2888 C CA . LEU A 1 370 ? 18.711 -3.576 -10.872 1.00 92.62 370 LEU A CA 1
ATOM 2889 C C . LEU A 1 370 ? 17.283 -3.610 -10.332 1.00 92.62 370 LEU A C 1
ATOM 2891 O O . LEU A 1 370 ? 17.069 -3.242 -9.178 1.00 92.62 370 LEU A O 1
ATOM 2895 N N . SER A 1 371 ? 16.312 -4.029 -11.146 1.00 91.44 371 SER A N 1
ATOM 2896 C CA . SER A 1 371 ? 14.934 -4.120 -10.701 1.00 91.44 371 SER A CA 1
ATOM 2897 C C . SER A 1 371 ? 14.794 -5.186 -9.626 1.00 91.44 371 SER A C 1
ATOM 2899 O O . SER A 1 371 ? 15.289 -6.306 -9.768 1.00 91.44 371 SER A O 1
ATOM 2901 N N . ARG A 1 372 ? 13.980 -4.909 -8.606 1.00 90.56 372 ARG A N 1
ATOM 2902 C CA . ARG A 1 372 ? 13.549 -5.948 -7.654 1.00 90.56 372 ARG A CA 1
ATOM 2903 C C . ARG A 1 372 ? 12.732 -7.062 -8.324 1.00 90.56 372 ARG A C 1
ATOM 2905 O O . ARG A 1 372 ? 12.496 -8.107 -7.722 1.00 90.56 372 ARG A O 1
ATOM 2912 N N . PHE A 1 373 ? 12.297 -6.837 -9.564 1.00 92.25 373 PHE A N 1
ATOM 2913 C CA . PHE A 1 373 ? 11.570 -7.791 -10.388 1.00 92.25 373 PHE A CA 1
ATOM 2914 C C . PHE A 1 373 ? 12.432 -8.458 -11.467 1.00 92.25 373 PHE A C 1
ATOM 2916 O O . PHE A 1 373 ? 11.861 -9.180 -12.276 1.00 92.25 373 PHE A O 1
ATOM 2923 N N . ASP A 1 374 ? 13.761 -8.283 -11.489 1.00 93.50 374 ASP A N 1
ATOM 2924 C CA . ASP A 1 374 ? 14.659 -8.804 -12.542 1.00 93.50 374 ASP A CA 1
ATOM 2925 C C . ASP A 1 374 ? 14.331 -10.247 -12.966 1.00 93.50 374 ASP A C 1
ATOM 2927 O O . ASP A 1 374 ? 13.959 -10.498 -14.112 1.00 93.50 374 ASP A O 1
ATOM 2931 N N . GLY A 1 375 ? 14.352 -11.196 -12.024 1.00 92.81 375 GLY A N 1
ATOM 2932 C CA . GLY A 1 375 ? 14.070 -12.605 -12.322 1.00 92.81 375 GLY A CA 1
ATOM 2933 C C . GLY A 1 375 ? 12.669 -12.859 -12.898 1.00 92.81 375 GLY A C 1
ATOM 2934 O O . GLY A 1 375 ? 12.494 -13.756 -13.720 1.00 92.81 375 GLY A O 1
ATOM 2935 N N . ARG A 1 376 ? 11.676 -12.049 -12.508 1.00 94.19 376 ARG A N 1
ATOM 2936 C CA . ARG A 1 376 ? 10.291 -12.128 -13.004 1.00 94.19 376 ARG A CA 1
ATOM 2937 C C . ARG A 1 376 ? 10.180 -11.530 -14.401 1.00 94.19 376 ARG A C 1
ATOM 2939 O O . ARG A 1 376 ? 9.622 -12.170 -15.283 1.00 94.19 376 ARG A O 1
ATOM 2946 N N . LEU A 1 377 ? 10.782 -10.366 -14.630 1.00 93.56 377 LEU A N 1
ATOM 2947 C CA . LEU A 1 377 ? 10.811 -9.714 -15.939 1.00 93.56 377 LEU A CA 1
ATOM 2948 C C . LEU A 1 377 ? 11.530 -10.596 -16.965 1.00 93.56 377 LEU A C 1
ATOM 2950 O O . LEU A 1 377 ? 11.013 -10.819 -18.058 1.00 93.56 377 LEU A O 1
ATOM 2954 N N . ARG A 1 378 ? 12.679 -11.175 -16.597 1.00 94.19 378 ARG A N 1
ATOM 2955 C CA . ARG A 1 378 ? 13.419 -12.109 -17.460 1.00 94.19 378 ARG A CA 1
ATOM 2956 C C . ARG A 1 378 ? 12.672 -13.410 -17.719 1.00 94.19 378 ARG A C 1
ATOM 2958 O O . ARG A 1 378 ? 12.851 -13.998 -18.777 1.00 94.19 378 ARG A O 1
ATOM 2965 N N . SER A 1 379 ? 11.810 -13.861 -16.805 1.00 93.81 379 SER A N 1
ATOM 2966 C CA . SER A 1 379 ? 10.970 -15.037 -17.074 1.00 93.81 379 SER A CA 1
ATOM 2967 C C . SER A 1 379 ? 9.924 -14.807 -18.170 1.00 93.81 379 SER A C 1
ATOM 2969 O O . SER A 1 379 ? 9.437 -15.785 -18.731 1.00 93.81 379 SER A O 1
ATOM 2971 N N . LEU A 1 380 ? 9.612 -13.545 -18.493 1.00 92.69 380 LEU A N 1
ATOM 2972 C CA . LEU A 1 380 ? 8.738 -13.185 -19.613 1.00 92.69 380 LEU A CA 1
ATOM 2973 C C . LEU A 1 380 ? 9.474 -13.156 -20.955 1.00 92.69 380 LEU A C 1
ATOM 2975 O O . LEU A 1 380 ? 8.840 -12.979 -21.992 1.00 92.69 380 LEU A O 1
ATOM 2979 N N . GLU A 1 381 ? 10.805 -13.259 -20.953 1.00 92.25 381 GLU A N 1
ATOM 2980 C CA . GLU A 1 381 ? 11.567 -13.303 -22.191 1.00 92.25 381 GLU A CA 1
ATOM 2981 C C . GLU A 1 381 ? 11.227 -14.589 -22.953 1.00 92.25 381 GLU A C 1
ATOM 2983 O O . GLU A 1 381 ? 11.347 -15.680 -22.379 1.00 92.25 381 GLU A O 1
ATOM 2988 N N . PRO A 1 382 ? 10.798 -14.496 -24.230 1.00 84.50 382 PRO A N 1
ATOM 2989 C CA . PRO A 1 382 ? 10.573 -15.676 -25.044 1.00 84.50 382 PRO A CA 1
ATOM 2990 C C . PRO A 1 382 ? 11.839 -16.527 -25.029 1.00 84.50 382 PRO A C 1
ATOM 2992 O O . PRO A 1 382 ? 12.906 -16.083 -25.458 1.00 84.50 382 PRO A O 1
ATOM 2995 N N . ARG A 1 383 ? 11.742 -17.756 -24.514 1.00 78.38 383 ARG A N 1
ATOM 2996 C CA . ARG A 1 383 ? 12.840 -18.706 -24.659 1.00 78.38 383 ARG A CA 1
ATOM 2997 C C . ARG A 1 383 ? 12.957 -18.992 -26.146 1.00 78.38 383 ARG A C 1
ATOM 2999 O O . ARG A 1 383 ? 12.047 -19.568 -26.734 1.00 78.38 383 ARG A O 1
ATOM 3006 N N . LEU A 1 384 ? 14.062 -18.561 -26.743 1.00 60.34 384 LEU A N 1
ATOM 3007 C CA . LEU A 1 384 ? 14.479 -19.081 -28.033 1.00 60.34 384 LEU A CA 1
ATOM 3008 C C . LEU A 1 384 ? 14.737 -20.571 -27.805 1.00 60.34 384 LEU A C 1
ATOM 3010 O O . LEU A 1 384 ? 15.760 -20.938 -27.224 1.00 60.34 384 LEU A O 1
ATOM 3014 N N . ASP A 1 385 ? 13.758 -21.408 -28.151 1.00 49.56 385 ASP A N 1
ATOM 3015 C CA . ASP A 1 385 ? 13.977 -22.848 -28.216 1.00 49.56 385 ASP A CA 1
ATOM 3016 C C . ASP A 1 385 ? 15.143 -23.073 -29.198 1.00 49.56 385 ASP A C 1
ATOM 3018 O O . ASP A 1 385 ? 15.083 -22.563 -30.323 1.00 49.56 385 ASP A O 1
ATOM 3022 N N . PRO A 1 386 ? 16.236 -23.727 -28.760 1.00 49.69 386 PRO A N 1
ATOM 3023 C CA . PRO A 1 386 ? 17.430 -23.918 -29.577 1.00 49.69 386 PRO A CA 1
ATOM 3024 C C . PRO A 1 386 ? 17.205 -24.807 -30.803 1.00 49.69 386 PRO A C 1
ATOM 3026 O O . PRO A 1 386 ? 16.360 -25.733 -30.740 1.00 49.69 386 PRO A O 1
#

Foldseek 3Di:
DDPPPVVLLVVLVVLLVVLVVQLVDLQQAFLPAPWFAQPPPRDGCNVPPDQADPPPRDHDPDPSNRGDGDRPVVSNVVSVVSNVVSVCCCVVVVDDPPPLPVPDPQWDFPDWDQDPPQKIKTKIAGSCCVVLVAGIKIFIDRVPDTPDIGGHDDLPDADQDPVVRDGFFNQAPQQPLPFGKGWGWDAPDPPAQTWIWIWTQADSVRHRDTHTADIAGAWDWDPQPPPRHTWTWHFFQQLLQQWPNSVLAATATWTWGHDPRHTHTDLVCQLPPPDDPPADDLVCLQVVQQVCCVPPVDHCPRSLLNNLNNCLSNLVNVSSLVSLLDQHRCLVVCVVCQVVIWGQHPVRDIDTDHRHSVVSSVVSLVSLVPGPCNVVSVVSHPPPPD

Secondary structure (DSSP, 8-state):
----HHHHHHHHHHHHHHHHHHHHHHHH-BS--SSBB-TTT--B-TT---SB-TTT--B-S-GGGGBPPB--HHHHHHHHHHHHHHHHHHHHTT----GGGTSS-SEEEEEEEE-GGGEEEEEEEES-HHHHS-SEEEEEEETTEEEEEEES--TTT-EE-TTT--EE---S-SSSSSS-EEEEEE-SSTT---EEEEEESS-TTS----EEEEEEESEEEE-SSSSS--EEEE--HHHHHTBSSGGGPPPPPEEEEEETTEEEE-HHHHHHSPPPTTSPPHHHHHHHHHHHHHHH----HHHHHHHHHHHHHTT-HHHHHHHHTSPPTTGGGHHHHGGG-EEE-TTS-EEE--S-HHHHHHHHHHHHHHSTTHHHHHHTS-----

pLDDT: mean 80.56, std 13.25, range [33.88, 96.56]